Protein AF-A0A3A4K0P5-F1 (afdb_monomer_lite)

Secondary structure (DSSP, 8-state):
-------SSPPPP------PPPPP-GGGS-HHHHHHHHHHHHHHT--THHHHHHHHHHHHHHHTTTEEEEEETTEEEES--EEEEE--TTS-HHHHHHHHHHHHHHHHHHHHHHHHHTT-SS----B-SS--HHHHHHHHHHTTTEEEEEESS-HHHHHHTTTTTTT----HHHHHHHHT--EEEPPTTS--EEESS-EEEEEEEE-HHHHHHHHT-HHHHHTTSGGGEEEE-PPP-TTT--SS-PPPPHHHHHHHHHHHHHHHTS-S-S-EEEEB-HHHHHHHHHHHHHHGGGGSTTSTTGGGHHHHHHHHHHHHHHHHHHHHHHTTTSS-GGGSPBPHHHHHHHHHHHHHHHHHHHHHHHHHHS-HHHHHHHHHHHHHHHHT-SEEEHHHHHHHTTTT-SSGGGHHHHHHHHHHTTSEEEPP----SSSPPPPPEEEEPGGGTTTTT--S----PPPPPPPPPPPPS---------------------------------------------------------------PPP------S-GGG--PPPP-TT----EEEEE-SSEEEEE--SSHHHHHHHIIIIIHHHTTT-S--EEEEE-TT-GGGTTTTS-TTGGGS-HHHHHHHHHHHHHHHT-SEEEEE--

Radius of gyration: 31.81 Å; chains: 1; bounding box: 101×70×93 Å

Structure (mmCIF, N/CA/C/O backbone):
data_AF-A0A3A4K0P5-F1
#
_entry.id   AF-A0A3A4K0P5-F1
#
loop_
_atom_site.group_PDB
_atom_site.id
_atom_site.type_symbol
_atom_site.label_atom_id
_atom_site.label_alt_id
_atom_site.label_comp_id
_atom_site.label_asym_id
_atom_site.label_entity_id
_atom_site.label_seq_id
_atom_site.pdbx_PDB_ins_code
_atom_site.Cartn_x
_atom_site.Cartn_y
_atom_site.Cartn_z
_atom_site.occupancy
_atom_site.B_iso_or_equiv
_atom_site.auth_seq_id
_atom_site.auth_comp_id
_atom_site.auth_asym_id
_atom_site.auth_atom_id
_atom_site.pdbx_PDB_model_num
ATOM 1 N N . MET A 1 1 ? 40.732 -19.363 -32.956 1.00 28.16 1 MET A N 1
ATOM 2 C CA . MET A 1 1 ? 39.691 -19.312 -34.000 1.00 28.16 1 MET A CA 1
ATOM 3 C C . MET A 1 1 ? 38.993 -17.970 -33.877 1.00 28.16 1 MET A C 1
ATOM 5 O O . MET A 1 1 ? 38.335 -17.737 -32.873 1.00 28.16 1 MET A O 1
ATOM 9 N N . SER A 1 2 ? 39.257 -17.065 -34.820 1.00 34.34 2 SER A N 1
ATOM 10 C CA . SER A 1 2 ? 38.621 -15.746 -34.915 1.00 34.34 2 SER A CA 1
ATOM 11 C C . SER A 1 2 ? 37.235 -15.874 -35.520 1.00 34.34 2 SER A C 1
ATOM 13 O O . SER A 1 2 ? 37.135 -16.475 -36.583 1.00 34.34 2 SER A O 1
ATOM 15 N N . ILE A 1 3 ? 36.229 -15.236 -34.918 1.00 29.52 3 ILE A N 1
ATOM 16 C CA . ILE A 1 3 ? 35.043 -14.745 -35.635 1.00 29.52 3 ILE A CA 1
ATOM 17 C C . ILE A 1 3 ? 34.584 -13.434 -34.965 1.00 29.52 3 ILE A C 1
ATOM 19 O O . ILE A 1 3 ? 33.554 -13.383 -34.309 1.00 29.52 3 ILE A O 1
ATOM 23 N N . CYS A 1 4 ? 35.364 -12.357 -35.106 1.00 31.41 4 CYS A N 1
ATOM 24 C CA . CYS A 1 4 ? 34.778 -11.014 -35.113 1.00 31.41 4 CYS A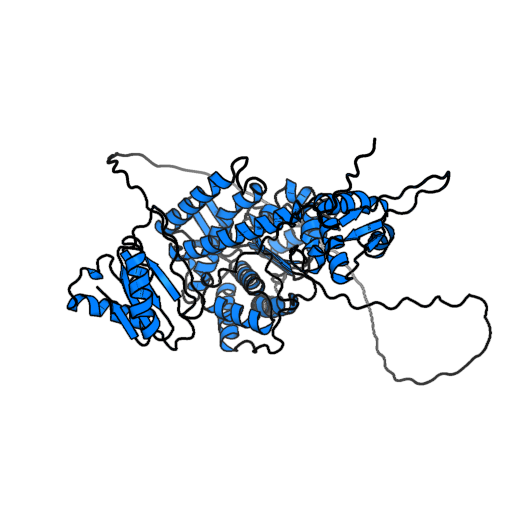 CA 1
ATOM 25 C C . CYS A 1 4 ? 34.474 -10.715 -36.581 1.00 31.41 4 CYS A C 1
ATOM 27 O O . CYS A 1 4 ? 35.340 -10.253 -37.322 1.00 31.41 4 CYS A O 1
ATOM 29 N N . THR A 1 5 ? 33.284 -11.093 -37.043 1.00 34.84 5 THR A N 1
ATOM 30 C CA . THR A 1 5 ? 32.825 -10.757 -38.392 1.00 34.84 5 THR A CA 1
ATOM 31 C C . THR A 1 5 ? 32.647 -9.253 -38.488 1.00 34.84 5 THR A C 1
ATOM 33 O O . THR A 1 5 ? 31.814 -8.665 -37.804 1.00 34.84 5 THR A O 1
ATOM 36 N N . ASN A 1 6 ? 33.448 -8.637 -39.349 1.00 41.78 6 ASN A N 1
ATOM 37 C CA . ASN A 1 6 ? 33.319 -7.244 -39.729 1.00 41.78 6 ASN A CA 1
ATOM 38 C C . ASN A 1 6 ? 32.063 -7.087 -40.604 1.00 41.78 6 ASN A C 1
ATOM 40 O O . ASN A 1 6 ? 32.135 -7.189 -41.827 1.00 41.78 6 ASN A O 1
ATOM 44 N N . THR A 1 7 ? 30.893 -6.904 -39.990 1.00 42.97 7 THR A N 1
ATOM 45 C CA . THR A 1 7 ? 29.709 -6.418 -40.702 1.00 42.97 7 THR A CA 1
ATOM 46 C C . THR A 1 7 ? 29.790 -4.895 -40.772 1.00 42.97 7 THR A C 1
ATOM 48 O O . THR A 1 7 ? 29.882 -4.210 -39.752 1.00 42.97 7 THR A O 1
ATOM 51 N N . ALA A 1 8 ? 29.771 -4.353 -41.992 1.00 54.03 8 ALA A N 1
ATOM 52 C CA . ALA A 1 8 ? 29.804 -2.910 -42.240 1.00 54.03 8 ALA A CA 1
ATOM 53 C C . ALA A 1 8 ? 28.596 -2.164 -41.629 1.00 54.03 8 ALA A C 1
ATOM 55 O O . ALA A 1 8 ? 28.662 -0.956 -41.423 1.00 54.03 8 ALA A O 1
ATOM 56 N N . SER A 1 9 ? 27.517 -2.881 -41.295 1.00 61.97 9 SER A N 1
ATOM 57 C CA . SER A 1 9 ? 26.318 -2.371 -40.628 1.00 61.97 9 SER A CA 1
ATOM 58 C C . SER A 1 9 ? 26.248 -2.813 -39.162 1.00 61.97 9 SER A C 1
ATOM 60 O O . SER A 1 9 ? 26.564 -3.961 -38.833 1.00 61.97 9 SER A O 1
ATOM 62 N N . TRP A 1 10 ? 25.794 -1.910 -38.289 1.00 73.62 10 TRP A N 1
ATOM 63 C CA . TRP A 1 10 ? 25.453 -2.225 -36.900 1.00 73.62 10 TRP A CA 1
ATOM 64 C C . TRP A 1 10 ? 24.322 -3.268 -36.842 1.00 73.62 10 TRP A C 1
ATOM 66 O O . TRP A 1 10 ? 23.390 -3.180 -37.646 1.00 73.62 10 TRP A O 1
ATOM 76 N N . PRO A 1 11 ? 24.371 -4.250 -35.922 1.00 68.38 11 PRO A N 1
ATOM 77 C CA . PRO A 1 11 ? 23.209 -5.089 -35.648 1.00 68.38 11 PRO A CA 1
ATOM 78 C C . PRO A 1 11 ? 22.059 -4.228 -35.086 1.00 68.38 11 PRO A C 1
ATOM 80 O O . PRO A 1 11 ? 22.324 -3.209 -34.439 1.00 68.38 11 PRO A O 1
ATOM 83 N N . PRO A 1 12 ? 20.789 -4.604 -35.332 1.00 61.81 12 PRO A N 1
ATOM 84 C CA . PRO A 1 12 ? 19.642 -3.842 -34.848 1.00 61.81 12 PRO A CA 1
ATOM 85 C C . PRO A 1 12 ? 19.652 -3.761 -33.319 1.00 61.81 12 PRO A C 1
ATOM 87 O O . PRO A 1 12 ? 19.915 -4.756 -32.641 1.00 61.81 12 PRO A O 1
ATOM 90 N N . LEU A 1 13 ? 19.347 -2.577 -32.780 1.00 63.88 13 LEU A N 1
ATOM 91 C CA . LEU A 1 13 ? 19.306 -2.362 -31.337 1.00 63.88 13 LEU A CA 1
ATOM 92 C C . LEU A 1 13 ? 18.213 -3.213 -30.688 1.00 63.88 13 LEU A C 1
ATOM 94 O O . LEU A 1 13 ? 17.022 -3.039 -30.953 1.00 63.88 13 LEU A O 1
ATOM 98 N N . VAL A 1 14 ? 18.616 -4.085 -29.768 1.00 59.53 14 VAL A N 1
ATOM 99 C CA . VAL A 1 14 ? 17.679 -4.803 -28.903 1.00 59.53 14 VAL A CA 1
ATOM 100 C C . VAL A 1 14 ? 17.434 -3.950 -27.666 1.00 59.53 14 VAL A C 1
ATOM 102 O O . VAL A 1 14 ? 18.268 -3.901 -26.761 1.00 59.53 14 VAL A O 1
ATOM 105 N N . LEU A 1 15 ? 16.285 -3.270 -27.629 1.00 51.84 15 LEU A N 1
ATOM 106 C CA . LEU A 1 15 ? 15.901 -2.412 -26.509 1.00 51.84 15 LEU A CA 1
ATOM 107 C C . LEU A 1 15 ? 15.941 -3.189 -25.187 1.00 51.84 15 LEU A C 1
ATOM 109 O O . LEU A 1 15 ? 15.357 -4.269 -25.076 1.00 51.84 15 LEU A O 1
ATOM 113 N N . PHE A 1 16 ? 16.555 -2.610 -24.150 1.00 52.44 16 PHE A N 1
ATOM 114 C CA . PHE A 1 16 ? 16.203 -3.006 -22.785 1.00 52.44 16 PHE A CA 1
ATOM 115 C C . PHE A 1 16 ? 14.708 -2.742 -22.629 1.00 52.44 16 PHE A C 1
ATOM 117 O O . PHE A 1 16 ? 14.259 -1.640 -22.949 1.00 52.44 16 PHE A O 1
ATOM 124 N N . SER A 1 17 ? 13.935 -3.746 -22.231 1.00 43.56 17 SER A N 1
ATOM 125 C CA . SER A 1 17 ? 12.478 -3.673 -22.152 1.00 43.56 17 SER A CA 1
ATOM 126 C C . SER A 1 17 ? 12.046 -2.442 -21.354 1.00 43.56 17 SER A C 1
ATOM 128 O O . SER A 1 17 ? 12.174 -2.391 -20.132 1.00 43.56 17 SER A O 1
ATOM 130 N N . LYS A 1 18 ? 11.551 -1.419 -22.059 1.00 47.53 18 LYS A N 1
ATOM 131 C CA . LYS A 1 18 ? 10.955 -0.237 -21.445 1.00 47.53 18 LYS A CA 1
ATOM 132 C C . LYS A 1 18 ? 9.540 -0.621 -21.050 1.00 47.53 18 LYS A C 1
ATOM 134 O O . LYS A 1 18 ? 8.630 -0.552 -21.871 1.00 47.53 18 LYS A O 1
ATOM 139 N N . ILE A 1 19 ? 9.354 -1.066 -19.815 1.00 55.84 19 ILE A N 1
ATOM 140 C CA . ILE A 1 19 ? 8.001 -1.215 -19.293 1.00 55.84 19 ILE A CA 1
ATOM 141 C C . ILE A 1 19 ? 7.550 0.187 -18.891 1.00 55.84 19 ILE A C 1
ATOM 143 O O . ILE A 1 19 ? 8.009 0.738 -17.892 1.00 55.84 19 ILE A O 1
ATOM 147 N N . THR A 1 20 ? 6.713 0.806 -19.723 1.00 65.00 20 THR A N 1
ATOM 148 C CA . THR A 1 20 ? 6.005 2.027 -19.332 1.00 65.00 20 THR A CA 1
ATOM 149 C C . THR A 1 20 ? 5.013 1.632 -18.238 1.00 65.00 20 THR A C 1
ATOM 151 O O . THR A 1 20 ? 4.151 0.794 -18.511 1.00 65.00 20 THR A O 1
ATOM 154 N N . PRO A 1 21 ? 5.133 2.171 -17.012 1.00 77.81 21 PRO A N 1
ATOM 155 C CA . PRO A 1 21 ? 4.202 1.831 -15.948 1.00 77.81 21 PRO A CA 1
ATOM 156 C C . PRO A 1 21 ? 2.776 2.255 -16.328 1.00 77.81 21 PRO A C 1
ATOM 158 O O . PRO A 1 21 ? 2.603 3.241 -17.054 1.00 77.81 21 PRO A O 1
ATOM 161 N N . PRO A 1 22 ? 1.749 1.519 -15.870 1.00 84.56 22 PRO A N 1
ATOM 162 C CA . PRO A 1 22 ? 0.366 1.915 -16.094 1.00 84.56 22 PRO A CA 1
ATOM 163 C C . PRO A 1 22 ? 0.076 3.268 -15.430 1.00 84.56 22 PRO A C 1
ATOM 165 O O . PRO A 1 22 ? 0.690 3.639 -14.433 1.00 84.56 22 PRO A O 1
ATOM 168 N N . VAL A 1 23 ? -0.904 3.994 -15.964 1.00 88.81 23 VAL A N 1
ATOM 169 C CA . VAL A 1 23 ? -1.409 5.216 -15.324 1.00 88.81 23 VAL A CA 1
ATOM 170 C C . VAL A 1 23 ? -2.172 4.839 -14.054 1.00 88.81 23 VAL A C 1
ATOM 172 O O . VAL A 1 23 ? -2.984 3.909 -14.074 1.00 88.81 23 VAL A O 1
ATOM 175 N N . PHE A 1 24 ? -1.945 5.577 -12.965 1.00 91.62 24 PHE A N 1
ATOM 176 C CA . PHE A 1 24 ? -2.679 5.380 -11.718 1.00 91.62 24 PHE A CA 1
ATOM 177 C C . PHE A 1 24 ? -4.197 5.521 -11.939 1.00 91.62 24 PHE A C 1
ATOM 179 O O . PHE A 1 24 ? -4.643 6.544 -12.470 1.00 91.62 24 PHE A O 1
ATOM 186 N N . PRO A 1 25 ? -5.026 4.550 -11.512 1.00 92.25 25 PRO A N 1
ATOM 187 C CA . PRO A 1 25 ? -6.466 4.587 -11.730 1.00 92.25 25 PRO A CA 1
ATOM 188 C C . PRO A 1 25 ? -7.146 5.509 -10.709 1.00 92.25 25 PRO A C 1
ATOM 190 O O . PRO A 1 25 ? -7.909 5.065 -9.861 1.00 92.25 25 PRO A O 1
ATOM 193 N N . ILE A 1 26 ? -6.888 6.814 -10.779 1.00 91.19 26 ILE A N 1
ATOM 194 C CA . ILE A 1 26 ? -7.287 7.776 -9.738 1.00 91.19 26 ILE A CA 1
ATOM 195 C C . ILE A 1 26 ? -8.806 7.833 -9.485 1.00 91.19 26 ILE A C 1
ATOM 197 O O . ILE A 1 26 ? -9.266 8.130 -8.379 1.00 91.19 26 ILE A O 1
ATOM 201 N N . GLY A 1 27 ? -9.590 7.460 -10.502 1.00 90.81 27 GLY A N 1
ATOM 202 C CA . GLY A 1 27 ? -11.040 7.290 -10.447 1.00 90.81 27 GLY A CA 1
ATOM 203 C C . GLY A 1 27 ? -11.532 6.220 -9.461 1.00 90.81 27 GLY A C 1
ATOM 204 O O . GLY A 1 27 ? -12.718 6.192 -9.139 1.00 90.81 27 GLY A O 1
ATOM 205 N N . THR A 1 28 ? -10.656 5.347 -8.956 1.00 92.31 28 THR A N 1
ATOM 206 C CA . THR A 1 28 ? -11.019 4.332 -7.954 1.00 92.31 28 THR A CA 1
ATOM 207 C C . THR A 1 28 ? -11.016 4.879 -6.530 1.00 92.31 28 THR A C 1
ATOM 209 O O . THR A 1 28 ? -11.643 4.285 -5.654 1.00 92.31 28 THR A O 1
ATOM 212 N N . LEU A 1 29 ? -10.348 6.013 -6.288 1.00 95.31 29 LEU A N 1
ATOM 213 C CA . LEU A 1 29 ? -10.261 6.611 -4.960 1.00 95.31 29 LEU A CA 1
ATOM 214 C C . LEU A 1 29 ? -11.587 7.276 -4.549 1.00 95.31 29 LEU A C 1
ATOM 216 O O . LEU A 1 29 ? -12.288 7.810 -5.418 1.00 95.31 29 LEU A O 1
ATOM 220 N N . PRO A 1 30 ? -11.905 7.313 -3.242 1.00 94.75 30 PRO A N 1
ATOM 221 C CA . PRO A 1 30 ? -13.003 8.106 -2.695 1.00 94.75 30 PRO A CA 1
ATOM 222 C C . PRO A 1 30 ? -12.836 9.589 -3.065 1.00 94.75 30 PRO A C 1
ATOM 224 O O . PRO A 1 30 ? -11.697 10.068 -3.084 1.00 94.75 30 PRO A O 1
ATOM 227 N N . PRO A 1 31 ? -13.919 10.348 -3.319 1.00 92.88 31 PRO A N 1
ATOM 228 C CA . PRO A 1 31 ? -13.822 11.722 -3.820 1.00 92.88 31 PRO A CA 1
ATOM 229 C C . PRO A 1 31 ? -12.952 12.653 -2.963 1.00 92.88 31 PRO A C 1
ATOM 231 O O . PRO A 1 31 ? -12.140 13.405 -3.500 1.00 92.88 31 PRO A O 1
ATOM 234 N N . TRP A 1 32 ? -13.070 12.567 -1.634 1.00 95.00 32 TRP A N 1
ATOM 235 C CA . TRP A 1 32 ? -12.290 13.396 -0.709 1.00 95.00 32 TRP A CA 1
ATOM 236 C C . TRP A 1 32 ? -10.792 13.069 -0.749 1.00 95.00 32 TRP A C 1
ATOM 238 O O . TRP A 1 32 ? -9.966 13.975 -0.679 1.00 95.00 32 TRP A O 1
ATOM 248 N N . LEU A 1 33 ? -10.435 11.790 -0.906 1.00 97.25 33 LEU A N 1
ATOM 249 C CA . LEU A 1 33 ? -9.042 11.370 -1.020 1.00 97.25 33 LEU A CA 1
ATOM 250 C C . LEU A 1 33 ? -8.483 11.742 -2.393 1.00 97.25 33 LEU A C 1
ATOM 252 O O . LEU A 1 33 ? -7.376 12.262 -2.472 1.00 97.25 33 LEU A O 1
ATOM 256 N N . ARG A 1 34 ? -9.257 11.522 -3.463 1.00 96.62 34 ARG A N 1
ATOM 257 C CA . ARG A 1 34 ? -8.882 11.894 -4.832 1.00 96.62 34 ARG A CA 1
ATOM 258 C C . ARG A 1 34 ? -8.517 13.371 -4.924 1.00 96.62 34 ARG A C 1
ATOM 260 O O . ARG A 1 34 ? -7.429 13.679 -5.393 1.00 96.62 34 ARG A O 1
ATOM 267 N N . GLY A 1 35 ? -9.391 14.254 -4.437 1.00 93.31 35 GLY A N 1
ATOM 268 C CA . GLY A 1 35 ? -9.170 15.697 -4.526 1.00 93.31 35 GLY A CA 1
ATOM 269 C C . GLY A 1 35 ? -7.883 16.141 -3.829 1.00 93.31 35 GLY A C 1
ATOM 270 O O . GLY A 1 35 ? -7.151 16.973 -4.358 1.00 93.31 35 GLY A O 1
ATOM 271 N N . TYR A 1 36 ? -7.561 15.548 -2.675 1.00 97.12 36 TYR A N 1
ATOM 272 C CA . TYR A 1 36 ? -6.314 15.857 -1.978 1.00 97.12 36 TYR A CA 1
ATOM 273 C C . TYR A 1 36 ? -5.086 15.247 -2.658 1.00 97.12 36 TYR A C 1
ATOM 275 O O . TYR A 1 36 ? -4.066 15.912 -2.786 1.00 97.12 36 TYR A O 1
ATOM 283 N N . VAL A 1 37 ? -5.191 14.016 -3.162 1.00 97.50 37 VAL A N 1
ATOM 284 C CA . VAL A 1 37 ? -4.123 13.345 -3.917 1.00 97.50 37 VAL A CA 1
ATOM 285 C C . VAL A 1 37 ? -3.748 14.127 -5.178 1.00 97.50 37 VAL A C 1
ATOM 287 O O . VAL A 1 37 ? -2.562 14.303 -5.444 1.00 97.50 37 VAL A O 1
ATOM 290 N N . GLU A 1 38 ? -4.730 14.612 -5.943 1.00 95.44 38 GLU A N 1
ATOM 291 C CA . GLU A 1 38 ? -4.493 15.440 -7.137 1.00 95.44 38 GLU A CA 1
ATOM 292 C C . GLU A 1 38 ? -3.819 16.762 -6.771 1.00 95.44 38 GLU A C 1
ATOM 294 O O . GLU A 1 38 ? -2.822 17.139 -7.390 1.00 95.44 38 GLU A O 1
ATOM 299 N N . ALA A 1 39 ? -4.333 17.438 -5.739 1.00 93.50 39 ALA A N 1
ATOM 300 C CA . ALA A 1 39 ? -3.780 18.697 -5.262 1.00 93.50 39 ALA A CA 1
ATOM 301 C C . ALA A 1 39 ? -2.337 18.539 -4.760 1.00 93.50 39 ALA A C 1
ATOM 303 O O . ALA A 1 39 ? -1.471 19.333 -5.118 1.00 93.50 39 ALA A O 1
ATOM 304 N N . GLU A 1 40 ? -2.062 17.498 -3.976 1.00 95.56 40 GLU A N 1
ATOM 305 C CA . GLU A 1 40 ? -0.736 17.225 -3.423 1.00 95.56 40 GLU A CA 1
ATOM 306 C C . GLU A 1 40 ? 0.259 16.819 -4.519 1.00 95.56 40 GLU A C 1
ATOM 308 O O . GLU A 1 40 ? 1.406 17.272 -4.518 1.00 95.56 40 GLU A O 1
ATOM 313 N N . ALA A 1 41 ? -0.168 16.007 -5.493 1.00 94.50 41 ALA A N 1
ATOM 314 C CA . ALA A 1 41 ? 0.657 15.622 -6.637 1.00 94.50 41 ALA A CA 1
ATOM 315 C C . ALA A 1 41 ? 1.035 16.833 -7.505 1.00 94.50 41 ALA A C 1
ATOM 317 O O . ALA A 1 41 ? 2.201 16.976 -7.883 1.00 94.50 41 ALA A O 1
ATOM 318 N N . GLU A 1 42 ? 0.081 17.730 -7.779 1.00 92.50 42 GLU A N 1
ATOM 319 C CA . GLU A 1 42 ? 0.330 18.968 -8.524 1.00 92.50 42 GLU A CA 1
ATOM 320 C C . GLU A 1 42 ? 1.213 19.931 -7.716 1.00 92.50 42 GLU A C 1
ATOM 322 O O . GLU A 1 42 ? 2.203 20.438 -8.240 1.00 92.50 42 GLU A O 1
ATOM 327 N N . PHE A 1 43 ? 0.947 20.137 -6.426 1.00 92.25 43 PHE A N 1
ATOM 328 C CA . PHE A 1 43 ? 1.758 21.022 -5.585 1.00 92.25 43 PHE A CA 1
ATOM 329 C C . PHE A 1 43 ? 3.212 20.542 -5.478 1.00 92.25 43 PHE A C 1
ATOM 331 O O . PHE A 1 43 ? 4.168 21.292 -5.699 1.00 92.25 43 PHE A O 1
ATOM 338 N N . THR A 1 44 ? 3.405 19.254 -5.194 1.00 92.25 44 THR A N 1
ATOM 339 C CA . THR A 1 44 ? 4.744 18.674 -5.042 1.00 92.25 44 THR A CA 1
ATOM 340 C C . THR A 1 44 ? 5.398 18.324 -6.374 1.00 92.25 44 THR A C 1
ATOM 342 O O . THR A 1 44 ? 6.600 18.048 -6.398 1.00 92.25 44 THR A O 1
ATOM 345 N N . GLN A 1 45 ? 4.675 18.388 -7.496 1.00 91.75 45 GLN A N 1
ATOM 346 C CA . GLN A 1 45 ? 5.122 17.920 -8.814 1.00 91.75 45 GLN A CA 1
ATOM 347 C C . GLN A 1 45 ? 5.651 16.478 -8.754 1.00 91.75 45 GLN A C 1
ATOM 349 O O . GLN A 1 45 ? 6.719 16.150 -9.295 1.00 91.75 45 GLN A O 1
ATOM 354 N N . THR A 1 46 ? 4.904 15.618 -8.064 1.00 92.00 46 THR A N 1
ATOM 355 C CA . THR A 1 46 ? 5.160 14.178 -7.942 1.00 92.00 46 THR A CA 1
ATOM 356 C C . THR A 1 46 ? 4.137 13.378 -8.749 1.00 92.00 46 THR A C 1
ATOM 358 O O . THR A 1 46 ? 3.073 13.898 -9.083 1.00 92.00 46 THR A O 1
ATOM 361 N N . PRO A 1 47 ? 4.450 12.132 -9.143 1.00 93.19 47 PRO A N 1
ATOM 362 C CA . PRO A 1 47 ? 3.455 11.259 -9.749 1.00 93.19 47 PRO A CA 1
ATOM 363 C C . PRO A 1 47 ? 2.311 11.023 -8.766 1.00 93.19 47 PRO A C 1
ATOM 365 O O . PRO A 1 47 ? 2.571 10.763 -7.592 1.00 93.19 47 PRO A O 1
ATOM 368 N N . VAL A 1 48 ? 1.073 11.076 -9.260 1.00 95.62 48 VAL A N 1
ATOM 369 C CA . VAL A 1 48 ? -0.174 10.893 -8.488 1.00 95.62 48 VAL A CA 1
ATOM 370 C C . VAL A 1 48 ? -0.157 9.615 -7.644 1.00 95.62 48 VAL A C 1
ATOM 372 O O . VAL A 1 48 ? -0.714 9.575 -6.549 1.00 95.62 48 VAL A O 1
ATOM 375 N N . ASP A 1 49 ? 0.529 8.587 -8.133 1.00 96.38 49 ASP A N 1
ATOM 376 C CA . ASP A 1 49 ? 0.740 7.307 -7.476 1.00 96.38 49 ASP A CA 1
ATOM 377 C C . ASP A 1 49 ? 1.278 7.470 -6.048 1.00 96.38 49 ASP A C 1
ATOM 379 O O . ASP A 1 49 ? 0.793 6.817 -5.129 1.00 96.38 49 ASP A O 1
ATOM 383 N N . LEU A 1 50 ? 2.252 8.360 -5.828 1.00 96.12 50 LEU A N 1
ATOM 384 C CA . LEU A 1 50 ? 2.887 8.518 -4.520 1.00 96.12 50 LEU A CA 1
ATOM 385 C C . LEU A 1 50 ? 1.896 8.999 -3.441 1.00 96.12 50 LEU A C 1
ATOM 387 O O . LEU A 1 50 ? 1.700 8.257 -2.475 1.00 96.12 50 LEU A O 1
ATOM 391 N N . PRO A 1 51 ? 1.250 10.180 -3.558 1.00 97.56 51 PRO A N 1
ATOM 392 C CA . PRO A 1 51 ? 0.259 10.604 -2.576 1.00 97.56 51 PRO A CA 1
ATOM 393 C C . PRO A 1 51 ? -0.902 9.610 -2.476 1.00 97.56 51 PRO A C 1
ATOM 395 O O . PRO A 1 51 ? -1.355 9.337 -1.367 1.00 97.56 51 PRO A O 1
ATOM 398 N N . ALA A 1 52 ? -1.339 8.985 -3.575 1.00 98.12 52 ALA A N 1
ATOM 399 C CA . ALA A 1 52 ? -2.399 7.979 -3.519 1.00 98.12 52 ALA A CA 1
ATOM 400 C C . ALA A 1 52 ? -2.033 6.770 -2.641 1.00 98.12 52 ALA A C 1
ATOM 402 O O . ALA A 1 52 ? -2.827 6.349 -1.796 1.00 98.12 52 ALA A O 1
ATOM 403 N N . MET A 1 53 ? -0.819 6.237 -2.798 1.00 97.94 53 MET A N 1
ATOM 404 C CA . MET A 1 53 ? -0.325 5.114 -2.001 1.00 97.94 53 MET A CA 1
ATOM 405 C C . MET A 1 53 ? -0.115 5.494 -0.530 1.00 97.94 53 MET A C 1
ATOM 407 O O . MET A 1 53 ? -0.466 4.716 0.358 1.00 97.94 53 MET A O 1
ATOM 411 N N . VAL A 1 54 ? 0.392 6.698 -0.242 1.00 97.81 54 VAL A N 1
ATOM 412 C CA . VAL A 1 54 ? 0.531 7.174 1.147 1.00 97.81 54 VAL A CA 1
ATOM 413 C C . VAL A 1 54 ? -0.843 7.413 1.788 1.00 97.81 54 VAL A C 1
ATOM 415 O O . VAL A 1 54 ? -1.047 7.054 2.944 1.00 97.81 54 VAL A O 1
ATOM 418 N N . GLY A 1 55 ? -1.821 7.925 1.038 1.00 98.06 55 GLY A N 1
ATOM 419 C CA . GLY A 1 55 ? -3.202 8.077 1.503 1.00 98.06 55 GLY A CA 1
ATOM 420 C C . GLY A 1 55 ? -3.887 6.738 1.791 1.00 98.06 55 GLY A C 1
ATOM 421 O O . GLY A 1 55 ? -4.519 6.577 2.834 1.00 98.06 55 GLY A O 1
ATOM 422 N N . LEU A 1 56 ? -3.698 5.736 0.923 1.00 98.06 56 LEU A N 1
ATOM 423 C CA . LEU A 1 56 ? -4.134 4.356 1.177 1.00 98.06 56 LEU A CA 1
ATOM 424 C C . LEU A 1 56 ? -3.476 3.771 2.431 1.00 98.06 56 LEU A C 1
ATOM 426 O O . LEU A 1 56 ? -4.159 3.123 3.224 1.00 98.06 56 LEU A O 1
ATOM 430 N N . SER A 1 57 ? -2.185 4.042 2.651 1.00 97.81 57 SER A N 1
ATOM 431 C CA . SER A 1 57 ? -1.510 3.676 3.899 1.00 97.81 57 SER A CA 1
ATOM 432 C C . SER A 1 57 ? -2.160 4.345 5.104 1.00 97.81 57 SER A C 1
ATOM 434 O O . SER A 1 57 ? -2.432 3.671 6.090 1.00 97.81 57 SER A O 1
ATOM 436 N N . ALA A 1 58 ? -2.431 5.649 5.050 1.00 98.31 58 ALA A N 1
ATOM 437 C CA . ALA A 1 58 ? -3.055 6.364 6.159 1.00 98.31 58 ALA A CA 1
ATOM 438 C C . ALA A 1 58 ? -4.435 5.775 6.507 1.00 98.31 58 ALA A C 1
ATOM 440 O O . ALA A 1 58 ? -4.731 5.554 7.682 1.00 98.31 58 ALA A O 1
ATOM 441 N N . MET A 1 59 ? -5.239 5.409 5.500 1.00 98.12 59 MET A N 1
ATOM 442 C CA . MET A 1 59 ? -6.504 4.692 5.712 1.00 98.12 59 MET A CA 1
ATOM 443 C C . MET A 1 59 ? -6.297 3.298 6.322 1.00 98.12 59 MET A C 1
ATOM 445 O O . MET A 1 59 ? -7.027 2.921 7.240 1.00 98.12 59 MET A O 1
ATOM 449 N N . ALA A 1 60 ? -5.298 2.543 5.856 1.00 98.31 60 ALA A N 1
ATOM 450 C CA . ALA A 1 60 ? -4.948 1.231 6.406 1.00 98.31 60 ALA A CA 1
ATOM 451 C C . ALA A 1 60 ? -4.479 1.313 7.866 1.00 98.31 60 ALA A C 1
ATOM 453 O O . ALA A 1 60 ? -4.782 0.431 8.665 1.00 98.31 60 ALA A O 1
ATOM 454 N N . ILE A 1 61 ? -3.784 2.388 8.241 1.00 97.81 61 ILE A N 1
ATOM 455 C CA . ILE A 1 61 ? -3.400 2.671 9.629 1.00 97.81 61 ILE A CA 1
ATOM 456 C C . ILE A 1 61 ? -4.635 3.020 10.464 1.00 97.81 61 ILE A C 1
ATOM 458 O O . ILE A 1 61 ? -4.810 2.485 11.556 1.00 97.81 61 ILE A O 1
ATOM 462 N N . ALA A 1 62 ? -5.525 3.864 9.937 1.00 97.19 62 ALA A N 1
ATOM 463 C CA . ALA A 1 62 ? -6.735 4.280 10.638 1.00 97.19 62 ALA A CA 1
ATOM 464 C C . ALA A 1 62 ? -7.714 3.121 10.896 1.00 97.19 62 ALA A C 1
ATOM 466 O O . ALA A 1 62 ? -8.339 3.073 11.956 1.00 97.19 62 ALA A O 1
ATOM 467 N N . CYS A 1 63 ? -7.831 2.182 9.952 1.00 96.62 63 CYS A N 1
ATOM 468 C CA . CYS A 1 63 ? -8.740 1.034 10.046 1.00 96.62 63 CYS A CA 1
ATOM 469 C C . CYS A 1 63 ? -8.080 -0.230 10.634 1.00 96.62 63 CYS A C 1
ATOM 471 O O . CYS A 1 63 ? -8.778 -1.157 11.060 1.00 96.62 63 CYS A O 1
ATOM 473 N N . GLY A 1 64 ? -6.746 -0.294 10.646 1.00 94.81 64 GLY A N 1
ATOM 474 C CA . GLY A 1 64 ? -5.971 -1.451 11.084 1.00 94.81 64 GLY A CA 1
ATOM 475 C C . GLY A 1 64 ? -6.261 -1.843 12.534 1.00 94.81 64 GLY A C 1
ATOM 476 O O . GLY A 1 64 ? -6.304 -1.002 13.430 1.00 94.81 64 GLY A O 1
ATOM 477 N N . GLY A 1 65 ? -6.494 -3.136 12.767 1.00 92.44 65 GLY A N 1
ATOM 478 C CA . GLY A 1 65 ? -6.847 -3.681 14.083 1.00 92.44 65 GLY A CA 1
ATOM 479 C C . GLY A 1 65 ? -8.282 -3.393 14.542 1.00 92.44 65 GLY A C 1
ATOM 480 O O . GLY A 1 65 ? -8.687 -3.907 15.578 1.00 92.44 65 GLY A O 1
ATOM 481 N N . LYS A 1 66 ? -9.066 -2.615 13.781 1.00 94.62 66 LYS A N 1
ATOM 482 C CA . LYS A 1 66 ? -10.461 -2.273 14.115 1.00 94.62 66 LYS A CA 1
ATOM 483 C C . LYS A 1 66 ? -11.472 -3.078 13.313 1.00 94.62 66 LYS A C 1
ATOM 485 O O . LYS A 1 66 ? -12.549 -3.396 13.824 1.00 94.62 66 LYS A O 1
ATOM 490 N N . MET A 1 67 ? -11.134 -3.413 12.064 1.00 94.50 67 MET A N 1
ATOM 491 C CA . MET A 1 67 ? -12.001 -4.188 11.179 1.00 94.50 67 MET A CA 1
ATOM 492 C C . MET A 1 67 ? -11.256 -5.229 10.347 1.00 94.50 67 MET A C 1
ATOM 494 O O . MET A 1 67 ? -10.068 -5.089 10.047 1.00 94.50 67 MET A O 1
ATOM 498 N N . LYS A 1 68 ? -12.005 -6.251 9.923 1.00 96.88 68 LYS A N 1
ATOM 499 C CA . LYS A 1 68 ? -11.599 -7.243 8.923 1.00 96.88 68 LYS A CA 1
ATOM 500 C C . LYS A 1 68 ? -12.701 -7.445 7.883 1.00 96.88 68 LYS A C 1
ATOM 502 O O . LYS A 1 68 ? -13.876 -7.210 8.159 1.00 96.88 68 LYS A O 1
ATOM 507 N N . VAL A 1 69 ? -12.327 -7.913 6.699 1.00 97.94 69 VAL A N 1
ATOM 508 C CA . VAL A 1 69 ? -13.251 -8.299 5.626 1.00 97.94 69 VAL A CA 1
ATOM 509 C C . VAL A 1 69 ? -13.423 -9.807 5.638 1.00 97.94 69 VAL A C 1
ATOM 511 O O . VAL A 1 69 ? -12.452 -10.544 5.512 1.00 97.94 69 VAL A O 1
ATOM 514 N N . THR A 1 70 ? -14.660 -10.270 5.750 1.00 97.56 70 THR A N 1
ATOM 515 C CA . THR A 1 70 ? -15.035 -11.668 5.532 1.00 97.56 70 THR A CA 1
ATOM 516 C C . THR A 1 70 ? -15.407 -11.833 4.067 1.00 97.56 70 THR A C 1
ATOM 518 O O . THR A 1 70 ? -16.475 -11.393 3.640 1.00 97.56 70 THR A O 1
ATOM 521 N N . VAL A 1 71 ? -14.522 -12.453 3.288 1.00 93.06 71 VAL A N 1
ATOM 522 C CA . VAL A 1 71 ? -14.758 -12.708 1.858 1.00 93.06 71 VAL A CA 1
ATOM 523 C C . VAL A 1 71 ? -15.750 -13.857 1.681 1.00 93.06 71 VAL A C 1
ATOM 525 O O . VAL A 1 71 ? -16.674 -13.778 0.878 1.00 93.06 71 VAL A O 1
ATOM 528 N N . ARG A 1 72 ? -15.561 -14.924 2.461 1.00 89.69 72 ARG A N 1
ATOM 529 C CA . ARG A 1 72 ? -16.442 -16.093 2.582 1.00 89.69 72 ARG A CA 1
ATOM 530 C C . ARG A 1 72 ? -16.214 -16.747 3.952 1.00 89.69 72 ARG A C 1
ATOM 532 O O . ARG A 1 72 ? -15.203 -16.433 4.585 1.00 89.69 72 ARG A O 1
ATOM 539 N N . PRO A 1 73 ? -17.088 -17.653 4.424 1.00 86.00 73 PRO A N 1
ATOM 540 C CA . PRO A 1 73 ? -16.859 -18.368 5.679 1.00 86.00 73 PRO A CA 1
ATOM 541 C C . PRO A 1 73 ? -15.449 -18.980 5.737 1.00 86.00 73 PRO A C 1
ATOM 543 O O . PRO A 1 73 ? -15.015 -19.640 4.794 1.00 86.00 73 PRO A O 1
ATOM 546 N N . GLY A 1 74 ? -14.711 -18.697 6.814 1.00 86.12 74 GLY A N 1
ATOM 547 C CA . GLY A 1 74 ? -13.326 -19.149 7.007 1.00 86.12 74 GLY A CA 1
ATOM 548 C C . GLY A 1 74 ? -12.245 -18.359 6.252 1.00 86.12 74 GLY A C 1
ATOM 549 O O . GLY A 1 74 ? -11.065 -18.586 6.498 1.00 86.12 74 GLY A O 1
ATOM 550 N N . HIS A 1 75 ? -12.603 -17.412 5.375 1.00 92.12 75 HIS A N 1
ATOM 551 C CA . HIS A 1 75 ? -11.651 -16.523 4.697 1.00 92.12 75 HIS A CA 1
ATOM 552 C C . HIS A 1 75 ? -11.862 -15.078 5.142 1.00 92.12 75 HIS A C 1
ATOM 554 O O . HIS A 1 75 ? -12.799 -14.398 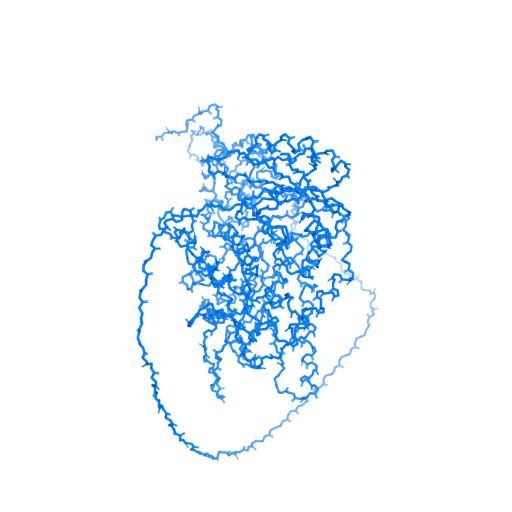4.714 1.00 92.12 75 HIS A O 1
ATOM 560 N N . VAL A 1 76 ? -10.946 -14.616 5.991 1.00 95.50 76 VAL A N 1
ATOM 561 C CA . VAL A 1 76 ? -10.952 -13.275 6.568 1.00 95.50 76 VAL A CA 1
ATOM 562 C C . VAL A 1 76 ? -9.652 -12.552 6.229 1.00 95.50 76 VAL A C 1
ATOM 564 O O . VAL A 1 76 ? -8.578 -13.138 6.321 1.00 95.50 76 VAL A O 1
ATOM 567 N N . GLU A 1 77 ? -9.749 -11.273 5.876 1.00 97.12 77 GLU A N 1
ATOM 568 C CA . GLU A 1 77 ? -8.610 -10.411 5.562 1.00 97.12 77 GLU A CA 1
ATOM 569 C C . GLU A 1 77 ? -8.575 -9.178 6.488 1.00 97.12 77 GLU A C 1
ATOM 571 O O . GLU A 1 77 ? -9.571 -8.452 6.571 1.00 97.12 77 GLU A O 1
ATOM 576 N N . PRO A 1 78 ? -7.459 -8.905 7.189 1.00 96.81 78 PRO A N 1
ATOM 577 C CA . PRO A 1 78 ? -7.263 -7.649 7.919 1.00 96.81 78 PRO A CA 1
ATOM 578 C C . PRO A 1 78 ? -7.083 -6.456 6.968 1.00 96.81 78 PRO A C 1
ATOM 580 O O . PRO A 1 78 ? -6.686 -6.628 5.825 1.00 96.81 78 PRO A O 1
ATOM 583 N N . LEU A 1 79 ? -7.345 -5.229 7.427 1.00 97.06 79 LEU A N 1
ATOM 584 C CA . LEU A 1 79 ? -7.288 -4.024 6.578 1.00 97.06 79 LEU A CA 1
ATOM 585 C C . LEU A 1 79 ? -5.906 -3.355 6.472 1.00 97.06 79 LEU A C 1
ATOM 587 O O . LEU A 1 79 ? -5.806 -2.199 6.063 1.00 97.06 79 LEU A O 1
ATOM 591 N N . ASN A 1 80 ? -4.833 -4.056 6.826 1.00 97.50 80 ASN A N 1
ATOM 592 C CA . ASN A 1 80 ? -3.474 -3.548 6.677 1.00 97.50 80 ASN A CA 1
ATOM 593 C C . ASN A 1 80 ? -2.889 -3.779 5.283 1.00 97.50 80 ASN A C 1
ATOM 595 O O . ASN A 1 80 ? -3.170 -4.778 4.617 1.00 97.50 80 ASN A O 1
ATOM 599 N N . LEU A 1 81 ? -1.985 -2.884 4.887 1.00 98.00 81 LEU A N 1
ATOM 600 C CA . LEU A 1 81 ? -1.257 -2.959 3.624 1.00 98.00 81 LEU A CA 1
ATOM 601 C C . LEU A 1 81 ? 0.250 -2.863 3.863 1.00 98.00 81 LEU A C 1
ATOM 603 O O . LEU A 1 81 ? 0.700 -2.102 4.717 1.00 98.00 81 LEU A O 1
ATOM 607 N N . TYR A 1 82 ? 1.031 -3.615 3.088 1.00 97.81 82 TYR A N 1
ATOM 608 C CA . TYR A 1 82 ? 2.475 -3.416 2.953 1.00 97.81 82 TYR A CA 1
ATOM 609 C C . TYR A 1 82 ? 2.725 -2.766 1.597 1.00 97.81 82 TYR A C 1
ATOM 611 O O . TYR A 1 82 ? 2.560 -3.404 0.567 1.00 97.81 82 TYR A O 1
ATOM 619 N N . ILE A 1 83 ? 3.075 -1.489 1.590 1.00 97.44 83 ILE A N 1
ATOM 620 C CA . ILE A 1 83 ? 3.212 -0.641 0.412 1.00 97.44 83 ILE A CA 1
ATOM 621 C C . ILE A 1 83 ? 4.682 -0.300 0.217 1.00 97.44 83 ILE A C 1
ATOM 623 O O . ILE A 1 83 ? 5.362 0.138 1.147 1.00 97.44 83 ILE A O 1
ATOM 627 N N . LEU A 1 84 ? 5.156 -0.480 -1.012 1.00 95.38 84 LEU A N 1
ATOM 628 C CA . LEU A 1 84 ? 6.511 -0.154 -1.417 1.00 95.38 84 LEU A CA 1
ATOM 629 C C . LEU A 1 84 ? 6.475 0.666 -2.708 1.00 95.38 84 LEU A C 1
ATOM 631 O O . LEU A 1 84 ? 6.155 0.153 -3.782 1.00 95.38 84 LEU A O 1
ATOM 635 N N . VAL A 1 85 ? 6.827 1.946 -2.595 1.00 94.69 85 VAL A N 1
ATOM 636 C CA . VAL A 1 85 ? 6.911 2.873 -3.728 1.00 94.69 85 VAL A CA 1
ATOM 637 C C . VAL A 1 85 ? 8.378 3.088 -4.106 1.00 94.69 85 VAL A C 1
ATOM 639 O O . VAL A 1 85 ? 9.177 3.524 -3.280 1.00 94.69 85 VAL A O 1
ATOM 642 N N . ALA A 1 86 ? 8.766 2.791 -5.345 1.00 89.44 86 ALA A N 1
ATOM 643 C CA . ALA A 1 86 ? 10.135 2.981 -5.823 1.00 89.44 86 ALA A CA 1
ATOM 644 C C . ALA A 1 86 ? 10.260 4.270 -6.629 1.00 89.44 86 ALA A C 1
ATOM 646 O O . ALA A 1 86 ? 9.722 4.378 -7.728 1.00 89.44 86 ALA A O 1
ATOM 647 N N . MET A 1 87 ? 11.000 5.242 -6.103 1.00 86.31 87 MET A N 1
ATOM 648 C CA . MET A 1 87 ? 11.234 6.525 -6.762 1.00 86.31 87 MET A CA 1
ATOM 649 C C . MET A 1 87 ? 12.663 7.008 -6.524 1.00 86.31 87 MET A C 1
ATOM 651 O O . MET A 1 87 ? 13.227 6.857 -5.436 1.00 86.31 87 MET A O 1
ATOM 655 N N . GLU A 1 88 ? 13.237 7.645 -7.543 1.00 80.94 88 GLU A N 1
ATOM 656 C CA . GLU A 1 88 ? 14.609 8.165 -7.558 1.00 80.94 88 GLU A CA 1
ATOM 657 C C . GLU A 1 88 ? 14.907 9.121 -6.386 1.00 80.94 88 GLU A C 1
ATOM 659 O O . GLU A 1 88 ? 14.009 9.625 -5.697 1.00 80.94 88 GLU A O 1
ATOM 664 N N . SER A 1 89 ? 16.187 9.392 -6.127 1.00 77.50 89 SER A N 1
ATOM 665 C CA . SER A 1 89 ? 16.563 10.465 -5.199 1.00 77.50 89 SER A CA 1
ATOM 666 C C . SER A 1 89 ? 16.076 11.826 -5.712 1.00 77.50 89 SER A C 1
ATOM 668 O O . SER A 1 89 ? 15.983 12.042 -6.916 1.00 77.50 89 SER A O 1
ATOM 670 N N . GLY A 1 90 ? 15.725 12.749 -4.813 1.00 78.94 90 GLY A N 1
ATOM 671 C CA . GLY A 1 90 ? 15.222 14.074 -5.210 1.00 78.94 90 GLY A CA 1
ATOM 672 C C . GLY A 1 90 ? 13.829 14.063 -5.859 1.00 78.94 90 GLY A C 1
ATOM 673 O O . GLY A 1 90 ? 13.394 15.069 -6.423 1.00 78.94 90 GLY A O 1
ATOM 674 N N . SER A 1 91 ? 13.093 12.952 -5.763 1.00 81.06 91 SER A N 1
ATOM 675 C CA . SER A 1 91 ? 11.726 12.800 -6.283 1.00 81.06 91 SER A CA 1
ATOM 676 C C . SER A 1 91 ? 10.633 13.410 -5.394 1.00 81.06 91 SER A C 1
ATOM 678 O O . SER A 1 91 ? 9.460 13.208 -5.670 1.00 81.06 91 SER A O 1
ATOM 680 N N . ARG A 1 92 ? 11.013 14.193 -4.370 1.00 87.94 92 ARG A N 1
ATOM 681 C CA . ARG A 1 92 ? 10.108 14.876 -3.422 1.00 87.94 92 ARG A CA 1
ATOM 682 C C . ARG A 1 92 ? 9.195 13.915 -2.635 1.00 87.94 92 ARG A C 1
ATOM 684 O O . ARG A 1 92 ? 8.062 14.256 -2.323 1.00 87.94 92 ARG A O 1
ATOM 691 N N . LYS A 1 93 ? 9.739 12.757 -2.230 1.00 90.62 93 LYS A N 1
ATOM 692 C CA . LYS A 1 93 ? 9.066 11.780 -1.352 1.00 90.62 93 LYS A CA 1
ATOM 693 C C . LYS A 1 93 ? 8.653 12.373 0.001 1.00 90.62 93 LYS A C 1
ATOM 695 O O . LYS A 1 93 ? 7.470 12.383 0.324 1.00 90.62 93 LYS A O 1
ATOM 700 N N . SER A 1 94 ? 9.607 12.914 0.760 1.00 90.31 94 SER A N 1
ATOM 701 C CA . SER A 1 94 ? 9.374 13.479 2.101 1.00 90.31 94 SER A CA 1
ATOM 702 C C . SER A 1 94 ? 8.334 14.607 2.110 1.00 90.31 94 SER A C 1
ATOM 704 O O . SER A 1 94 ? 7.457 14.587 2.977 1.00 90.31 94 SER A O 1
ATOM 706 N N . PRO A 1 95 ? 8.370 15.557 1.146 1.00 92.50 95 PRO A N 1
ATOM 707 C CA . PRO A 1 95 ? 7.328 16.570 0.994 1.00 92.50 95 PRO A CA 1
ATOM 708 C C . PRO A 1 95 ? 5.907 16.032 0.823 1.00 92.50 95 PRO A C 1
ATOM 710 O O . PRO A 1 95 ? 5.008 16.722 1.266 1.00 92.50 95 PRO A O 1
ATOM 713 N N . VAL A 1 96 ? 5.709 14.830 0.264 1.00 95.06 96 VAL A N 1
ATOM 714 C CA . VAL A 1 96 ? 4.384 14.183 0.169 1.00 95.06 96 VAL A CA 1
ATOM 715 C C . VAL A 1 96 ? 4.050 13.395 1.436 1.00 95.06 96 VAL A C 1
ATOM 717 O O . VAL A 1 96 ? 2.940 13.474 1.957 1.00 95.06 96 VAL A O 1
ATOM 720 N N . PHE A 1 97 ? 5.011 12.641 1.982 1.00 94.31 97 PHE A N 1
ATOM 721 C CA . PHE A 1 97 ? 4.789 11.845 3.197 1.00 94.31 97 PHE A CA 1
ATOM 722 C C . PHE A 1 97 ? 4.358 12.709 4.381 1.00 94.31 97 PHE A C 1
ATOM 724 O O . PHE A 1 97 ? 3.482 12.316 5.150 1.00 94.31 97 PHE A O 1
ATOM 731 N N . LYS A 1 98 ? 4.978 13.882 4.547 1.00 93.75 98 LYS A N 1
ATOM 732 C CA . LYS A 1 98 ? 4.734 14.758 5.694 1.00 93.75 98 LYS A CA 1
ATOM 733 C C . LYS A 1 98 ? 3.272 15.223 5.814 1.00 93.75 98 LYS A C 1
ATOM 735 O O . LYS A 1 98 ? 2.713 14.976 6.884 1.00 93.75 98 LYS A O 1
ATOM 740 N N . PRO A 1 99 ? 2.657 15.864 4.803 1.00 95.62 99 PRO A N 1
ATOM 741 C CA . PRO A 1 99 ? 1.260 16.282 4.863 1.00 95.62 99 PRO A CA 1
ATOM 742 C C . PRO A 1 99 ? 0.294 15.091 4.865 1.00 95.62 99 PRO A C 1
ATOM 744 O O . PRO A 1 99 ? -0.605 15.049 5.701 1.00 95.62 99 PRO A O 1
ATOM 747 N N . MET A 1 100 ? 0.530 14.061 4.045 1.00 97.25 100 MET A N 1
ATOM 748 C CA . MET A 1 100 ? -0.360 12.892 3.989 1.00 97.25 100 MET A CA 1
ATOM 749 C C . MET A 1 100 ? -0.435 12.138 5.330 1.00 97.25 100 MET A C 1
ATOM 751 O O . MET A 1 100 ? -1.510 11.697 5.731 1.00 97.25 100 MET A O 1
ATOM 755 N N . MET A 1 101 ? 0.679 12.018 6.061 1.00 96.88 101 MET A N 1
ATOM 756 C CA . MET A 1 101 ? 0.728 11.346 7.370 1.00 96.88 101 MET A CA 1
ATOM 757 C C . MET A 1 101 ? 0.434 12.267 8.561 1.00 96.88 101 MET A C 1
ATOM 759 O O . MET A 1 101 ? 0.344 11.780 9.690 1.00 96.88 101 MET A O 1
ATOM 763 N N . LYS A 1 102 ? 0.282 13.582 8.345 1.00 96.38 102 LYS A N 1
ATOM 764 C CA . LYS A 1 102 ? 0.050 14.557 9.420 1.00 96.38 102 LYS A CA 1
ATOM 765 C C . LYS A 1 102 ? -1.153 14.189 10.305 1.00 96.38 102 LYS A C 1
ATOM 767 O O . LYS A 1 102 ? -0.952 14.158 11.516 1.00 96.38 102 LYS A O 1
ATOM 772 N N . PRO A 1 103 ? -2.337 13.812 9.778 1.00 97.75 103 PRO A N 1
ATOM 773 C CA . PRO A 1 103 ? -3.483 13.498 10.638 1.00 97.75 103 PRO A CA 1
ATOM 774 C C . PRO A 1 103 ? -3.253 12.285 11.543 1.00 97.75 103 PRO A C 1
ATOM 776 O O . PRO A 1 103 ? -3.749 12.250 12.662 1.00 97.75 103 PRO A O 1
ATOM 779 N N . VAL A 1 104 ? -2.475 11.299 11.081 1.00 97.50 104 VAL A N 1
ATOM 780 C CA . VAL A 1 104 ? -2.121 10.116 11.881 1.00 97.50 104 VAL A CA 1
ATOM 781 C C . VAL A 1 104 ? -1.186 10.502 13.030 1.00 97.50 104 VAL A C 1
ATOM 783 O O . VAL A 1 104 ? -1.397 10.062 14.155 1.00 97.50 104 VAL A O 1
ATOM 786 N N . ARG A 1 105 ? -0.181 11.347 12.759 1.00 96.75 105 ARG A N 1
ATOM 787 C CA . ARG A 1 105 ? 0.755 11.854 13.779 1.00 96.75 105 ARG A CA 1
ATOM 788 C C . ARG A 1 105 ? 0.064 12.756 14.796 1.00 96.75 105 ARG A C 1
ATOM 790 O O . ARG A 1 105 ? 0.340 12.657 15.983 1.00 96.75 105 ARG A O 1
ATOM 797 N N . ASP A 1 106 ? -0.828 13.626 14.327 1.00 97.19 106 ASP A N 1
ATOM 798 C CA . ASP A 1 106 ? -1.617 14.494 15.199 1.00 97.19 106 ASP A CA 1
ATOM 799 C C . ASP A 1 106 ? -2.510 13.662 16.123 1.00 97.19 106 ASP A C 1
ATOM 801 O O . ASP A 1 106 ? -2.514 13.889 17.325 1.00 97.19 106 ASP A O 1
ATOM 805 N N . PHE A 1 107 ? -3.179 12.641 15.585 1.00 96.69 107 PHE A N 1
ATOM 806 C CA . PHE A 1 107 ? -3.995 11.729 16.381 1.00 96.69 107 PHE A CA 1
ATOM 807 C C . PHE A 1 107 ? -3.180 10.935 17.412 1.00 96.69 107 PHE A C 1
ATOM 809 O O . PHE A 1 107 ? -3.614 10.784 18.549 1.00 96.69 107 PHE A O 1
ATOM 816 N N . GLU A 1 108 ? -2.001 10.429 17.043 1.00 95.50 108 GLU A N 1
ATOM 817 C CA . GLU A 1 108 ? -1.102 9.761 17.992 1.00 95.50 108 GLU A CA 1
ATOM 818 C C . GLU A 1 108 ? -0.666 10.701 19.120 1.00 95.50 108 GLU A C 1
ATOM 820 O O . GLU A 1 108 ? -0.744 10.316 20.284 1.00 95.50 108 GLU A O 1
ATOM 825 N N . ARG A 1 109 ? -0.276 11.941 18.796 1.00 96.31 109 ARG A N 1
ATOM 826 C CA . ARG A 1 109 ? 0.058 12.957 19.802 1.00 96.31 109 ARG A CA 1
ATOM 827 C C . ARG A 1 109 ? -1.119 13.214 20.740 1.00 96.31 109 ARG A C 1
ATOM 829 O O . ARG A 1 109 ? -0.930 13.202 21.947 1.00 96.31 109 ARG A O 1
ATOM 836 N N . ASP A 1 110 ? -2.325 13.386 20.204 1.00 95.69 110 ASP A N 1
ATOM 837 C CA . ASP A 1 110 ? -3.517 13.636 21.020 1.00 95.69 110 ASP A CA 1
ATOM 838 C C . ASP A 1 110 ? -3.815 12.453 21.970 1.00 95.69 110 ASP A C 1
ATOM 840 O O . ASP A 1 110 ? -4.242 12.659 23.108 1.00 95.69 110 ASP A O 1
ATOM 844 N N . LEU A 1 111 ? -3.557 11.211 21.533 1.00 93.25 111 LEU A N 1
ATOM 845 C CA . LEU A 1 111 ? -3.656 10.022 22.385 1.00 93.25 111 LEU A CA 1
ATOM 846 C C . LEU A 1 111 ? -2.582 9.998 23.481 1.00 93.25 111 LEU A C 1
ATOM 848 O O . LEU A 1 111 ? -2.895 9.643 24.616 1.00 93.25 111 LEU A O 1
ATOM 852 N N . ILE A 1 112 ? -1.339 10.360 23.155 1.00 94.44 112 ILE A N 1
ATOM 853 C CA . ILE A 1 112 ? -0.238 10.443 24.125 1.00 94.44 112 ILE A CA 1
ATOM 854 C C . ILE A 1 112 ? -0.551 11.509 25.176 1.00 94.44 112 ILE A C 1
ATOM 856 O O . ILE A 1 112 ? -0.532 11.202 26.364 1.00 94.44 112 ILE A O 1
ATOM 860 N N . ASP A 1 113 ? -0.944 12.712 24.756 1.00 95.56 113 ASP A N 1
ATOM 861 C CA . ASP A 1 113 ? -1.305 13.812 25.655 1.00 95.56 113 ASP A CA 1
ATOM 862 C C . ASP A 1 113 ? -2.460 13.422 26.597 1.00 95.56 113 ASP A C 1
ATOM 864 O O . ASP A 1 113 ? -2.506 13.845 27.755 1.00 95.56 113 ASP A O 1
ATOM 868 N N . ALA A 1 114 ? -3.428 12.637 26.111 1.00 93.44 114 ALA A N 1
ATOM 869 C CA . ALA A 1 114 ? -4.528 12.127 26.926 1.00 93.44 114 ALA A CA 1
ATOM 870 C C . ALA A 1 114 ? -4.061 11.060 27.931 1.00 93.44 114 ALA A C 1
ATOM 872 O O . ALA A 1 114 ? -4.467 11.109 29.093 1.00 93.44 114 ALA A O 1
ATOM 873 N N . ALA A 1 115 ? -3.197 10.137 27.503 1.00 92.62 115 ALA A N 1
ATOM 874 C CA . ALA A 1 115 ? -2.630 9.084 28.343 1.00 92.62 115 ALA A CA 1
ATOM 875 C C . ALA A 1 115 ? -1.713 9.650 29.442 1.00 92.62 115 ALA A C 1
ATOM 877 O O . ALA A 1 115 ? -1.806 9.228 30.592 1.00 92.62 115 ALA A O 1
ATOM 878 N N . GLU A 1 116 ? -0.895 10.659 29.125 1.00 93.88 116 GLU A N 1
ATOM 879 C CA . GLU A 1 116 ? -0.059 11.373 30.100 1.00 93.88 116 GLU A CA 1
ATOM 880 C C . GLU A 1 116 ? -0.910 12.082 31.159 1.00 93.88 116 GLU A C 1
ATOM 882 O O . GLU A 1 116 ? -0.633 11.985 32.353 1.00 93.88 116 GLU A O 1
ATOM 887 N N . LYS A 1 117 ? -1.998 12.749 30.750 1.00 94.56 117 LYS A N 1
ATOM 888 C CA . LYS A 1 117 ? -2.947 13.379 31.689 1.00 94.56 117 LYS A CA 1
ATOM 889 C C . LYS A 1 117 ? -3.669 12.366 32.578 1.00 94.56 117 LYS A C 1
ATOM 891 O O . LYS A 1 117 ? -4.092 12.727 33.674 1.00 94.56 117 LYS A O 1
ATOM 896 N N . ALA A 1 118 ? -3.838 11.137 32.099 1.00 93.62 118 ALA A N 1
ATOM 897 C CA . ALA A 1 118 ? -4.457 10.038 32.831 1.00 93.62 118 ALA A CA 1
ATOM 898 C C . ALA A 1 118 ? -3.451 9.195 33.646 1.00 93.62 118 ALA A C 1
ATOM 900 O O . ALA A 1 118 ? -3.875 8.235 34.287 1.00 93.62 118 ALA A O 1
ATOM 901 N N . ASP A 1 119 ? -2.158 9.552 33.642 1.00 92.38 119 ASP A N 1
ATOM 902 C CA . ASP A 1 119 ? -1.060 8.809 34.285 1.00 92.38 119 ASP A CA 1
ATOM 903 C C . ASP A 1 119 ? -1.015 7.325 33.857 1.00 92.38 119 ASP A C 1
ATOM 905 O O . ASP A 1 119 ? -0.791 6.409 34.654 1.00 92.38 119 ASP A O 1
ATOM 909 N N . GLU A 1 120 ? -1.285 7.062 32.571 1.00 86.38 120 GLU A N 1
ATOM 910 C CA . GLU A 1 120 ? -1.238 5.705 32.034 1.00 86.38 120 GLU A CA 1
ATOM 911 C C . GLU A 1 120 ? 0.213 5.196 31.952 1.00 86.38 120 GLU A C 1
ATOM 913 O O . GLU A 1 120 ? 1.086 5.853 31.381 1.00 86.38 120 GLU A O 1
ATOM 918 N N . PRO A 1 121 ? 0.504 3.976 32.444 1.00 81.44 121 PRO A N 1
ATOM 919 C CA . PRO A 1 121 ? 1.874 3.469 32.528 1.00 81.44 121 PRO A CA 1
ATOM 920 C C . PRO A 1 121 ? 2.499 3.134 31.167 1.00 81.44 121 PRO A C 1
ATOM 922 O O . PRO A 1 121 ? 3.713 2.953 31.085 1.00 81.44 121 PRO A O 1
ATOM 925 N N . ASN A 1 122 ? 1.690 2.993 30.112 1.00 81.06 122 ASN A N 1
ATOM 926 C CA . ASN A 1 122 ? 2.166 2.761 28.752 1.00 81.06 122 ASN A CA 1
ATOM 927 C C . ASN A 1 122 ? 1.541 3.801 27.831 1.00 81.06 122 ASN A C 1
ATOM 929 O O . ASN A 1 122 ? 0.325 3.811 27.656 1.00 81.06 122 ASN A O 1
ATOM 933 N N . LEU A 1 123 ? 2.380 4.621 27.206 1.00 87.50 123 LEU A N 1
ATOM 934 C CA . LEU A 1 123 ? 1.907 5.581 26.222 1.00 87.50 123 LEU A CA 1
ATOM 935 C C . LEU A 1 123 ? 1.441 4.853 24.951 1.00 87.50 123 LEU A C 1
ATOM 937 O O . LEU A 1 123 ? 2.103 3.905 24.507 1.00 87.50 123 LEU A O 1
ATOM 941 N N . PRO A 1 124 ? 0.323 5.282 24.346 1.00 87.75 124 PRO A N 1
ATOM 942 C CA . PRO A 1 124 ? -0.138 4.729 23.085 1.00 87.75 124 PRO A CA 1
ATOM 943 C C . PRO A 1 124 ? 0.889 5.014 21.985 1.00 87.75 124 PRO A C 1
ATOM 945 O O . PRO A 1 124 ? 1.381 6.129 21.841 1.00 87.75 124 PRO A O 1
ATOM 948 N N . THR A 1 125 ? 1.214 3.996 21.191 1.00 90.62 125 THR A N 1
ATOM 949 C CA . THR A 1 125 ? 2.133 4.109 20.050 1.00 90.62 125 THR A CA 1
ATOM 950 C C . THR A 1 125 ? 1.505 3.443 18.837 1.00 90.62 125 THR A C 1
ATOM 952 O O . THR A 1 125 ? 1.188 2.253 18.846 1.00 90.62 125 THR A O 1
ATOM 955 N N . LE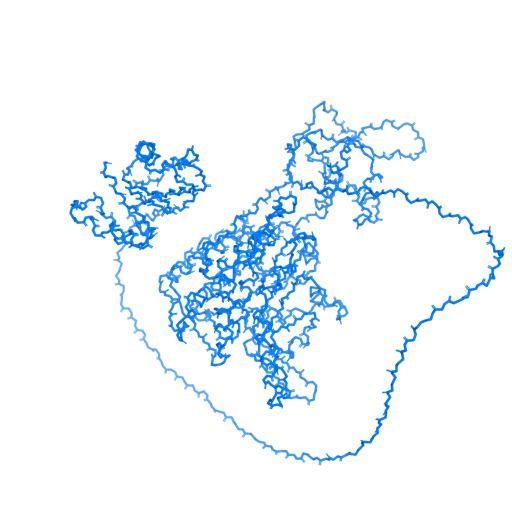U A 1 126 ? 1.303 4.218 17.784 1.00 91.19 126 LEU A N 1
ATOM 956 C CA . LEU A 1 126 ? 0.766 3.771 16.509 1.00 91.19 126 LEU A CA 1
ATOM 957 C C . LEU A 1 126 ? 1.849 3.732 15.430 1.00 91.19 126 LEU A C 1
ATOM 959 O O . LEU A 1 126 ? 1.812 2.834 14.591 1.00 91.19 126 LEU A O 1
ATOM 963 N N . LEU A 1 127 ? 2.788 4.679 15.445 1.00 94.12 127 LEU A N 1
ATOM 964 C CA . LEU A 1 127 ? 3.864 4.811 14.470 1.00 94.12 127 LEU A CA 1
ATOM 965 C C . LEU A 1 127 ? 5.206 4.389 15.075 1.00 94.12 127 LEU A C 1
ATOM 967 O O . LEU A 1 127 ? 5.583 4.807 16.166 1.00 94.12 127 LEU A O 1
ATOM 971 N N . VAL A 1 128 ? 5.953 3.574 14.334 1.00 91.88 128 VAL A N 1
ATOM 972 C CA . VAL A 1 128 ? 7.337 3.202 14.648 1.00 91.88 128 VAL A CA 1
ATOM 973 C C . VAL A 1 128 ? 8.205 3.304 13.401 1.00 91.88 128 VAL A C 1
ATOM 975 O O . VAL A 1 128 ? 7.749 3.031 12.289 1.00 91.88 128 VAL A O 1
ATOM 978 N N . ASP A 1 129 ? 9.471 3.653 13.602 1.00 83.31 129 ASP A N 1
ATOM 979 C CA . ASP A 1 129 ? 10.481 3.695 12.546 1.00 83.31 129 ASP A CA 1
ATOM 980 C C . ASP A 1 129 ? 11.326 2.404 12.556 1.00 83.31 129 ASP A C 1
ATOM 982 O O . ASP A 1 129 ? 10.802 1.295 12.404 1.00 83.31 129 ASP A O 1
ATOM 986 N N . ASP A 1 130 ? 12.645 2.523 12.736 1.00 78.62 130 ASP A N 1
ATOM 987 C CA . ASP A 1 130 ? 13.590 1.407 12.711 1.00 78.62 130 ASP A CA 1
ATOM 988 C C . ASP A 1 130 ? 13.618 0.669 14.062 1.00 78.62 130 ASP A C 1
ATOM 990 O O . ASP A 1 130 ? 14.380 1.002 14.970 1.00 78.62 130 ASP A O 1
ATOM 994 N N . VAL A 1 131 ? 12.741 -0.328 14.210 1.00 86.69 131 VAL A N 1
ATOM 995 C CA . VAL A 1 131 ? 12.599 -1.140 15.428 1.00 86.69 131 VAL A CA 1
ATOM 996 C C . VAL A 1 131 ? 12.964 -2.604 15.172 1.00 86.69 131 VAL A C 1
ATOM 998 O O . VAL A 1 131 ? 12.628 -3.181 14.135 1.00 86.69 131 VAL A O 1
ATOM 1001 N N . THR A 1 132 ? 13.643 -3.239 16.134 1.00 88.69 132 THR A N 1
ATOM 1002 C CA . THR A 1 132 ? 13.966 -4.670 16.042 1.00 88.69 132 THR A CA 1
ATOM 1003 C C . THR A 1 132 ? 12.697 -5.533 16.099 1.00 88.69 132 THR A C 1
ATOM 1005 O O . THR A 1 132 ? 11.706 -5.130 16.714 1.00 88.69 132 THR A O 1
ATOM 1008 N N . PRO A 1 133 ? 12.692 -6.746 15.516 1.00 89.56 133 PRO A N 1
ATOM 1009 C CA . PRO A 1 133 ? 11.523 -7.636 15.536 1.00 89.56 133 PRO A CA 1
ATOM 1010 C C . PRO A 1 133 ? 11.000 -7.955 16.950 1.00 89.56 133 PRO A C 1
ATOM 1012 O O . PRO A 1 133 ? 9.791 -8.079 17.171 1.00 89.56 133 PRO A O 1
ATOM 1015 N N . GLU A 1 134 ? 11.897 -8.060 17.930 1.00 88.50 134 GLU A N 1
ATOM 1016 C CA . GLU A 1 134 ? 11.563 -8.333 19.327 1.00 88.50 134 GLU A CA 1
ATOM 1017 C C . GLU A 1 134 ? 10.894 -7.123 19.991 1.00 88.50 134 GLU A C 1
ATOM 1019 O O . GLU A 1 134 ? 9.879 -7.279 20.673 1.00 88.50 134 GLU A O 1
ATOM 1024 N N . ALA A 1 135 ? 11.424 -5.917 19.765 1.00 90.19 135 ALA A N 1
ATOM 1025 C CA . ALA A 1 135 ? 10.828 -4.683 20.268 1.00 90.19 135 ALA A CA 1
ATOM 1026 C C . ALA A 1 135 ? 9.482 -4.397 19.584 1.00 90.19 135 ALA A C 1
ATOM 1028 O O . ALA A 1 135 ? 8.513 -4.059 20.263 1.00 90.19 135 ALA A O 1
ATOM 1029 N N . LEU A 1 136 ? 9.371 -4.656 18.276 1.00 92.56 136 LEU A N 1
ATOM 1030 C CA . LEU A 1 136 ? 8.108 -4.586 17.543 1.00 92.56 136 LEU A CA 1
ATOM 1031 C C . LEU A 1 136 ? 7.053 -5.502 18.168 1.00 92.56 136 LEU A C 1
ATOM 1033 O O . LEU A 1 136 ? 5.936 -5.066 18.428 1.00 92.56 136 LEU A O 1
ATOM 1037 N N . SER A 1 137 ? 7.414 -6.750 18.475 1.00 92.50 137 SER A N 1
ATOM 1038 C CA . SER A 1 137 ? 6.499 -7.706 19.110 1.00 92.50 137 SER A CA 1
ATOM 1039 C C . SER A 1 137 ? 5.985 -7.198 20.464 1.00 92.50 137 SER A C 1
ATOM 1041 O O . SER A 1 137 ? 4.804 -7.343 20.778 1.00 92.50 137 SER A O 1
ATOM 1043 N N . GLN A 1 138 ? 6.853 -6.569 21.264 1.00 90.88 138 GLN A N 1
ATOM 1044 C CA . GLN A 1 138 ? 6.477 -5.997 22.561 1.00 90.88 138 GLN A CA 1
ATOM 1045 C C . GLN A 1 138 ? 5.568 -4.773 22.425 1.00 90.88 138 GLN A C 1
ATOM 1047 O O . GLN A 1 138 ? 4.603 -4.669 23.185 1.00 90.88 138 GLN A O 1
ATOM 1052 N N . LEU A 1 139 ? 5.860 -3.883 21.473 1.00 92.12 139 LEU A N 1
ATOM 1053 C CA . LEU A 1 139 ? 5.053 -2.695 21.195 1.00 92.12 139 LEU A CA 1
ATOM 1054 C C . LEU A 1 139 ? 3.684 -3.069 20.625 1.00 92.12 139 LEU A C 1
ATOM 1056 O O . LEU A 1 139 ? 2.682 -2.487 21.027 1.00 92.12 139 LEU A O 1
ATOM 1060 N N . MET A 1 140 ? 3.620 -4.077 19.751 1.00 92.69 140 MET A N 1
ATOM 1061 C CA . MET A 1 140 ? 2.353 -4.618 19.261 1.00 92.69 140 MET A CA 1
ATOM 1062 C C . MET A 1 140 ? 1.519 -5.177 20.412 1.00 92.69 140 MET A C 1
ATOM 1064 O O . MET A 1 140 ? 0.339 -4.864 20.494 1.00 92.69 140 MET A O 1
ATOM 1068 N N . ALA A 1 141 ? 2.109 -5.946 21.333 1.00 90.50 141 ALA A N 1
ATOM 1069 C CA . ALA A 1 141 ? 1.377 -6.454 22.495 1.00 90.50 141 ALA A CA 1
ATOM 1070 C C . ALA A 1 141 ? 0.816 -5.324 23.379 1.00 90.50 141 ALA A C 1
ATOM 1072 O O . ALA A 1 141 ? -0.347 -5.376 23.773 1.00 90.50 141 ALA A O 1
ATOM 1073 N N . ALA A 1 142 ? 1.603 -4.266 23.608 1.00 88.69 142 ALA A N 1
ATOM 1074 C CA . ALA A 1 142 ? 1.165 -3.096 24.370 1.00 88.69 142 ALA A CA 1
ATOM 1075 C C . ALA A 1 142 ? 0.052 -2.295 23.668 1.00 88.69 142 ALA A C 1
ATOM 1077 O O . ALA A 1 142 ? -0.803 -1.724 24.334 1.00 88.69 142 ALA A O 1
ATOM 1078 N N . ASN A 1 143 ? 0.027 -2.295 22.333 1.00 88.50 143 ASN A N 1
ATOM 1079 C CA . ASN A 1 143 ? -0.930 -1.538 21.525 1.00 88.50 143 ASN A CA 1
ATOM 1080 C C . ASN A 1 143 ? -2.069 -2.404 20.967 1.00 88.50 143 ASN A C 1
ATOM 1082 O O . ASN A 1 143 ? -2.623 -2.093 19.918 1.00 88.50 143 ASN A O 1
ATOM 1086 N N . GLY A 1 144 ? -2.432 -3.510 21.626 1.00 87.44 144 GLY A N 1
ATOM 1087 C CA . GLY A 1 144 ? -3.572 -4.340 21.206 1.00 87.44 144 GLY A CA 1
ATOM 1088 C C . GLY A 1 144 ? -3.390 -5.013 19.839 1.00 87.44 144 GLY A C 1
ATOM 1089 O O . GLY A 1 144 ? -4.359 -5.271 19.134 1.00 87.44 144 GLY A O 1
ATOM 1090 N N . GLY A 1 145 ? -2.144 -5.266 19.447 1.00 90.50 145 GLY A N 1
ATOM 1091 C CA . GLY A 1 145 ? -1.754 -5.907 18.196 1.00 90.50 145 GLY A CA 1
ATOM 1092 C C . GLY A 1 145 ? -1.603 -4.966 17.005 1.00 90.50 145 GLY A C 1
ATOM 1093 O O . GLY A 1 145 ? -1.158 -5.429 15.959 1.00 90.50 145 GLY A O 1
ATOM 1094 N N . ARG A 1 146 ? -1.922 -3.670 17.119 1.00 92.44 146 ARG A N 1
ATOM 1095 C CA . ARG A 1 146 ? -1.796 -2.719 16.000 1.00 92.44 146 ARG A CA 1
ATOM 1096 C C . ARG A 1 146 ? -0.468 -1.972 16.017 1.00 92.44 146 ARG A C 1
ATOM 1098 O O . ARG A 1 146 ? 0.018 -1.584 17.075 1.00 92.44 146 ARG A O 1
ATOM 1105 N N . MET A 1 147 ? 0.093 -1.754 14.834 1.00 95.44 147 MET A N 1
ATOM 1106 C CA . MET A 1 147 ? 1.278 -0.924 14.644 1.00 95.44 147 MET A CA 1
ATOM 1107 C C . MET A 1 147 ? 1.368 -0.450 13.191 1.00 95.44 147 MET A C 1
ATOM 1109 O O . MET A 1 147 ? 0.766 -1.047 12.293 1.00 95.44 147 MET A O 1
ATOM 1113 N N . ALA A 1 148 ? 2.137 0.599 12.937 1.00 96.12 148 ALA A N 1
ATOM 1114 C CA . ALA A 1 148 ? 2.407 1.081 11.598 1.00 96.12 148 ALA A CA 1
ATOM 1115 C C . ALA A 1 148 ? 3.843 1.578 11.439 1.00 96.12 148 ALA A C 1
ATOM 1117 O O . ALA A 1 148 ? 4.413 2.182 12.339 1.00 96.12 148 ALA A O 1
ATOM 1118 N N . MET A 1 149 ? 4.402 1.343 10.258 1.00 93.88 149 MET A N 1
ATOM 1119 C CA . MET A 1 149 ? 5.718 1.815 9.841 1.00 93.88 149 MET A CA 1
ATOM 1120 C C . MET A 1 149 ? 5.543 2.649 8.584 1.00 93.88 149 MET A C 1
ATOM 1122 O O . MET A 1 149 ? 5.195 2.109 7.536 1.00 93.88 149 MET A O 1
ATOM 1126 N N . ALA A 1 150 ? 5.749 3.958 8.680 1.00 89.88 150 ALA A N 1
ATOM 1127 C CA . ALA A 1 150 ? 5.555 4.880 7.566 1.00 89.88 150 ALA A CA 1
ATOM 1128 C C . ALA A 1 150 ? 6.801 5.750 7.397 1.00 89.88 150 ALA A C 1
ATOM 1130 O O . ALA A 1 150 ? 6.963 6.746 8.099 1.00 89.88 150 ALA A O 1
ATOM 1131 N N . SER A 1 151 ? 7.669 5.371 6.460 1.00 82.94 151 SER A N 1
ATOM 1132 C CA . SER A 1 151 ? 8.967 6.013 6.251 1.00 82.94 151 SER A CA 1
ATOM 1133 C C . SER A 1 151 ? 9.235 6.254 4.767 1.00 82.94 151 SER A C 1
ATOM 1135 O O . SER A 1 151 ? 8.887 5.455 3.903 1.00 82.94 151 SER A O 1
ATOM 1137 N N . ASP A 1 152 ? 9.892 7.357 4.447 1.00 77.19 152 ASP A N 1
ATOM 1138 C CA . ASP A 1 152 ? 10.442 7.634 3.121 1.00 77.19 152 ASP A CA 1
ATOM 1139 C C . ASP A 1 152 ? 11.886 7.117 2.960 1.00 77.19 152 ASP A C 1
ATOM 1141 O O . ASP A 1 152 ? 12.581 7.477 2.003 1.00 77.19 152 ASP A O 1
ATOM 1145 N N . GLU A 1 153 ? 12.325 6.245 3.876 1.00 73.38 153 GLU A N 1
ATOM 1146 C CA . GLU A 1 153 ? 13.632 5.597 3.881 1.00 73.38 153 GLU A CA 1
ATOM 1147 C C . GLU A 1 153 ? 13.536 4.065 3.999 1.00 73.38 153 GLU A C 1
ATOM 1149 O O . GLU A 1 153 ? 12.570 3.489 4.494 1.00 73.38 153 GLU A O 1
ATOM 1154 N N . GLY A 1 154 ? 14.582 3.371 3.535 1.00 65.31 154 GLY A N 1
ATOM 1155 C CA . GLY A 1 154 ? 14.637 1.903 3.489 1.00 65.31 154 GLY A CA 1
ATOM 1156 C C . GLY A 1 154 ? 15.352 1.229 4.666 1.00 65.31 154 GLY A C 1
ATOM 1157 O O . GLY A 1 154 ? 15.611 0.027 4.587 1.00 65.31 154 GLY A O 1
ATOM 1158 N N . GLY A 1 155 ? 15.721 1.968 5.721 1.00 70.31 155 GLY A N 1
ATOM 1159 C CA . GLY A 1 155 ? 16.563 1.473 6.825 1.00 70.31 155 GLY A CA 1
ATOM 1160 C C . GLY A 1 155 ? 16.052 0.178 7.470 1.00 70.31 155 GLY A C 1
ATOM 1161 O O . GLY A 1 155 ? 16.836 -0.747 7.702 1.00 70.31 155 GLY A O 1
ATOM 1162 N N . ILE A 1 156 ? 14.729 0.072 7.602 1.00 78.88 156 ILE A N 1
ATOM 1163 C CA . ILE A 1 156 ? 13.997 -1.066 8.169 1.00 78.88 156 ILE A CA 1
ATOM 1164 C C . ILE A 1 156 ? 14.346 -2.421 7.541 1.00 78.88 156 ILE A C 1
ATOM 1166 O O . ILE A 1 156 ? 14.417 -3.432 8.240 1.00 78.88 156 ILE A O 1
ATOM 1170 N N . PHE A 1 157 ? 14.622 -2.474 6.235 1.00 81.25 157 PHE A N 1
ATOM 1171 C CA . PHE A 1 157 ? 14.981 -3.736 5.587 1.00 81.25 157 PHE A CA 1
ATOM 1172 C C . PHE A 1 157 ? 16.344 -4.252 6.052 1.00 81.25 157 PHE A C 1
ATOM 1174 O O . PHE A 1 157 ? 16.559 -5.461 6.090 1.00 81.25 157 PHE A O 1
ATOM 1181 N N . GLY A 1 158 ? 17.251 -3.360 6.462 1.00 73.69 158 GLY A N 1
ATOM 1182 C CA . GLY A 1 158 ? 18.490 -3.750 7.128 1.00 73.69 158 GLY A CA 1
ATOM 1183 C C . GLY A 1 158 ? 18.214 -4.450 8.459 1.00 73.69 158 GLY A C 1
ATOM 1184 O O . GLY A 1 158 ? 18.803 -5.492 8.743 1.00 73.69 158 GLY A O 1
ATOM 1185 N N . THR A 1 159 ? 17.275 -3.924 9.241 1.00 79.25 159 THR A N 1
ATOM 1186 C CA . THR A 1 159 ? 16.857 -4.511 10.520 1.00 79.25 159 THR A CA 1
ATOM 1187 C C . THR A 1 159 ? 16.152 -5.851 10.328 1.00 79.25 159 THR A C 1
ATOM 1189 O O . THR A 1 159 ? 16.532 -6.829 10.970 1.00 79.25 159 THR A O 1
ATOM 1192 N N . MET A 1 160 ? 15.234 -5.957 9.360 1.00 82.44 160 MET A N 1
ATOM 1193 C CA . MET A 1 160 ? 14.611 -7.229 8.959 1.00 82.44 160 MET A CA 1
ATOM 1194 C C . MET A 1 160 ? 15.642 -8.268 8.485 1.00 82.44 160 MET A C 1
ATOM 1196 O O . MET A 1 160 ? 15.487 -9.464 8.739 1.00 82.44 160 MET A O 1
ATOM 1200 N N . ALA A 1 161 ? 16.706 -7.826 7.806 1.00 74.81 161 ALA A N 1
ATOM 1201 C CA . ALA A 1 161 ? 17.801 -8.681 7.347 1.00 74.81 161 ALA A CA 1
ATOM 1202 C C . ALA A 1 161 ? 18.768 -9.092 8.476 1.00 74.81 161 ALA A C 1
ATOM 1204 O O . ALA A 1 161 ? 19.693 -9.864 8.233 1.00 74.81 161 ALA A O 1
ATOM 1205 N N . GLY A 1 162 ? 18.552 -8.617 9.707 1.00 72.25 162 GLY A N 1
ATOM 1206 C CA . GLY A 1 162 ? 19.342 -9.006 10.869 1.00 72.25 162 GLY A CA 1
ATOM 1207 C C . GLY A 1 162 ? 20.572 -8.136 11.117 1.00 72.25 162 GLY A C 1
ATOM 1208 O O . GLY A 1 162 ? 21.491 -8.601 11.792 1.00 72.25 162 GLY A O 1
ATOM 1209 N N . ARG A 1 163 ? 20.605 -6.877 10.641 1.00 71.25 163 ARG A N 1
ATOM 1210 C CA . ARG A 1 163 ? 21.700 -5.917 10.926 1.00 71.25 163 ARG A CA 1
ATOM 1211 C C . ARG A 1 163 ? 22.060 -5.857 12.420 1.00 71.25 163 ARG A C 1
ATOM 1213 O O . ARG A 1 163 ? 23.230 -5.697 12.749 1.00 71.25 163 ARG A O 1
ATOM 1220 N N . TYR A 1 164 ? 21.076 -6.046 13.300 1.00 60.06 164 TYR A N 1
ATOM 1221 C CA . TYR A 1 164 ? 21.231 -6.033 14.760 1.00 60.06 164 TYR A CA 1
ATOM 1222 C C . TYR A 1 164 ? 21.179 -7.423 15.424 1.00 60.06 164 TYR A C 1
ATOM 1224 O O . TYR A 1 164 ? 21.308 -7.523 16.639 1.00 60.06 164 TYR A O 1
ATOM 1232 N N . SER A 1 165 ? 21.047 -8.497 14.638 1.00 59.16 165 SER A N 1
ATOM 1233 C CA . SER A 1 165 ? 20.857 -9.876 15.118 1.00 59.16 165 SER A CA 1
ATOM 1234 C C . SER A 1 165 ? 21.881 -10.829 14.497 1.00 59.16 165 SER A C 1
ATOM 1236 O O . SER A 1 165 ? 21.521 -11.857 13.930 1.00 59.16 165 SER A O 1
ATOM 1238 N N . HIS A 1 166 ? 23.169 -10.466 14.535 1.00 64.75 166 HIS A N 1
ATOM 1239 C CA . HIS A 1 166 ? 24.270 -11.244 13.936 1.00 64.75 166 HIS A CA 1
ATOM 1240 C C . HIS A 1 166 ? 24.026 -11.657 12.471 1.00 64.75 166 HIS A C 1
ATOM 1242 O O . HIS A 1 166 ? 24.444 -12.730 12.042 1.00 64.75 166 HIS A O 1
ATOM 1248 N N . ASN A 1 167 ? 23.350 -10.802 11.697 1.00 66.94 167 ASN A N 1
ATOM 1249 C CA . ASN A 1 167 ? 22.996 -11.043 10.298 1.00 66.94 167 ASN A CA 1
AT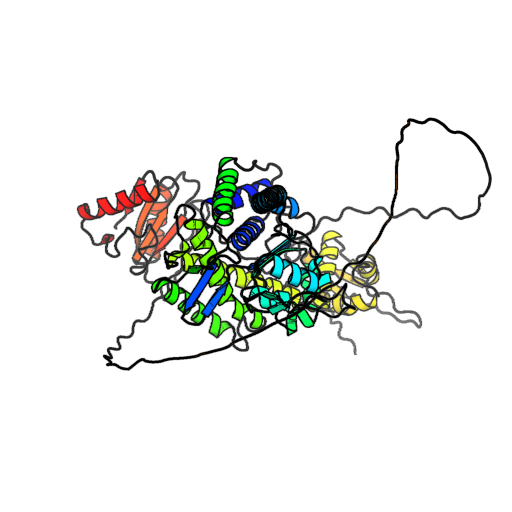OM 1250 C C . ASN A 1 167 ? 22.061 -12.251 10.076 1.00 66.94 167 ASN A C 1
ATOM 1252 O O . ASN A 1 167 ? 22.022 -12.807 8.980 1.00 66.94 167 ASN A O 1
ATOM 1256 N N . MET A 1 168 ? 21.313 -12.656 11.111 1.00 69.69 168 MET A N 1
ATOM 1257 C CA . MET A 1 168 ? 20.235 -13.640 11.024 1.00 69.69 168 MET A CA 1
ATOM 1258 C C . MET A 1 168 ? 18.904 -12.916 10.785 1.00 69.69 168 MET A C 1
ATOM 1260 O O . MET A 1 168 ? 18.426 -12.216 11.681 1.00 69.69 168 MET A O 1
ATOM 1264 N N . PRO A 1 169 ? 18.274 -13.073 9.607 1.00 78.38 169 PRO A N 1
ATOM 1265 C CA . PRO A 1 169 ? 16.989 -12.448 9.331 1.00 78.38 169 PRO A CA 1
ATOM 1266 C C . PRO A 1 169 ? 15.894 -12.992 10.254 1.00 78.38 169 PRO A C 1
ATOM 1268 O O . PRO A 1 169 ? 15.642 -14.202 10.287 1.00 78.38 169 PRO A O 1
ATOM 1271 N N . ASN A 1 170 ? 15.206 -12.092 10.953 1.00 85.00 170 ASN A N 1
ATOM 1272 C CA . ASN A 1 170 ? 14.018 -12.400 11.743 1.00 85.00 170 ASN A CA 1
ATOM 1273 C C . ASN A 1 170 ? 12.837 -11.605 11.179 1.00 85.00 170 ASN A C 1
ATOM 1275 O O . ASN A 1 170 ? 12.719 -10.399 11.385 1.00 85.00 170 ASN A O 1
ATOM 1279 N N . ILE A 1 171 ? 11.987 -12.299 10.420 1.00 89.56 171 ILE A N 1
ATOM 1280 C CA . IL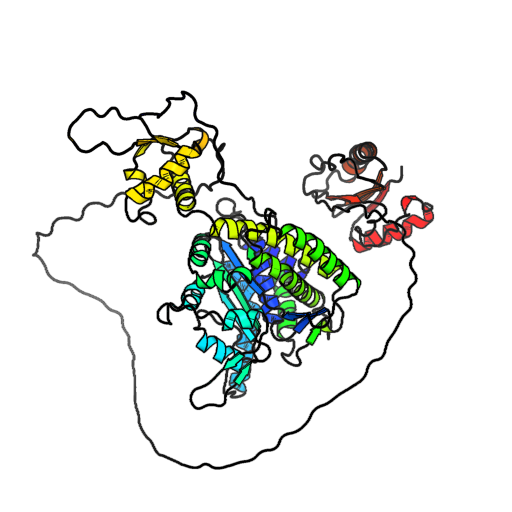E A 1 171 ? 10.873 -11.687 9.687 1.00 89.56 171 ILE A CA 1
ATOM 1281 C C . ILE A 1 171 ? 9.500 -12.201 10.130 1.00 89.56 171 ILE A C 1
ATOM 1283 O O . ILE A 1 171 ? 8.482 -11.718 9.642 1.00 89.56 171 ILE A O 1
ATOM 1287 N N . ASP A 1 172 ? 9.448 -13.141 11.075 1.00 91.38 172 ASP A N 1
ATOM 1288 C CA . ASP A 1 172 ? 8.232 -13.894 11.401 1.00 91.38 172 ASP A CA 1
ATOM 1289 C C . ASP A 1 172 ? 7.119 -12.993 11.952 1.00 91.38 172 ASP A C 1
ATOM 1291 O O . ASP A 1 172 ? 5.961 -13.138 11.558 1.00 91.38 172 ASP A O 1
ATOM 1295 N N . VAL A 1 173 ? 7.468 -12.008 12.789 1.00 93.75 173 VAL A N 1
ATOM 1296 C CA . VAL A 1 173 ? 6.512 -11.010 13.301 1.00 93.75 173 VAL A CA 1
ATOM 1297 C C . VAL A 1 173 ? 5.846 -10.230 12.163 1.00 93.75 173 VAL A C 1
ATOM 1299 O O . VAL A 1 173 ? 4.632 -10.052 12.177 1.00 93.75 173 VAL A O 1
ATOM 1302 N N . PHE A 1 174 ? 6.595 -9.855 11.122 1.00 95.12 174 PHE A N 1
ATOM 1303 C CA . PHE A 1 174 ? 6.059 -9.135 9.964 1.00 95.12 174 PHE A CA 1
ATOM 1304 C C . PHE A 1 174 ? 5.162 -10.033 9.107 1.00 95.12 174 PHE A C 1
ATOM 1306 O O . PHE A 1 174 ? 4.149 -9.574 8.583 1.00 95.12 174 PHE A O 1
ATOM 1313 N N . LEU A 1 175 ? 5.496 -11.319 8.956 1.00 95.31 175 LEU A N 1
ATOM 1314 C CA . LEU A 1 175 ? 4.665 -12.260 8.196 1.00 95.31 175 LEU A CA 1
ATOM 1315 C C . LEU A 1 175 ? 3.324 -12.520 8.895 1.00 95.31 175 LEU A C 1
ATOM 1317 O O . LEU A 1 175 ? 2.283 -12.562 8.228 1.00 95.31 175 LEU A O 1
ATOM 1321 N N . LYS A 1 176 ? 3.359 -12.662 10.224 1.00 95.31 176 LYS A N 1
ATOM 1322 C CA . LYS A 1 176 ? 2.184 -12.870 11.073 1.00 95.31 176 LYS A CA 1
ATOM 1323 C C . LYS A 1 176 ? 1.307 -11.628 11.152 1.00 95.31 176 LYS A C 1
ATOM 1325 O O . LYS A 1 176 ? 0.114 -11.717 10.891 1.00 95.31 176 LYS A O 1
ATOM 1330 N N . ALA A 1 177 ? 1.904 -10.460 11.381 1.00 96.31 177 ALA A N 1
ATOM 1331 C CA . ALA A 1 177 ? 1.192 -9.186 11.425 1.00 96.31 177 ALA A CA 1
ATOM 1332 C C . ALA A 1 177 ? 0.562 -8.781 10.084 1.00 96.31 177 ALA A C 1
ATOM 1334 O O . ALA A 1 177 ? -0.442 -8.074 10.060 1.00 96.31 177 ALA A O 1
ATOM 1335 N N . HIS A 1 178 ? 1.116 -9.243 8.959 1.00 96.75 178 HIS A N 1
ATOM 1336 C CA . HIS A 1 178 ? 0.475 -9.087 7.654 1.00 96.75 178 HIS A CA 1
ATOM 1337 C C . HIS A 1 178 ? -0.803 -9.930 7.525 1.00 96.75 178 HIS A C 1
ATOM 1339 O O . HIS A 1 178 ? -1.761 -9.523 6.868 1.00 96.75 178 HIS A O 1
ATOM 1345 N N . SER A 1 179 ? -0.786 -11.142 8.079 1.00 93.69 179 SER A N 1
ATOM 1346 C CA . SER A 1 179 ? -1.832 -12.153 7.870 1.00 93.69 179 SER A CA 1
ATOM 1347 C C . SER A 1 179 ? -2.895 -12.128 8.976 1.00 93.69 179 SER A C 1
ATOM 1349 O O . SER A 1 179 ? -3.997 -12.619 8.769 1.00 93.69 179 SER A O 1
ATOM 1351 N N . GLY A 1 180 ? -2.592 -11.506 10.120 1.00 92.62 180 GLY A N 1
ATOM 1352 C CA . GLY A 1 180 ? -3.440 -11.540 11.309 1.00 92.62 180 GLY A CA 1
ATOM 1353 C C . GLY A 1 180 ? -3.251 -12.797 12.157 1.00 92.62 180 GLY A C 1
ATOM 1354 O O . GLY A 1 180 ? -4.118 -13.099 12.970 1.00 92.62 180 GLY A O 1
ATOM 1355 N N . ASP A 1 181 ? -2.151 -13.533 11.968 1.00 92.00 181 ASP A N 1
ATOM 1356 C CA . ASP A 1 181 ? -1.883 -14.779 12.690 1.00 92.00 181 ASP A CA 1
ATOM 1357 C C . ASP A 1 181 ? -1.332 -14.486 14.084 1.00 92.00 181 ASP A C 1
ATOM 1359 O O . ASP A 1 181 ? -0.335 -13.773 14.224 1.00 92.00 181 ASP A O 1
ATOM 1363 N N . HIS A 1 182 ? -1.921 -15.088 15.115 1.00 91.38 182 HIS A N 1
ATOM 1364 C CA . HIS A 1 182 ? -1.496 -14.832 16.485 1.00 91.38 182 HIS A CA 1
ATOM 1365 C C . HIS A 1 182 ? -0.016 -15.181 16.742 1.00 91.38 182 HIS A C 1
ATOM 1367 O O . HIS A 1 182 ? 0.595 -16.087 16.150 1.00 91.38 182 HIS A O 1
ATOM 1373 N N . PHE A 1 183 ? 0.581 -14.473 17.696 1.00 91.31 183 PHE A N 1
ATOM 1374 C CA . PHE A 1 183 ? 1.886 -14.830 18.244 1.00 91.31 183 PHE A CA 1
ATOM 1375 C C . PHE A 1 183 ? 1.961 -14.584 19.742 1.00 91.31 183 PHE A C 1
ATOM 1377 O O . PHE A 1 183 ? 1.138 -13.894 20.337 1.00 91.31 183 PHE A O 1
ATOM 1384 N N . ILE A 1 184 ? 2.975 -15.194 20.345 1.00 89.44 184 ILE A N 1
ATOM 1385 C CA . ILE A 1 184 ? 3.197 -15.181 21.782 1.00 89.44 184 ILE A CA 1
ATOM 1386 C C . ILE A 1 184 ? 4.457 -14.372 22.065 1.00 89.44 184 ILE A C 1
ATOM 1388 O O . ILE A 1 184 ? 5.507 -14.623 21.473 1.00 89.44 184 ILE A O 1
ATOM 1392 N N . VAL A 1 185 ? 4.353 -13.425 22.992 1.00 85.06 185 VAL A N 1
ATOM 1393 C CA . VAL A 1 185 ? 5.470 -12.611 23.468 1.00 85.06 185 VAL A CA 1
ATOM 1394 C C . VAL A 1 185 ? 5.842 -13.062 24.872 1.00 85.06 185 VAL A C 1
ATOM 1396 O O . VAL A 1 185 ? 5.114 -12.838 25.840 1.00 85.06 185 VAL A O 1
ATOM 1399 N N . ASN A 1 186 ? 7.010 -13.690 24.990 1.00 81.38 186 ASN A N 1
ATOM 1400 C CA . ASN A 1 186 ? 7.583 -14.050 26.281 1.00 81.38 186 ASN A CA 1
ATOM 1401 C C . ASN A 1 186 ? 8.429 -12.888 26.808 1.00 81.38 186 ASN A C 1
ATOM 1403 O O . ASN A 1 186 ? 9.439 -12.521 26.208 1.00 81.38 186 ASN A O 1
ATOM 1407 N N . ARG A 1 187 ? 8.034 -12.314 27.949 1.00 66.75 187 ARG A N 1
ATOM 1408 C CA . ARG A 1 187 ? 8.788 -11.255 28.630 1.00 66.75 187 ARG A CA 1
ATOM 1409 C C . ARG A 1 187 ? 9.544 -11.844 29.819 1.00 66.75 187 ARG A C 1
ATOM 1411 O O . ARG A 1 187 ? 8.955 -12.494 30.681 1.00 66.75 187 ARG A O 1
ATOM 1418 N N . LYS A 1 188 ? 10.856 -11.605 29.895 1.00 70.38 188 LYS A N 1
ATOM 1419 C CA . LYS A 1 188 ? 11.681 -12.072 31.020 1.00 70.38 188 LYS A CA 1
ATOM 1420 C C . LYS A 1 188 ? 11.155 -11.462 32.327 1.00 70.38 188 LYS A C 1
ATOM 1422 O O . LYS A 1 188 ? 11.173 -10.248 32.489 1.00 70.38 188 LYS A O 1
ATOM 1427 N N . GLY A 1 189 ? 10.673 -12.304 33.242 1.00 67.62 189 GLY A N 1
ATOM 1428 C CA . GLY A 1 189 ? 10.159 -11.876 34.550 1.00 67.62 189 GLY A CA 1
ATOM 1429 C C . GLY A 1 189 ? 8.740 -11.283 34.563 1.00 67.62 189 GLY A C 1
ATOM 1430 O O . GLY A 1 189 ? 8.307 -10.833 35.620 1.00 67.62 189 GLY A O 1
ATOM 1431 N N . LYS A 1 190 ? 7.999 -11.293 33.444 1.00 71.62 190 LYS A N 1
ATOM 1432 C CA . LYS A 1 190 ? 6.583 -10.871 33.367 1.00 71.62 190 LYS A CA 1
ATOM 1433 C C . LYS A 1 190 ? 5.705 -12.001 32.806 1.00 71.62 190 LYS A C 1
ATOM 1435 O O . LYS A 1 190 ? 6.217 -13.024 32.359 1.00 71.62 190 LYS A O 1
ATOM 1440 N N . ARG A 1 191 ? 4.375 -11.834 32.859 1.00 74.88 191 ARG A N 1
ATOM 1441 C CA . ARG A 1 191 ? 3.433 -12.772 32.223 1.00 74.88 191 ARG A CA 1
ATOM 1442 C C . ARG A 1 191 ? 3.633 -12.776 30.706 1.00 74.88 191 ARG A C 1
ATOM 1444 O O . ARG A 1 191 ? 3.889 -11.735 30.109 1.00 74.88 191 ARG A O 1
ATOM 1451 N N . THR A 1 192 ? 3.507 -13.957 30.113 1.00 82.56 192 THR A N 1
ATOM 1452 C CA . THR A 1 192 ? 3.430 -14.142 28.664 1.00 82.56 192 THR A CA 1
ATOM 1453 C C . THR A 1 192 ? 2.179 -13.452 28.122 1.00 82.56 192 THR A C 1
ATOM 1455 O O . THR A 1 192 ? 1.090 -13.640 28.663 1.00 82.56 192 THR A O 1
ATOM 1458 N N . GLU A 1 193 ? 2.340 -12.670 27.058 1.00 83.88 193 GLU A N 1
ATOM 1459 C CA . GLU A 1 193 ? 1.251 -11.959 26.382 1.00 83.88 193 GLU A CA 1
ATOM 1460 C C . GLU A 1 193 ? 0.956 -12.636 25.040 1.00 83.88 193 GLU A C 1
ATOM 1462 O O . GLU A 1 193 ? 1.874 -13.006 24.305 1.00 83.88 193 GLU A O 1
ATOM 1467 N N . ILE A 1 194 ? -0.327 -12.823 24.728 1.00 88.38 194 ILE A N 1
ATOM 1468 C CA . ILE A 1 194 ? -0.781 -13.364 23.444 1.00 88.38 194 ILE A CA 1
ATOM 1469 C C . ILE A 1 194 ? -1.321 -12.200 22.623 1.00 88.38 194 ILE A C 1
ATOM 1471 O O . ILE A 1 194 ? -2.245 -11.512 23.052 1.00 88.38 194 ILE A O 1
ATOM 1475 N N . VAL A 1 195 ? -0.752 -11.995 21.439 1.00 91.69 195 VAL A N 1
ATOM 1476 C CA . VAL A 1 195 ? -1.264 -11.041 20.456 1.00 91.69 195 VAL A CA 1
ATOM 1477 C C . VAL A 1 195 ? -2.148 -11.820 19.492 1.00 91.69 195 VAL A C 1
ATOM 1479 O O . VAL A 1 195 ? -1.629 -12.497 18.607 1.00 91.69 195 VAL A O 1
ATOM 1482 N N . SER A 1 196 ? -3.465 -11.775 19.703 1.00 88.88 196 SER A N 1
ATOM 1483 C CA . SER A 1 196 ? -4.438 -12.588 18.954 1.00 88.88 196 SER A CA 1
ATOM 1484 C C . SER A 1 196 ? -4.598 -12.149 17.499 1.00 88.88 196 SER A C 1
ATOM 1486 O O . SER A 1 196 ? -4.613 -12.991 16.608 1.00 88.88 196 SER A O 1
ATOM 1488 N N . ASP A 1 197 ? -4.665 -10.837 17.258 1.00 91.25 197 ASP A N 1
ATOM 1489 C CA . ASP A 1 197 ? -4.992 -10.252 15.954 1.00 91.25 197 ASP A CA 1
ATOM 1490 C C . ASP A 1 197 ? -3.961 -9.186 15.550 1.00 91.25 197 ASP A C 1
ATOM 1492 O O . ASP A 1 197 ? -4.286 -7.997 15.471 1.00 91.25 197 ASP A O 1
ATOM 1496 N N . PRO A 1 198 ? -2.688 -9.565 15.332 1.00 94.88 198 PRO A N 1
ATOM 1497 C CA . PRO A 1 198 ? -1.664 -8.595 14.988 1.00 94.88 198 PRO A CA 1
ATOM 1498 C C . PRO A 1 198 ? -1.935 -7.971 13.619 1.00 94.88 198 PRO A C 1
ATOM 1500 O O . PRO A 1 198 ? -2.226 -8.662 12.646 1.00 94.88 198 PRO A O 1
ATOM 1503 N N . CYS A 1 199 ? -1.796 -6.655 13.534 1.00 96.12 199 CYS A N 1
ATOM 1504 C CA . CYS A 1 199 ? -2.101 -5.871 12.352 1.00 96.12 199 CYS A CA 1
ATOM 1505 C C . CYS A 1 199 ? -1.031 -4.793 12.176 1.00 96.12 199 CYS A C 1
ATOM 1507 O O . CYS A 1 199 ? -1.036 -3.779 12.873 1.00 96.12 199 CYS A O 1
ATOM 1509 N N . LEU A 1 200 ? -0.109 -5.019 11.241 1.00 97.38 200 LEU A N 1
ATOM 1510 C CA . LEU A 1 200 ? 0.950 -4.065 10.904 1.00 97.38 200 LEU A CA 1
ATOM 1511 C C . LEU A 1 200 ? 0.686 -3.465 9.527 1.00 97.38 200 LEU A C 1
ATOM 1513 O O . LEU A 1 200 ? 0.494 -4.220 8.583 1.00 97.38 200 LEU A O 1
ATOM 1517 N N . THR A 1 201 ? 0.717 -2.144 9.389 1.00 97.69 201 THR A N 1
ATOM 1518 C CA . THR A 1 201 ? 0.765 -1.474 8.076 1.00 97.69 201 THR A CA 1
ATOM 1519 C C . THR A 1 201 ? 2.187 -0.987 7.822 1.00 97.69 201 THR A C 1
ATOM 1521 O O . THR A 1 201 ? 2.796 -0.394 8.705 1.00 97.69 201 THR A O 1
ATOM 1524 N N . ILE A 1 202 ? 2.727 -1.231 6.629 1.00 96.62 202 ILE A N 1
ATOM 1525 C CA . ILE A 1 202 ? 4.054 -0.751 6.225 1.00 96.62 202 ILE A CA 1
ATOM 1526 C C . ILE A 1 202 ? 3.868 0.123 4.994 1.00 96.62 202 ILE A C 1
ATOM 1528 O O . ILE A 1 202 ? 3.232 -0.302 4.038 1.00 96.62 202 ILE A O 1
ATOM 1532 N N . SER A 1 203 ? 4.433 1.321 4.990 1.00 95.19 203 SER A N 1
ATOM 1533 C CA . SER A 1 203 ? 4.460 2.212 3.837 1.00 95.19 203 SER A CA 1
ATOM 1534 C C . SER A 1 203 ? 5.843 2.804 3.707 1.00 95.19 203 SER A C 1
ATOM 1536 O O . SER A 1 203 ? 6.280 3.590 4.548 1.00 95.19 203 SER A O 1
ATOM 1538 N N . ILE A 1 204 ? 6.548 2.354 2.673 1.00 92.56 204 ILE A N 1
ATOM 1539 C CA . ILE A 1 204 ? 7.935 2.721 2.437 1.00 92.56 204 ILE A CA 1
ATOM 1540 C C . ILE A 1 204 ? 8.074 3.275 1.031 1.00 92.56 204 ILE A C 1
ATOM 1542 O O . ILE A 1 204 ? 7.665 2.631 0.063 1.00 92.56 204 ILE A O 1
ATOM 1546 N N . ALA A 1 205 ? 8.706 4.438 0.905 1.00 90.00 205 ALA A N 1
ATOM 1547 C CA . ALA A 1 205 ? 9.142 4.938 -0.389 1.00 90.00 205 ALA A CA 1
ATOM 1548 C C . ALA A 1 205 ? 10.667 4.920 -0.486 1.00 90.00 205 ALA A C 1
ATOM 1550 O O . ALA A 1 205 ? 11.359 5.645 0.212 1.00 90.00 205 ALA A O 1
ATOM 1551 N N . LEU A 1 206 ? 11.208 4.096 -1.374 1.00 84.56 206 LEU A N 1
ATOM 1552 C CA . LEU A 1 206 ? 12.639 3.813 -1.468 1.00 84.56 206 LEU A CA 1
ATOM 1553 C C . LEU A 1 206 ? 13.171 4.091 -2.874 1.00 84.56 206 LEU A C 1
ATOM 1555 O O . LEU A 1 206 ? 12.423 4.412 -3.795 1.00 84.56 206 LEU A O 1
ATOM 1559 N N . GLN A 1 207 ? 14.483 3.982 -3.053 1.00 79.44 207 GLN A N 1
ATOM 1560 C CA . GLN A 1 207 ? 15.101 4.076 -4.375 1.00 79.44 207 GLN A CA 1
ATOM 1561 C C . GLN A 1 207 ? 15.036 2.725 -5.109 1.00 79.44 207 GLN A C 1
ATOM 1563 O O . GLN A 1 207 ? 15.155 1.690 -4.450 1.00 79.44 207 GLN A O 1
ATOM 1568 N N . PRO A 1 208 ? 14.931 2.696 -6.452 1.00 78.94 208 PRO A N 1
ATOM 1569 C CA . PRO A 1 208 ? 14.896 1.444 -7.219 1.00 78.94 208 PRO A CA 1
ATOM 1570 C C . PRO A 1 208 ? 16.057 0.479 -6.917 1.00 78.94 208 PRO A C 1
ATOM 1572 O O . PRO A 1 208 ? 15.845 -0.728 -6.822 1.00 78.94 208 PRO A O 1
ATOM 1575 N N . ASP A 1 209 ? 17.266 0.990 -6.667 1.00 70.31 209 ASP A N 1
ATOM 1576 C CA . ASP A 1 209 ? 18.421 0.152 -6.309 1.00 70.31 209 ASP A CA 1
ATOM 1577 C C . ASP A 1 209 ? 18.250 -0.580 -4.967 1.00 70.31 209 ASP A C 1
ATOM 1579 O O . ASP A 1 209 ? 18.761 -1.689 -4.788 1.00 70.31 209 ASP A O 1
ATOM 1583 N N . VAL A 1 210 ? 17.472 -0.016 -4.036 1.00 74.62 210 VAL A N 1
ATOM 1584 C CA . VAL A 1 210 ? 17.157 -0.687 -2.772 1.00 74.62 210 VAL A CA 1
ATOM 1585 C C . VAL A 1 210 ? 16.287 -1.915 -3.040 1.00 74.62 210 VAL A C 1
ATOM 1587 O O . VAL A 1 210 ? 16.598 -2.962 -2.484 1.00 74.62 210 VAL A O 1
ATOM 1590 N N . ILE A 1 211 ? 15.303 -1.862 -3.952 1.00 78.12 211 ILE A N 1
ATOM 1591 C CA . ILE A 1 211 ? 14.485 -3.038 -4.338 1.00 78.12 211 ILE A CA 1
ATOM 1592 C C . ILE A 1 211 ? 15.366 -4.188 -4.805 1.00 78.12 211 ILE A C 1
ATOM 1594 O O . ILE A 1 211 ? 15.203 -5.323 -4.358 1.00 78.12 211 ILE A O 1
ATOM 1598 N N . ARG A 1 212 ? 16.338 -3.884 -5.667 1.00 74.25 212 ARG A N 1
ATOM 1599 C CA . ARG A 1 212 ? 17.282 -4.879 -6.190 1.00 74.25 212 ARG A CA 1
ATOM 1600 C C . ARG A 1 212 ? 18.083 -5.528 -5.071 1.00 74.25 212 ARG A C 1
ATOM 1602 O O . ARG A 1 212 ? 18.339 -6.729 -5.102 1.00 74.25 212 ARG A O 1
ATOM 1609 N N . SER A 1 213 ? 18.452 -4.749 -4.055 1.00 73.44 213 SER A N 1
ATOM 1610 C CA . SER A 1 213 ? 19.155 -5.267 -2.882 1.00 73.44 213 SER A CA 1
ATOM 1611 C C . SER A 1 213 ? 18.276 -6.174 -2.009 1.00 73.44 213 SER A C 1
ATOM 1613 O O . SER A 1 213 ? 18.788 -7.157 -1.474 1.00 73.44 213 SER A O 1
ATOM 1615 N N . LEU A 1 214 ? 16.959 -5.926 -1.928 1.00 78.69 214 LEU A N 1
ATOM 1616 C CA . LEU A 1 214 ? 16.025 -6.768 -1.163 1.00 78.69 214 LEU A CA 1
ATOM 1617 C C . LEU A 1 214 ? 15.956 -8.193 -1.715 1.00 78.69 214 LEU A C 1
ATOM 1619 O O . LEU A 1 214 ? 15.940 -9.150 -0.943 1.00 78.69 214 LEU A O 1
ATOM 1623 N N . ALA A 1 215 ? 15.978 -8.346 -3.042 1.00 73.44 215 ALA A N 1
ATOM 1624 C CA . ALA A 1 215 ? 15.954 -9.655 -3.693 1.00 73.44 215 ALA A CA 1
ATOM 1625 C C . ALA A 1 215 ? 17.197 -10.510 -3.392 1.00 73.44 215 ALA A C 1
ATOM 1627 O O . ALA A 1 215 ? 17.135 -11.737 -3.462 1.00 73.44 215 ALA A O 1
ATOM 1628 N N . ARG A 1 216 ? 18.318 -9.877 -3.014 1.00 75.06 216 ARG A N 1
ATOM 1629 C CA . ARG A 1 216 ? 19.563 -10.569 -2.638 1.00 75.06 216 ARG A CA 1
ATOM 1630 C C . ARG A 1 216 ? 19.493 -11.188 -1.241 1.00 75.06 216 ARG A C 1
ATOM 1632 O O . ARG A 1 216 ? 20.297 -12.063 -0.924 1.00 75.06 216 ARG A O 1
ATOM 1639 N N . VAL A 1 217 ? 18.541 -10.770 -0.404 1.00 78.75 217 VAL A N 1
ATOM 1640 C CA . VAL A 1 217 ? 18.324 -11.367 0.918 1.00 78.75 217 VAL A CA 1
ATOM 1641 C C . VAL A 1 217 ? 17.488 -12.634 0.749 1.00 78.75 217 VAL A C 1
ATOM 1643 O O . VAL A 1 217 ? 16.259 -12.589 0.686 1.00 78.75 217 VAL A O 1
ATOM 1646 N N . ALA A 1 218 ? 18.156 -13.790 0.704 1.00 74.50 218 ALA A N 1
ATOM 1647 C CA . ALA A 1 218 ? 17.523 -15.084 0.429 1.00 74.50 218 ALA A CA 1
ATOM 1648 C C . ALA A 1 218 ? 16.294 -15.373 1.316 1.00 74.50 218 ALA A C 1
ATOM 1650 O O . ALA A 1 218 ? 15.296 -15.921 0.841 1.00 74.50 218 ALA A O 1
ATOM 1651 N N . ALA A 1 219 ? 16.328 -14.965 2.591 1.00 81.38 219 ALA A N 1
ATOM 1652 C CA . ALA A 1 219 ? 15.217 -15.138 3.529 1.00 81.38 219 ALA A CA 1
ATOM 1653 C C . ALA A 1 219 ? 13.943 -14.375 3.119 1.00 81.38 219 ALA A C 1
ATOM 1655 O O . ALA A 1 219 ? 12.842 -14.873 3.341 1.00 81.38 219 ALA A O 1
ATOM 1656 N N . PHE A 1 220 ? 14.065 -13.196 2.496 1.00 86.50 220 PHE A N 1
ATOM 1657 C CA . PHE A 1 220 ? 12.908 -12.367 2.140 1.00 86.50 220 PHE A CA 1
ATOM 1658 C C . PHE A 1 220 ? 12.063 -13.003 1.038 1.00 86.50 220 PHE A C 1
ATOM 1660 O O . PHE A 1 220 ? 10.834 -12.965 1.112 1.00 86.50 220 PHE A O 1
ATOM 1667 N N . ARG A 1 221 ? 12.709 -13.626 0.045 1.00 79.12 221 ARG A N 1
ATOM 1668 C CA . ARG A 1 221 ? 12.012 -14.371 -1.010 1.00 79.12 221 ARG A CA 1
ATOM 1669 C C . ARG A 1 221 ? 11.544 -15.736 -0.509 1.00 79.12 221 ARG A C 1
ATOM 1671 O O . ARG A 1 221 ? 10.359 -16.031 -0.581 1.00 79.12 221 ARG A O 1
ATOM 1678 N N . SER A 1 222 ? 12.446 -16.537 0.065 1.00 76.88 222 SER A N 1
ATOM 1679 C CA . SER A 1 222 ? 12.144 -17.926 0.463 1.00 76.88 222 SER A CA 1
ATOM 1680 C C . SER A 1 222 ? 11.052 -18.060 1.529 1.00 76.88 222 SER A C 1
ATOM 1682 O O . SER A 1 222 ? 10.343 -19.061 1.536 1.00 76.88 222 SER A O 1
ATOM 1684 N N . ARG A 1 223 ? 10.876 -17.060 2.406 1.00 85.81 223 ARG A N 1
ATOM 1685 C CA . ARG A 1 223 ? 9.804 -17.046 3.421 1.00 85.81 223 ARG A CA 1
ATOM 1686 C C . ARG A 1 223 ? 8.597 -16.178 3.025 1.00 85.81 223 ARG A C 1
ATOM 1688 O O . ARG A 1 223 ? 7.662 -16.019 3.808 1.00 85.81 223 ARG A O 1
ATOM 1695 N N . GLY A 1 224 ? 8.598 -15.613 1.814 1.00 87.69 224 GLY A N 1
ATOM 1696 C CA . GLY A 1 224 ? 7.460 -14.895 1.235 1.00 87.69 224 GLY A CA 1
ATOM 1697 C C . GLY A 1 224 ? 7.209 -13.488 1.791 1.00 87.69 224 GLY A C 1
ATOM 1698 O O . GLY A 1 224 ? 6.068 -13.027 1.767 1.00 87.69 224 GLY A O 1
ATOM 1699 N N . LEU A 1 225 ? 8.227 -12.794 2.311 1.00 92.00 225 LEU A N 1
ATOM 1700 C CA . LEU A 1 225 ? 8.081 -11.396 2.737 1.00 92.00 225 LEU A CA 1
ATOM 1701 C C . LEU A 1 225 ? 7.810 -10.483 1.533 1.00 92.00 225 LEU A C 1
ATOM 1703 O O . LEU A 1 225 ? 6.884 -9.681 1.577 1.00 92.00 225 LEU A O 1
ATOM 1707 N N . LEU A 1 226 ? 8.573 -10.645 0.445 1.00 91.06 226 LEU A N 1
ATOM 1708 C CA . LEU A 1 226 ? 8.425 -9.837 -0.776 1.00 91.06 226 LEU A CA 1
ATOM 1709 C C . LEU A 1 226 ? 7.031 -9.992 -1.406 1.00 91.06 226 LEU A C 1
ATOM 1711 O O . LEU A 1 226 ? 6.415 -9.015 -1.813 1.00 91.06 226 LEU A O 1
ATOM 1715 N N . ALA A 1 227 ? 6.474 -11.204 -1.369 1.00 92.19 227 ALA A N 1
ATOM 1716 C CA . ALA A 1 227 ? 5.132 -11.503 -1.867 1.00 92.19 227 ALA A CA 1
ATOM 1717 C C . ALA A 1 227 ? 3.992 -10.745 -1.148 1.00 92.19 227 ALA A C 1
ATOM 1719 O O . ALA A 1 227 ? 2.870 -10.730 -1.642 1.00 92.19 227 ALA A O 1
ATOM 1720 N N . ARG A 1 228 ? 4.250 -10.143 0.022 1.00 95.25 228 ARG A N 1
ATOM 1721 C CA . ARG A 1 228 ? 3.253 -9.389 0.805 1.00 95.25 228 ARG A CA 1
ATOM 1722 C C . ARG A 1 228 ? 3.220 -7.899 0.469 1.00 95.25 228 ARG A C 1
ATOM 1724 O O . ARG A 1 228 ? 2.241 -7.238 0.795 1.00 95.25 228 ARG A O 1
ATOM 1731 N N . PHE A 1 229 ? 4.266 -7.369 -0.164 1.00 96.31 229 PHE A N 1
ATOM 1732 C CA . PHE A 1 229 ? 4.303 -5.965 -0.557 1.00 96.31 229 PHE A CA 1
ATOM 1733 C C . PHE A 1 229 ? 3.513 -5.732 -1.846 1.00 96.31 229 PHE A C 1
ATOM 1735 O O . PHE A 1 229 ? 3.615 -6.495 -2.805 1.00 96.31 229 PHE A O 1
ATOM 1742 N N . VAL A 1 230 ? 2.765 -4.635 -1.900 1.00 97.12 230 VAL A N 1
ATOM 1743 C CA . VAL A 1 230 ? 2.296 -4.050 -3.154 1.00 97.12 230 VAL A CA 1
ATOM 1744 C C . VAL A 1 230 ? 3.369 -3.099 -3.667 1.00 97.12 230 VAL A C 1
ATOM 1746 O O . VAL A 1 230 ? 3.854 -2.235 -2.933 1.00 97.12 230 VAL A O 1
ATOM 1749 N N . TYR A 1 231 ? 3.766 -3.294 -4.919 1.00 94.75 231 TYR A N 1
ATOM 1750 C CA . TYR A 1 231 ? 4.833 -2.534 -5.555 1.00 94.75 231 TYR A CA 1
ATOM 1751 C C . TYR A 1 231 ? 4.238 -1.443 -6.429 1.00 94.75 231 TYR A C 1
ATOM 1753 O O . TYR A 1 231 ? 3.309 -1.708 -7.186 1.00 94.75 231 TYR A O 1
ATOM 1761 N N . VAL A 1 232 ? 4.795 -0.237 -6.346 1.00 95.50 232 VAL A N 1
ATOM 1762 C CA . VAL A 1 232 ? 4.440 0.888 -7.213 1.00 95.50 232 VAL A CA 1
ATOM 1763 C C . VAL A 1 232 ? 5.717 1.584 -7.667 1.00 95.50 232 VAL A C 1
ATOM 1765 O O . VAL A 1 232 ? 6.535 2.015 -6.862 1.00 95.50 232 VAL A O 1
ATOM 1768 N N . LEU A 1 233 ? 5.912 1.652 -8.978 1.00 91.44 233 LEU A N 1
ATOM 1769 C CA . LEU A 1 233 ? 7.101 2.205 -9.632 1.00 91.44 233 LEU A CA 1
ATOM 1770 C C . LEU A 1 233 ? 6.644 3.230 -10.669 1.00 91.44 233 LEU A C 1
ATOM 1772 O O . LEU A 1 233 ? 6.566 2.901 -11.855 1.00 91.44 233 LEU A O 1
ATOM 1776 N N . PRO A 1 234 ? 6.239 4.430 -10.226 1.00 89.88 234 PRO A N 1
ATOM 1777 C CA . PRO A 1 234 ? 5.643 5.409 -11.113 1.00 89.88 234 PRO A CA 1
ATOM 1778 C C . PRO A 1 234 ? 6.689 6.008 -12.050 1.00 89.88 234 PRO A C 1
ATOM 1780 O O . PRO A 1 234 ? 7.891 6.012 -11.765 1.00 89.88 234 PRO A O 1
ATOM 1783 N N . GLN A 1 235 ? 6.226 6.564 -13.167 1.00 85.31 235 GLN A N 1
ATOM 1784 C CA . GLN A 1 235 ? 7.102 7.310 -14.062 1.00 85.31 235 GLN A CA 1
ATOM 1785 C C . GLN A 1 235 ? 7.661 8.545 -13.340 1.00 85.31 235 GLN A C 1
ATOM 1787 O O . GLN A 1 235 ? 6.925 9.285 -12.696 1.00 85.31 235 GLN A O 1
ATOM 1792 N N . SER A 1 236 ? 8.973 8.777 -13.437 1.00 82.81 236 SER A N 1
ATOM 1793 C CA . SER A 1 236 ? 9.618 9.915 -12.774 1.00 82.81 236 SER A CA 1
ATOM 1794 C C . SER A 1 236 ? 9.203 11.241 -13.419 1.00 82.81 236 SER A C 1
ATOM 1796 O O . SER A 1 236 ? 9.339 11.421 -14.629 1.00 82.81 236 SER A O 1
ATOM 1798 N N . ASN A 1 237 ? 8.775 12.201 -12.594 1.00 83.38 237 ASN A N 1
ATOM 1799 C CA . ASN A 1 237 ? 8.553 13.587 -13.020 1.00 83.38 237 ASN A CA 1
ATOM 1800 C C . ASN A 1 237 ? 9.862 14.394 -13.099 1.00 83.38 237 ASN A C 1
ATOM 1802 O O . ASN A 1 237 ? 9.838 15.560 -13.491 1.00 83.38 237 ASN A O 1
ATOM 1806 N N . ILE A 1 238 ? 11.009 13.839 -12.682 1.00 79.94 238 ILE A N 1
ATOM 1807 C CA . ILE A 1 238 ? 12.296 14.549 -12.720 1.00 79.94 238 ILE A CA 1
ATOM 1808 C C . ILE A 1 238 ? 12.619 14.935 -14.170 1.00 79.94 238 ILE A C 1
ATOM 1810 O O . ILE A 1 238 ? 12.567 14.105 -15.069 1.00 79.94 238 ILE A O 1
ATOM 1814 N N . GLY A 1 239 ? 12.922 16.217 -14.391 1.00 81.31 239 GLY A N 1
ATOM 1815 C CA . GLY A 1 239 ? 13.140 16.784 -15.728 1.00 81.31 239 GLY A CA 1
ATOM 1816 C C . GLY A 1 239 ? 11.867 17.235 -16.458 1.00 81.31 239 GLY A C 1
ATOM 1817 O O . GLY A 1 239 ? 11.978 17.955 -17.441 1.00 81.31 239 GLY A O 1
ATOM 1818 N N . TYR A 1 240 ? 10.676 16.892 -15.952 1.00 83.94 240 TYR A N 1
ATOM 1819 C CA . TYR A 1 240 ? 9.375 17.210 -16.566 1.00 83.94 240 TYR A CA 1
ATOM 1820 C C . TYR A 1 240 ? 8.439 18.009 -15.641 1.00 83.94 240 TYR A C 1
ATOM 1822 O O . TYR A 1 240 ? 7.257 18.170 -15.934 1.00 83.94 240 TYR A O 1
ATOM 1830 N N . ARG A 1 241 ? 8.947 18.493 -14.500 1.00 84.56 241 ARG A N 1
ATOM 1831 C CA . ARG A 1 241 ? 8.157 19.242 -13.511 1.00 84.56 241 ARG A CA 1
ATOM 1832 C C . ARG A 1 241 ? 7.789 20.625 -14.034 1.00 84.56 241 ARG A C 1
ATOM 1834 O O . ARG A 1 241 ? 8.634 21.319 -14.600 1.00 84.56 241 ARG A O 1
ATOM 1841 N N . LYS A 1 242 ? 6.572 21.067 -13.736 1.00 82.75 242 LYS A N 1
ATOM 1842 C CA . LYS A 1 242 ? 6.182 22.472 -13.846 1.00 82.75 242 LYS A CA 1
ATOM 1843 C C . LYS A 1 242 ? 6.889 23.268 -12.744 1.00 82.75 242 LYS A C 1
ATOM 1845 O O . LYS A 1 242 ? 7.016 22.807 -11.609 1.00 82.75 242 LYS A O 1
ATOM 1850 N N . VAL A 1 243 ? 7.410 24.439 -13.104 1.00 72.19 243 VAL A N 1
ATOM 1851 C CA . VAL A 1 243 ? 8.128 25.338 -12.178 1.00 72.19 243 VAL A CA 1
ATOM 1852 C C . VAL A 1 243 ? 7.146 26.218 -11.393 1.00 72.19 243 VAL A C 1
ATOM 1854 O O . VAL A 1 243 ? 7.409 26.565 -10.247 1.00 72.19 243 VAL A O 1
ATOM 1857 N N . ASP A 1 244 ? 5.998 26.510 -12.000 1.00 66.50 244 ASP A N 1
ATOM 1858 C CA . ASP A 1 244 ? 4.794 27.067 -11.387 1.00 66.50 244 ASP A CA 1
ATOM 1859 C C . ASP A 1 244 ? 3.956 25.898 -10.850 1.00 66.50 244 ASP A C 1
ATOM 1861 O O . ASP A 1 244 ? 3.438 25.097 -11.630 1.00 66.50 244 ASP A O 1
ATOM 1865 N N . GLY A 1 245 ? 3.904 25.758 -9.525 1.00 62.19 245 GLY A N 1
ATOM 1866 C CA . GLY A 1 245 ? 3.018 24.820 -8.846 1.00 62.19 245 GLY A CA 1
ATOM 1867 C C . GLY A 1 245 ? 1.912 25.582 -8.128 1.00 62.19 245 GLY A C 1
ATOM 1868 O O . GLY A 1 245 ? 2.188 26.534 -7.396 1.00 62.19 245 GLY A O 1
ATOM 1869 N N . GLN A 1 246 ? 0.669 25.139 -8.301 1.00 74.62 246 GLN A N 1
ATOM 1870 C CA . GLN A 1 246 ? -0.460 25.662 -7.536 1.00 74.62 246 GLN A CA 1
ATOM 1871 C C . GLN A 1 246 ? -0.377 25.183 -6.085 1.00 74.62 246 GLN A C 1
ATOM 1873 O O . GLN A 1 246 ? -0.018 24.034 -5.827 1.00 74.62 246 GLN A O 1
ATOM 1878 N N . SER A 1 247 ? -0.714 26.055 -5.133 1.00 83.88 247 SER A N 1
ATOM 1879 C CA . SER A 1 247 ? -0.866 25.664 -3.732 1.00 83.88 247 SER A CA 1
ATOM 1880 C C . SER A 1 247 ? -1.999 24.654 -3.577 1.00 83.88 247 SER A C 1
ATOM 1882 O O . SER A 1 247 ? -3.019 24.743 -4.263 1.00 83.88 247 SER A O 1
ATOM 1884 N N . VAL A 1 248 ? -1.847 23.738 -2.626 1.00 86.50 248 VAL A N 1
ATOM 1885 C CA . VAL A 1 248 ? -2.920 22.824 -2.231 1.00 86.50 248 VAL A CA 1
ATOM 1886 C C . VAL A 1 248 ? -4.135 23.638 -1.756 1.00 86.50 248 VAL A C 1
ATOM 1888 O O . VAL A 1 248 ? -3.974 24.477 -0.872 1.00 86.50 248 VAL A O 1
ATOM 1891 N N . PRO A 1 249 ? -5.345 23.425 -2.308 1.00 89.00 249 PRO A N 1
ATOM 1892 C CA . PRO A 1 249 ? -6.540 24.112 -1.830 1.00 89.00 249 PRO A CA 1
ATOM 1893 C C . PRO A 1 249 ? -6.908 23.701 -0.397 1.00 89.00 249 PRO A C 1
ATOM 1895 O O . PRO A 1 249 ? -7.049 22.507 -0.115 1.00 89.00 249 PRO A O 1
ATOM 1898 N N . ASP A 1 250 ? -7.179 24.679 0.474 1.00 86.06 250 ASP A N 1
ATOM 1899 C CA . ASP A 1 250 ? -7.524 24.456 1.891 1.00 86.06 250 ASP A CA 1
ATOM 1900 C C . ASP A 1 250 ? -8.698 23.485 2.078 1.00 86.06 250 ASP A C 1
ATOM 1902 O O . ASP A 1 250 ? -8.700 22.662 2.993 1.00 86.06 250 ASP A O 1
ATOM 1906 N N . LEU A 1 251 ? -9.696 23.543 1.188 1.00 88.62 251 LEU A N 1
ATOM 1907 C CA . LEU A 1 251 ? -10.861 22.659 1.233 1.00 88.62 251 LEU A CA 1
ATOM 1908 C C . LEU A 1 251 ? -10.486 21.193 0.969 1.00 88.62 251 LEU A C 1
ATOM 1910 O O . LEU A 1 251 ? -11.022 20.299 1.623 1.00 88.62 251 LEU A O 1
ATOM 1914 N N . ALA A 1 252 ? -9.571 20.934 0.030 1.00 90.25 252 ALA A N 1
ATOM 1915 C CA . ALA A 1 252 ? -9.128 19.577 -0.284 1.00 90.25 252 ALA A CA 1
ATOM 1916 C C . ALA A 1 252 ? -8.371 18.973 0.904 1.00 90.25 252 ALA A C 1
ATOM 1918 O O . ALA A 1 252 ? -8.667 17.851 1.316 1.00 90.25 252 ALA A O 1
ATOM 1919 N N . GLN A 1 253 ? -7.466 19.755 1.501 1.00 91.94 253 GLN A N 1
ATOM 1920 C CA . GLN A 1 253 ? -6.756 19.361 2.714 1.00 91.94 253 GLN A CA 1
ATOM 1921 C C . GLN A 1 253 ? -7.722 19.126 3.879 1.00 91.94 253 GLN A C 1
ATOM 1923 O O . GLN A 1 253 ? -7.720 18.050 4.468 1.00 91.94 253 GLN A O 1
ATOM 1928 N N . SER A 1 254 ? -8.603 20.082 4.171 1.00 92.06 254 SER A N 1
ATOM 1929 C CA . SER A 1 254 ? -9.549 19.991 5.291 1.00 92.06 254 SER A CA 1
ATOM 1930 C C . SER A 1 254 ? -10.479 18.782 5.166 1.00 92.06 254 SER A C 1
ATOM 1932 O O . SER A 1 254 ? -10.720 18.080 6.148 1.00 92.06 254 SER A O 1
ATOM 1934 N N . ASN A 1 255 ? -10.963 18.485 3.954 1.00 94.81 255 ASN A N 1
ATOM 1935 C CA . ASN A 1 255 ? -11.785 17.302 3.698 1.00 94.81 255 ASN A CA 1
ATOM 1936 C C . ASN A 1 255 ? -11.007 16.002 3.927 1.00 94.81 255 ASN A C 1
ATOM 1938 O O . ASN A 1 255 ? -11.565 15.056 4.487 1.00 94.81 255 ASN A O 1
ATOM 1942 N N . TYR A 1 256 ? -9.738 15.941 3.517 1.00 98.06 256 TYR A N 1
ATOM 1943 C CA . TYR A 1 256 ? -8.872 14.796 3.787 1.00 98.06 256 TYR A CA 1
ATOM 1944 C C . TYR A 1 256 ? -8.646 14.594 5.286 1.00 98.06 256 TYR A C 1
ATOM 1946 O O . TYR A 1 256 ? -8.921 13.510 5.806 1.00 98.06 256 TYR A O 1
ATOM 1954 N N . GLU A 1 257 ? -8.217 15.644 5.989 1.00 97.81 257 GLU A N 1
ATOM 1955 C CA . GLU A 1 257 ? -7.925 15.582 7.422 1.00 97.81 257 GLU A CA 1
ATOM 1956 C C . GLU A 1 257 ? -9.176 15.188 8.225 1.00 97.81 257 GLU A C 1
ATOM 1958 O O . GLU A 1 257 ? -9.119 14.277 9.051 1.00 97.81 257 GLU A O 1
ATOM 1963 N N . ALA A 1 258 ? -10.333 15.792 7.930 1.00 96.75 258 ALA A N 1
ATOM 1964 C CA . ALA A 1 258 ? -11.584 15.509 8.631 1.00 96.75 258 ALA A CA 1
ATOM 1965 C C . ALA A 1 258 ? -12.076 14.067 8.422 1.00 96.75 258 ALA A C 1
ATOM 1967 O O . ALA A 1 258 ? -12.493 13.410 9.377 1.00 96.75 258 ALA A O 1
ATOM 1968 N N . ASN A 1 259 ? -12.035 13.550 7.189 1.00 98.12 259 ASN A N 1
ATOM 1969 C CA . ASN A 1 259 ? -12.488 12.186 6.904 1.00 98.12 259 ASN A CA 1
ATOM 1970 C C . ASN A 1 259 ? -11.533 11.131 7.467 1.00 98.12 259 ASN A C 1
ATOM 1972 O O . ASN A 1 259 ? -11.989 10.133 8.026 1.00 98.12 259 ASN A O 1
ATOM 1976 N N . LEU A 1 260 ? -10.221 11.365 7.394 1.00 98.31 260 LEU A N 1
ATOM 1977 C CA . LEU A 1 260 ? -9.242 10.464 7.991 1.00 98.31 260 LEU A CA 1
ATOM 1978 C C . LEU A 1 260 ? -9.346 10.457 9.523 1.00 98.31 260 LEU A C 1
ATOM 1980 O O . LEU A 1 260 ? -9.291 9.385 10.127 1.00 98.31 260 LEU A O 1
ATOM 1984 N N . LYS A 1 261 ? -9.583 11.619 10.149 1.00 97.50 261 LYS A N 1
ATOM 1985 C CA . LYS A 1 261 ? -9.828 11.704 11.593 1.00 97.50 261 LYS A CA 1
ATOM 1986 C C . LYS A 1 261 ? -11.046 10.877 12.010 1.00 97.50 261 LYS A C 1
ATOM 1988 O O . LYS A 1 261 ? -10.943 10.110 12.958 1.00 97.50 261 LYS A O 1
ATOM 1993 N N . LYS A 1 262 ? -12.158 10.935 11.265 1.00 97.38 262 LYS A N 1
ATOM 1994 C CA . LYS A 1 262 ? -13.341 10.093 11.538 1.00 97.38 262 LYS A CA 1
ATOM 1995 C C . LYS A 1 262 ? -13.005 8.598 11.554 1.00 97.38 262 LYS A C 1
ATOM 1997 O O . LYS A 1 262 ? -13.508 7.876 12.406 1.00 97.38 262 LYS A O 1
ATOM 2002 N N . LEU A 1 263 ? -12.132 8.130 10.656 1.00 97.56 263 LEU A N 1
ATOM 2003 C CA . LEU A 1 263 ? -11.662 6.737 10.650 1.00 97.56 263 LEU A CA 1
ATOM 2004 C C . LEU A 1 263 ? -10.738 6.429 11.845 1.00 97.56 263 LEU A C 1
ATOM 2006 O O . LEU A 1 263 ? -10.829 5.356 12.450 1.00 97.56 263 LEU A O 1
ATOM 2010 N N . LEU A 1 264 ? -9.855 7.365 12.208 1.00 96.62 264 LEU A N 1
ATOM 2011 C CA . LEU A 1 264 ? -8.954 7.252 13.362 1.00 96.62 264 LEU A CA 1
ATOM 2012 C C . LEU A 1 264 ? -9.717 7.224 14.695 1.00 96.62 264 LEU A C 1
ATOM 2014 O O . LEU A 1 264 ? -9.366 6.426 15.564 1.00 96.62 264 LEU A O 1
ATOM 2018 N N . ASP A 1 265 ? -10.804 7.984 14.805 1.00 95.31 265 ASP A N 1
ATOM 2019 C CA . ASP A 1 265 ? -11.654 8.076 15.996 1.00 95.31 265 ASP A CA 1
ATOM 2020 C C . ASP A 1 265 ? -12.504 6.812 16.237 1.00 95.31 265 ASP A C 1
ATOM 2022 O O . ASP A 1 265 ? -13.018 6.620 17.339 1.00 95.31 265 ASP A O 1
ATOM 2026 N N . ILE A 1 266 ? -12.645 5.911 15.248 1.00 94.88 266 ILE A N 1
ATOM 2027 C CA . ILE A 1 266 ? -13.363 4.638 15.444 1.00 94.88 266 ILE A CA 1
ATOM 2028 C C . ILE A 1 266 ? -12.707 3.868 16.609 1.00 94.88 266 ILE A C 1
ATOM 2030 O O . ILE A 1 266 ? -11.497 3.614 16.544 1.00 94.88 266 ILE A O 1
ATOM 2034 N N . PRO A 1 267 ? -13.465 3.438 17.638 1.00 92.12 267 PRO A N 1
ATOM 2035 C CA . PRO A 1 267 ? -12.911 2.694 18.768 1.00 92.12 267 PRO A CA 1
ATOM 2036 C C . PRO A 1 267 ? -12.225 1.403 18.324 1.00 92.12 267 PRO A C 1
ATOM 2038 O O . PRO A 1 267 ? -12.718 0.723 17.426 1.00 92.12 267 PRO A O 1
ATOM 2041 N N . ILE A 1 268 ? -11.122 1.026 18.973 1.00 87.94 268 ILE A N 1
ATOM 2042 C CA . ILE A 1 268 ? -10.346 -0.172 18.603 1.00 87.94 268 ILE A CA 1
ATOM 2043 C C . ILE A 1 268 ? -11.174 -1.446 18.787 1.00 87.94 268 ILE A C 1
ATOM 2045 O O . ILE A 1 268 ? -11.188 -2.310 17.917 1.00 87.94 268 ILE A O 1
ATOM 2049 N N . GLN A 1 269 ? -11.892 -1.533 19.906 1.00 87.38 269 GLN A N 1
ATOM 2050 C CA . GLN A 1 269 ? -12.748 -2.663 20.243 1.00 87.38 269 GLN A CA 1
ATOM 2051 C C . GLN A 1 269 ? -14.236 -2.268 20.187 1.00 87.38 269 GLN A C 1
ATOM 2053 O O . GLN A 1 269 ? -14.567 -1.105 20.439 1.00 87.38 269 GLN A O 1
ATOM 2058 N N . PRO A 1 270 ? -15.139 -3.216 19.876 1.00 92.12 270 PRO A N 1
ATOM 2059 C CA . PRO A 1 270 ? -14.837 -4.579 19.430 1.00 92.12 270 PRO A CA 1
ATOM 2060 C C . PRO A 1 270 ? -14.269 -4.612 17.999 1.00 92.12 270 PRO A C 1
ATOM 2062 O O . PRO A 1 270 ? -14.553 -3.725 17.188 1.00 92.12 270 PRO A O 1
ATOM 2065 N N . LEU A 1 271 ? -13.504 -5.659 17.676 1.00 92.50 271 LEU A N 1
ATOM 2066 C CA . LEU A 1 271 ? -13.123 -5.969 16.296 1.00 92.50 271 LEU A CA 1
ATOM 2067 C C . LEU A 1 271 ? -14.386 -6.211 15.450 1.00 92.50 271 LEU A C 1
ATOM 2069 O O . LEU A 1 271 ? -15.228 -7.037 15.804 1.00 92.50 271 LEU A O 1
ATOM 2073 N N . ARG A 1 272 ? -14.527 -5.499 14.328 1.00 95.50 272 ARG A N 1
ATOM 2074 C CA . ARG A 1 272 ? -15.723 -5.567 13.468 1.00 95.50 272 ARG A CA 1
ATOM 2075 C C . ARG A 1 272 ? -15.462 -6.357 12.189 1.00 95.50 272 ARG A C 1
ATOM 2077 O O . ARG A 1 272 ? -14.409 -6.232 11.568 1.00 95.50 272 ARG A O 1
ATOM 2084 N N . MET A 1 273 ? -16.462 -7.120 11.758 1.00 95.81 273 MET A N 1
ATOM 2085 C CA . MET A 1 273 ? -16.399 -7.936 10.547 1.00 95.81 273 MET A CA 1
ATOM 2086 C C . MET A 1 273 ? -17.281 -7.319 9.464 1.00 95.81 273 MET A C 1
ATOM 2088 O O . MET A 1 273 ? -18.492 -7.215 9.640 1.00 95.81 273 MET A O 1
ATOM 2092 N N . MET A 1 274 ? -16.679 -6.928 8.346 1.00 97.38 274 MET A N 1
ATOM 2093 C CA . MET A 1 274 ? -17.397 -6.492 7.149 1.00 97.38 274 MET A CA 1
ATOM 2094 C C . MET A 1 274 ? -17.651 -7.694 6.247 1.00 97.38 274 MET A C 1
ATOM 2096 O O . MET A 1 274 ? -16.797 -8.571 6.125 1.00 97.38 274 MET A O 1
ATOM 2100 N N . THR A 1 275 ? -18.809 -7.737 5.602 1.00 97.38 275 THR A N 1
ATOM 2101 C CA . THR A 1 275 ? -19.183 -8.806 4.666 1.00 97.38 275 THR A CA 1
ATOM 2102 C C . THR A 1 275 ? -19.259 -8.267 3.243 1.00 97.38 275 THR A C 1
ATOM 2104 O O . THR A 1 275 ? -19.328 -7.057 3.031 1.00 97.38 275 THR A O 1
ATOM 2107 N N . LEU A 1 276 ? -19.224 -9.153 2.251 1.00 97.38 276 LEU A N 1
ATOM 2108 C CA . LEU A 1 276 ? -19.471 -8.800 0.853 1.00 97.38 276 LEU A CA 1
ATOM 2109 C C . LEU A 1 276 ? -20.955 -8.977 0.522 1.00 97.38 276 LEU A C 1
ATOM 2111 O O . LEU A 1 276 ? -21.591 -9.919 1.000 1.00 97.38 276 LEU A O 1
ATOM 2115 N N . THR A 1 277 ? -21.507 -8.131 -0.352 1.00 97.50 277 THR A N 1
ATOM 2116 C CA . THR A 1 277 ? -22.773 -8.480 -1.011 1.00 97.50 277 THR A CA 1
ATOM 2117 C C . THR A 1 277 ? -22.572 -9.702 -1.912 1.00 97.50 277 THR A C 1
ATOM 2119 O O . THR A 1 277 ? -21.457 -10.009 -2.342 1.00 97.50 277 THR A O 1
ATOM 2122 N N . ARG A 1 278 ? -23.665 -10.394 -2.265 1.00 91.19 278 ARG A N 1
ATOM 2123 C CA . ARG A 1 278 ? -23.620 -11.513 -3.226 1.00 91.19 278 ARG A CA 1
ATOM 2124 C C . ARG A 1 278 ? -23.000 -11.098 -4.565 1.00 91.19 278 ARG A C 1
ATOM 2126 O O . ARG A 1 278 ? -22.246 -11.864 -5.156 1.00 91.19 278 ARG A O 1
ATOM 2133 N N . GLU A 1 279 ? -23.318 -9.891 -5.021 1.00 95.75 279 GLU A N 1
ATOM 2134 C CA . GLU A 1 279 ? -22.758 -9.292 -6.232 1.00 95.75 279 GLU A CA 1
ATOM 2135 C C . GLU A 1 279 ? -21.246 -9.058 -6.099 1.00 95.75 279 GLU A C 1
ATOM 2137 O O . GLU A 1 279 ? -20.483 -9.535 -6.935 1.00 95.75 279 GLU A O 1
ATOM 2142 N N . ALA A 1 280 ? -20.795 -8.405 -5.021 1.00 95.50 280 ALA A N 1
ATOM 2143 C CA . ALA A 1 280 ? -19.373 -8.162 -4.780 1.00 95.50 280 ALA A CA 1
ATOM 2144 C C . ALA A 1 280 ? -18.574 -9.467 -4.690 1.00 95.50 280 ALA A C 1
ATOM 2146 O O . ALA A 1 280 ? -17.481 -9.563 -5.245 1.00 95.50 280 ALA A O 1
ATOM 2147 N N . PHE A 1 281 ? -19.131 -10.494 -4.043 1.00 94.62 281 PHE A N 1
ATOM 2148 C CA . PHE A 1 281 ? -18.518 -11.817 -3.994 1.00 94.62 281 PHE A CA 1
ATOM 2149 C C . PHE A 1 281 ? -18.411 -12.460 -5.385 1.00 94.62 281 PHE A C 1
ATOM 2151 O O . PHE A 1 281 ? -17.361 -13.003 -5.723 1.00 94.62 281 PHE A O 1
ATOM 2158 N N . ALA A 1 282 ? -19.456 -12.371 -6.216 1.00 91.75 282 ALA A N 1
ATOM 2159 C CA . ALA A 1 282 ? -19.427 -12.898 -7.582 1.00 91.75 282 ALA A CA 1
ATOM 2160 C C . ALA A 1 282 ? -18.380 -12.186 -8.458 1.00 91.75 282 ALA A C 1
ATOM 2162 O O . ALA A 1 282 ? -17.657 -12.846 -9.203 1.00 91.75 282 ALA A O 1
ATOM 2163 N N . ILE A 1 283 ? -18.263 -10.861 -8.329 1.00 94.88 283 ILE A N 1
ATOM 2164 C CA . ILE A 1 283 ? -17.256 -10.044 -9.021 1.00 94.88 283 ILE A CA 1
ATOM 2165 C C . ILE A 1 283 ? -15.837 -10.412 -8.557 1.00 94.88 283 ILE A C 1
ATOM 2167 O O . ILE A 1 283 ? -14.942 -10.605 -9.380 1.00 94.88 283 ILE A O 1
ATOM 2171 N N . TRP A 1 284 ? -15.628 -10.568 -7.246 1.00 95.94 284 TRP A N 1
ATOM 2172 C CA . TRP A 1 284 ? -14.346 -11.003 -6.687 1.00 95.94 284 TRP A CA 1
ATOM 2173 C C . TRP A 1 284 ? -13.972 -12.415 -7.159 1.00 95.94 284 TRP A C 1
ATOM 2175 O O . TRP A 1 284 ? -12.840 -12.649 -7.574 1.00 95.94 284 TRP A O 1
ATOM 2185 N N . LEU A 1 285 ? -14.922 -13.353 -7.182 1.00 90.88 285 LEU A N 1
ATOM 2186 C CA . LEU A 1 285 ? -14.686 -14.713 -7.669 1.00 90.88 285 LEU A CA 1
ATOM 2187 C C . LEU A 1 285 ? -14.344 -14.743 -9.168 1.00 90.88 285 LEU A C 1
ATOM 2189 O O . LEU A 1 285 ? -13.432 -15.467 -9.573 1.00 90.88 285 LEU A O 1
ATOM 2193 N N . ASP A 1 286 ? -15.032 -13.939 -9.986 1.00 92.19 286 ASP A N 1
ATOM 2194 C CA . ASP A 1 286 ? -14.703 -13.776 -11.407 1.00 92.19 286 ASP A CA 1
ATOM 2195 C C . ASP A 1 286 ? -13.272 -13.251 -11.579 1.00 92.19 286 ASP A C 1
ATOM 2197 O O . ASP A 1 286 ? -12.512 -13.790 -12.386 1.00 92.19 286 ASP A O 1
ATOM 2201 N N . PHE A 1 287 ? -12.854 -12.285 -10.758 1.00 92.44 287 PHE A N 1
ATOM 2202 C CA . PHE A 1 287 ? -11.473 -11.812 -10.733 1.00 92.44 287 PHE A CA 1
ATOM 2203 C C . PHE A 1 287 ? -10.467 -12.937 -10.441 1.00 92.44 287 PHE A C 1
ATOM 2205 O O . PHE A 1 287 ? -9.518 -13.096 -11.214 1.00 92.44 287 PHE A O 1
ATOM 2212 N N . LEU A 1 288 ? -10.687 -13.776 -9.419 1.00 88.81 288 LEU A N 1
ATOM 2213 C CA . LEU A 1 288 ? -9.802 -14.925 -9.158 1.00 88.81 288 LEU A CA 1
ATOM 2214 C C . LEU A 1 288 ? -9.755 -15.885 -10.347 1.00 88.81 288 LEU A C 1
ATOM 2216 O O . LEU A 1 288 ? -8.674 -16.318 -10.739 1.00 88.81 288 LEU A O 1
ATOM 2220 N N . SER A 1 289 ? -10.902 -16.164 -10.970 1.00 89.12 289 SER A N 1
ATOM 2221 C CA . SER A 1 289 ? -10.971 -17.058 -12.132 1.00 89.12 289 SER A CA 1
ATOM 2222 C C . SER A 1 289 ? -10.166 -16.553 -13.341 1.00 89.12 289 SER A C 1
ATOM 2224 O O . SER A 1 289 ? -9.742 -17.352 -14.177 1.00 89.12 289 SER A O 1
ATOM 2226 N N . ARG A 1 290 ? -9.908 -15.237 -13.421 1.00 89.38 290 ARG A N 1
ATOM 2227 C CA . ARG A 1 290 ? -9.046 -14.613 -14.438 1.00 89.38 290 ARG A CA 1
ATOM 2228 C C . ARG A 1 290 ? -7.566 -14.623 -14.054 1.00 89.38 290 ARG A C 1
ATOM 2230 O O . ARG A 1 290 ? -6.721 -14.658 -14.948 1.00 89.38 290 ARG A O 1
ATOM 2237 N N . ILE A 1 291 ? -7.247 -14.558 -12.761 1.00 90.19 291 ILE A N 1
ATOM 2238 C CA . ILE A 1 291 ? -5.864 -14.587 -12.266 1.00 90.19 291 ILE A CA 1
ATOM 2239 C C . ILE A 1 291 ? -5.305 -16.013 -12.280 1.00 90.19 291 ILE A C 1
ATOM 2241 O O . ILE A 1 291 ? -4.191 -16.207 -12.755 1.00 90.19 291 ILE A O 1
ATOM 2245 N N . GLU A 1 292 ? -6.078 -17.014 -11.856 1.00 91.25 292 GLU A N 1
ATOM 2246 C CA . GLU A 1 292 ? -5.604 -18.395 -11.678 1.00 91.25 292 GLU A CA 1
ATOM 2247 C C . GLU A 1 292 ? -4.918 -18.993 -12.929 1.00 91.25 292 GLU A C 1
ATOM 2249 O O . GLU A 1 292 ? -3.812 -19.528 -12.819 1.00 91.25 292 GLU A O 1
ATOM 2254 N N . PRO A 1 293 ? -5.465 -18.864 -14.160 1.00 91.50 293 PRO A N 1
ATOM 2255 C CA . PRO A 1 293 ? -4.806 -19.398 -15.353 1.00 91.50 293 PRO A CA 1
ATOM 2256 C C . PRO A 1 293 ? -3.469 -18.717 -15.675 1.00 91.50 293 PRO A C 1
ATOM 2258 O O . PRO A 1 293 ? -2.618 -19.337 -16.311 1.00 91.50 293 PRO A O 1
ATOM 2261 N N . ARG A 1 294 ? -3.268 -17.468 -15.232 1.00 89.56 294 ARG A N 1
ATOM 2262 C CA . ARG A 1 294 ? -2.031 -16.698 -15.443 1.00 89.56 294 ARG A CA 1
ATOM 2263 C C . ARG A 1 294 ? -0.885 -17.155 -14.537 1.00 89.56 294 ARG A C 1
ATOM 2265 O O . ARG A 1 294 ? 0.260 -16.792 -14.789 1.00 89.56 294 ARG A O 1
ATOM 2272 N N . LEU A 1 295 ? -1.181 -17.961 -13.513 1.00 81.81 295 LEU A N 1
ATOM 2273 C CA . LEU A 1 295 ? -0.203 -18.552 -12.592 1.00 81.81 295 LEU A CA 1
ATOM 2274 C C . LEU A 1 295 ? 0.364 -19.889 -13.086 1.00 81.81 295 LEU A C 1
ATOM 2276 O O . LEU A 1 295 ? 1.258 -20.442 -12.453 1.00 81.81 295 LEU A O 1
ATOM 2280 N N . ARG A 1 296 ? -0.163 -20.451 -14.181 1.00 77.44 296 ARG A N 1
ATOM 2281 C CA . ARG A 1 296 ? 0.282 -21.748 -14.713 1.00 77.44 296 ARG A CA 1
ATOM 2282 C C . ARG A 1 296 ? 1.714 -21.671 -15.255 1.00 77.44 296 ARG A C 1
ATOM 2284 O O . ARG A 1 296 ? 2.097 -20.616 -15.755 1.00 77.44 296 ARG A O 1
ATOM 2291 N N . PRO A 1 297 ? 2.480 -22.779 -15.253 1.00 72.38 297 PRO A N 1
ATOM 2292 C CA . PRO A 1 297 ? 3.794 -22.825 -15.894 1.00 72.38 297 PRO A CA 1
ATOM 2293 C C . PRO A 1 297 ? 3.774 -22.238 -17.312 1.00 72.38 297 PRO A C 1
ATOM 2295 O O . PRO A 1 297 ? 2.967 -22.646 -18.145 1.00 72.38 297 PRO A O 1
ATOM 2298 N N . GLY A 1 298 ? 4.652 -21.263 -17.564 1.00 57.69 298 GLY A N 1
ATOM 2299 C CA . GLY A 1 298 ? 4.769 -20.568 -18.852 1.00 57.69 298 GLY A CA 1
ATOM 2300 C C . GLY A 1 298 ? 3.802 -19.397 -19.076 1.00 57.69 298 GLY A C 1
ATOM 2301 O O . GLY A 1 298 ? 3.923 -18.717 -20.091 1.00 57.69 298 GLY A O 1
ATOM 2302 N N . ALA A 1 299 ? 2.870 -19.130 -18.156 1.00 71.69 299 ALA A N 1
ATOM 2303 C CA . ALA A 1 299 ? 2.008 -17.951 -18.212 1.00 71.69 299 ALA A CA 1
ATOM 2304 C C . ALA A 1 299 ? 2.684 -16.703 -17.610 1.00 71.69 299 ALA A C 1
ATOM 2306 O O . ALA A 1 299 ? 3.719 -16.785 -16.947 1.00 71.69 299 ALA A O 1
ATOM 2307 N N . ASP A 1 300 ? 2.094 -15.528 -17.842 1.00 74.44 300 ASP A N 1
ATOM 2308 C CA . ASP A 1 300 ? 2.743 -14.238 -17.591 1.00 74.44 300 ASP A CA 1
ATOM 2309 C C . ASP A 1 300 ? 2.953 -13.898 -16.105 1.00 74.44 300 ASP A C 1
ATOM 2311 O O . ASP A 1 300 ? 3.826 -13.092 -15.793 1.00 74.44 300 ASP A O 1
ATOM 2315 N N . LEU A 1 301 ? 2.194 -14.508 -15.186 1.00 82.56 301 LEU A N 1
ATOM 2316 C CA . LEU A 1 301 ? 2.368 -14.325 -13.738 1.00 82.56 301 LEU A CA 1
ATOM 2317 C C . LEU A 1 301 ? 3.107 -15.481 -13.055 1.00 82.56 301 LEU A C 1
ATOM 2319 O O . LEU A 1 301 ? 3.382 -15.391 -11.861 1.00 82.56 301 LEU A O 1
ATOM 2323 N N . TYR A 1 302 ? 3.482 -16.536 -13.786 1.00 78.56 302 TYR A N 1
ATOM 2324 C CA . TYR A 1 302 ? 4.221 -17.674 -13.230 1.00 78.56 302 TYR A CA 1
ATOM 2325 C C . TYR A 1 302 ? 5.511 -17.279 -12.480 1.00 78.56 302 TYR A C 1
ATOM 2327 O O . TYR A 1 302 ? 5.720 -17.785 -11.375 1.00 78.56 302 TYR A O 1
ATOM 2335 N N . PRO A 1 303 ? 6.356 -16.350 -12.985 1.00 77.19 303 PRO A N 1
ATOM 2336 C CA . PRO A 1 303 ? 7.596 -15.968 -12.296 1.00 77.19 303 PRO A CA 1
ATOM 2337 C C . PRO A 1 303 ? 7.392 -15.294 -10.929 1.00 77.19 303 PRO A C 1
ATOM 2339 O O . PRO A 1 303 ? 8.309 -15.285 -10.105 1.00 77.19 303 PRO A O 1
ATOM 2342 N N . LEU A 1 304 ? 6.200 -14.737 -10.702 1.00 87.06 304 LEU A N 1
ATOM 2343 C CA . LEU A 1 304 ? 5.786 -14.014 -9.500 1.00 87.06 304 LEU A CA 1
ATOM 2344 C C . LEU A 1 304 ? 4.523 -14.633 -8.878 1.00 87.06 304 LEU A C 1
ATOM 2346 O O . LEU A 1 304 ? 3.693 -13.935 -8.292 1.00 87.06 304 LEU A O 1
ATOM 2350 N N . ALA A 1 305 ? 4.347 -15.949 -9.036 1.00 84.88 305 ALA A N 1
ATOM 2351 C CA . ALA A 1 305 ? 3.144 -16.645 -8.590 1.00 84.88 305 ALA A CA 1
ATOM 2352 C C . ALA A 1 305 ? 2.940 -16.556 -7.068 1.00 84.88 305 ALA A C 1
ATOM 2354 O O . ALA A 1 305 ? 1.807 -16.487 -6.597 1.00 84.88 305 ALA A O 1
ATOM 2355 N N . ASP A 1 306 ? 4.019 -16.518 -6.287 1.00 88.25 306 ASP A N 1
ATOM 2356 C CA . ASP A 1 306 ? 3.983 -16.316 -4.836 1.00 88.25 306 ASP A CA 1
ATOM 2357 C C . ASP A 1 306 ? 3.347 -14.972 -4.449 1.00 88.25 306 ASP A C 1
ATOM 2359 O O . ASP A 1 306 ? 2.506 -14.930 -3.547 1.00 88.25 306 ASP A O 1
ATOM 2363 N N . TRP A 1 307 ? 3.691 -13.899 -5.164 1.00 94.69 307 TRP A N 1
ATOM 2364 C CA . TRP A 1 307 ? 3.080 -12.577 -5.019 1.00 94.69 307 TRP A CA 1
ATOM 2365 C C . TRP A 1 307 ? 1.636 -12.553 -5.527 1.00 94.69 307 TRP A C 1
ATOM 2367 O O . TRP A 1 307 ? 0.725 -12.127 -4.815 1.00 94.69 307 TRP A O 1
ATOM 2377 N N . ALA A 1 308 ? 1.396 -13.057 -6.738 1.00 93.00 308 ALA A N 1
ATOM 2378 C CA . ALA A 1 308 ? 0.080 -12.995 -7.368 1.00 93.00 308 ALA A CA 1
ATOM 2379 C C . ALA A 1 308 ? -0.981 -13.807 -6.597 1.00 93.00 308 ALA A C 1
ATOM 2381 O O . ALA A 1 308 ? -2.140 -13.398 -6.536 1.00 93.00 308 ALA A O 1
ATOM 2382 N N . ASN A 1 309 ? -0.583 -14.876 -5.899 1.00 91.62 309 ASN A N 1
ATOM 2383 C CA . ASN A 1 309 ? -1.448 -15.621 -4.977 1.00 91.62 309 ASN A CA 1
ATOM 2384 C C . ASN A 1 309 ? -1.945 -14.795 -3.774 1.00 91.62 309 ASN A C 1
ATOM 2386 O O . ASN A 1 309 ? -2.946 -15.149 -3.153 1.00 91.62 309 ASN A O 1
ATOM 2390 N N . LYS A 1 310 ? -1.269 -13.695 -3.413 1.00 95.50 310 LYS A N 1
ATOM 2391 C CA . LYS A 1 310 ? -1.702 -12.780 -2.340 1.00 95.50 310 LYS A CA 1
ATOM 2392 C C . LYS A 1 310 ? -2.609 -11.657 -2.836 1.00 95.50 310 LYS A C 1
ATOM 2394 O O . LYS A 1 310 ? -3.298 -11.034 -2.029 1.00 95.50 310 LYS A O 1
ATOM 2399 N N . LEU A 1 311 ? -2.674 -11.442 -4.149 1.00 96.69 311 LEU A N 1
ATOM 2400 C CA . LEU A 1 311 ? -3.411 -10.338 -4.758 1.00 96.69 311 LEU A CA 1
ATOM 2401 C C . LEU A 1 311 ? -4.908 -10.362 -4.429 1.00 96.69 311 LEU A C 1
ATOM 2403 O O . LEU A 1 311 ? -5.488 -9.317 -4.155 1.00 96.69 311 LEU A O 1
ATOM 2407 N N . ALA A 1 312 ? -5.531 -11.543 -4.420 1.00 95.81 312 ALA A N 1
ATOM 2408 C CA . ALA A 1 312 ? -6.950 -11.697 -4.094 1.00 95.81 312 ALA A CA 1
ATOM 2409 C C . ALA A 1 312 ? -7.291 -11.189 -2.683 1.00 95.81 312 ALA A C 1
ATOM 2411 O O . ALA A 1 312 ? -8.304 -10.506 -2.499 1.00 95.81 312 ALA A O 1
ATOM 2412 N N . GLY A 1 313 ? -6.418 -11.483 -1.712 1.00 96.62 313 GLY A N 1
ATOM 2413 C CA . GLY A 1 313 ? -6.505 -10.953 -0.355 1.00 96.62 313 GLY A CA 1
ATOM 2414 C C . GLY A 1 313 ? -6.330 -9.439 -0.359 1.00 96.62 313 GLY A C 1
ATOM 2415 O O . GLY A 1 313 ? -7.217 -8.726 0.094 1.00 96.62 313 GLY A O 1
ATOM 2416 N N . THR A 1 314 ? -5.262 -8.930 -0.980 1.00 98.00 314 THR A N 1
ATOM 2417 C CA . THR A 1 314 ? -4.998 -7.486 -1.118 1.00 98.00 314 THR A CA 1
ATOM 2418 C C . THR A 1 314 ? -6.182 -6.714 -1.707 1.00 98.00 314 THR A C 1
ATOM 2420 O O . THR A 1 314 ? -6.547 -5.665 -1.179 1.00 98.00 314 THR A O 1
ATOM 2423 N N . VAL A 1 315 ? -6.828 -7.232 -2.756 1.00 98.38 315 VAL A N 1
ATOM 2424 C CA . VAL A 1 315 ? -8.026 -6.623 -3.359 1.00 98.38 315 VAL A CA 1
ATOM 2425 C C . VAL A 1 315 ? -9.174 -6.545 -2.352 1.00 98.38 315 VAL A C 1
ATOM 2427 O O . VAL A 1 315 ? -9.821 -5.505 -2.257 1.00 98.38 315 VAL A O 1
ATOM 2430 N N . ALA A 1 316 ? -9.400 -7.588 -1.547 1.00 98.25 316 ALA A N 1
ATOM 2431 C CA . ALA A 1 316 ? -10.414 -7.549 -0.494 1.00 98.25 316 ALA A CA 1
ATOM 2432 C C . ALA A 1 316 ? -10.092 -6.494 0.581 1.00 98.25 316 ALA A C 1
ATOM 2434 O O . ALA A 1 316 ? -10.991 -5.778 1.026 1.00 98.25 316 ALA A O 1
ATOM 2435 N N . ARG A 1 317 ? -8.812 -6.333 0.951 1.00 98.50 317 ARG A N 1
ATOM 2436 C CA . ARG A 1 317 ? -8.366 -5.286 1.891 1.00 98.50 317 ARG A CA 1
ATOM 2437 C C . ARG A 1 317 ? -8.631 -3.894 1.338 1.00 98.50 317 ARG A C 1
ATOM 2439 O O . ARG A 1 317 ? -9.238 -3.073 2.017 1.00 98.50 317 ARG A O 1
ATOM 2446 N N . VAL A 1 318 ? -8.238 -3.649 0.087 1.00 98.62 318 VAL A N 1
ATOM 2447 C CA . VAL A 1 318 ? -8.489 -2.376 -0.602 1.00 98.62 318 VAL A CA 1
ATOM 2448 C C . VAL A 1 318 ? -9.991 -2.107 -0.699 1.00 98.62 318 VAL A C 1
ATOM 2450 O O . VAL A 1 318 ? -10.417 -1.004 -0.379 1.00 98.62 318 VAL A O 1
ATOM 2453 N N . ALA A 1 319 ? -10.811 -3.105 -1.039 1.00 98.75 319 ALA A N 1
ATOM 2454 C CA . ALA A 1 319 ? -12.266 -2.955 -1.071 1.00 98.75 319 ALA A CA 1
ATOM 2455 C C . ALA A 1 319 ? -12.835 -2.543 0.297 1.00 98.75 319 ALA A C 1
ATOM 2457 O O . ALA A 1 319 ? -13.683 -1.655 0.365 1.00 98.75 319 ALA A O 1
ATOM 2458 N N . GLY A 1 320 ? -12.338 -3.134 1.388 1.00 98.62 320 GLY A N 1
ATOM 2459 C CA . GLY A 1 320 ? -12.719 -2.744 2.745 1.00 98.62 320 GLY A CA 1
ATOM 2460 C C . GLY A 1 320 ? -12.307 -1.314 3.104 1.00 98.62 320 GLY A C 1
ATOM 2461 O O . GLY A 1 320 ? -13.102 -0.583 3.689 1.00 98.62 320 GLY A O 1
ATOM 2462 N N . LEU A 1 321 ? -11.107 -0.882 2.706 1.00 98.62 321 LEU A N 1
ATOM 2463 C CA . LEU A 1 321 ? -10.647 0.497 2.913 1.00 98.62 321 LEU A CA 1
ATOM 2464 C C . LEU A 1 321 ? -11.491 1.508 2.129 1.00 98.62 321 LEU A C 1
ATOM 2466 O O . LEU A 1 321 ? -11.926 2.507 2.696 1.00 98.62 321 LEU A O 1
ATOM 2470 N N . LEU A 1 322 ? -11.772 1.230 0.853 1.00 98.62 322 LEU A N 1
ATOM 2471 C CA . LEU A 1 322 ? -12.626 2.077 0.016 1.00 98.62 322 LEU A CA 1
ATOM 2472 C C . LEU A 1 322 ? -14.051 2.162 0.577 1.00 98.62 322 LEU A C 1
ATOM 2474 O O . LEU A 1 322 ? -14.609 3.250 0.676 1.00 98.62 322 LEU A O 1
ATOM 2478 N N . HIS A 1 323 ? -14.618 1.029 1.006 1.00 98.50 323 HIS A N 1
ATOM 2479 C CA . HIS A 1 323 ? -15.952 0.971 1.613 1.00 98.50 323 HIS A CA 1
ATOM 2480 C C . HIS A 1 323 ? -16.074 1.875 2.837 1.00 98.50 323 HIS A C 1
ATOM 2482 O O . HIS A 1 323 ? -17.061 2.596 2.977 1.00 98.50 323 HIS A O 1
ATOM 2488 N N . MET A 1 324 ? -15.061 1.836 3.700 1.00 98.31 324 MET A N 1
ATOM 2489 C CA . MET A 1 324 ? -14.992 2.656 4.904 1.00 98.31 324 MET A CA 1
ATOM 2490 C C . MET A 1 324 ? -14.819 4.134 4.599 1.00 98.31 324 MET A C 1
ATOM 2492 O O . MET A 1 324 ? -15.453 4.976 5.230 1.00 98.31 324 MET A O 1
ATOM 2496 N N . ALA A 1 325 ? -13.987 4.445 3.612 1.00 97.38 325 ALA A N 1
ATOM 2497 C CA . ALA A 1 325 ? -13.722 5.808 3.200 1.00 97.38 325 ALA A CA 1
ATOM 2498 C C . ALA A 1 325 ? -14.927 6.484 2.528 1.00 97.38 325 ALA A C 1
ATOM 2500 O O . ALA A 1 325 ? -15.121 7.683 2.711 1.00 97.38 325 ALA A O 1
ATOM 2501 N N . ASP A 1 326 ? -15.756 5.747 1.788 1.00 96.75 326 ASP A N 1
ATOM 2502 C CA . ASP A 1 326 ? -16.978 6.302 1.188 1.00 96.75 326 ASP A CA 1
ATOM 2503 C C . ASP A 1 326 ? -18.100 6.538 2.210 1.00 96.75 326 ASP A C 1
ATOM 2505 O O . ASP A 1 326 ? -19.038 7.284 1.938 1.00 96.75 326 ASP A O 1
ATOM 2509 N N . ARG A 1 327 ? -18.015 5.901 3.383 1.00 95.75 327 ARG A N 1
ATOM 2510 C CA . ARG A 1 327 ? -19.059 5.894 4.419 1.00 95.75 327 ARG A CA 1
ATOM 2511 C C . ARG A 1 327 ? -18.608 6.533 5.727 1.00 95.75 327 ARG A C 1
ATOM 2513 O O . ARG A 1 327 ? -19.103 6.199 6.797 1.00 95.75 327 ARG A O 1
ATOM 2520 N N . THR A 1 328 ? -17.681 7.482 5.666 1.00 94.81 328 THR A N 1
ATOM 2521 C CA . THR A 1 328 ? -17.195 8.202 6.856 1.00 94.81 328 THR A CA 1
ATOM 2522 C C . THR A 1 328 ? -18.292 8.973 7.592 1.00 94.81 328 THR A C 1
ATOM 2524 O O . THR A 1 328 ? -18.117 9.306 8.760 1.00 94.81 328 THR A O 1
ATOM 2527 N N . ASN A 1 329 ? -19.411 9.276 6.929 1.00 92.56 329 ASN A N 1
ATOM 2528 C CA . ASN A 1 329 ? -20.567 9.939 7.535 1.00 92.56 329 ASN A CA 1
ATOM 2529 C C . ASN A 1 329 ? -21.577 8.965 8.161 1.00 92.56 329 ASN A C 1
ATOM 2531 O O . ASN A 1 329 ? -22.474 9.412 8.874 1.00 92.56 329 ASN A O 1
ATOM 2535 N N . ASP A 1 330 ? -21.434 7.661 7.928 1.00 93.69 330 ASP A N 1
ATOM 2536 C CA . ASP A 1 330 ? -22.290 6.656 8.546 1.00 93.69 330 ASP A CA 1
ATOM 2537 C C . ASP A 1 330 ? -21.816 6.411 9.986 1.00 93.69 330 ASP A C 1
ATOM 2539 O O . ASP A 1 330 ? -20.619 6.357 10.264 1.00 93.69 330 ASP A O 1
ATOM 2543 N N . ALA A 1 331 ? -22.745 6.206 10.922 1.00 89.06 331 ALA A N 1
ATOM 2544 C CA . ALA A 1 331 ? -22.385 5.906 12.313 1.00 89.06 331 ALA A CA 1
ATOM 2545 C C . ALA A 1 331 ? -21.745 4.511 12.475 1.00 89.06 331 ALA A C 1
ATOM 2547 O O . ALA A 1 331 ? -20.931 4.290 13.371 1.00 89.06 331 ALA A O 1
ATOM 2548 N N . ALA A 1 332 ? -22.126 3.560 11.615 1.00 92.06 332 ALA A N 1
ATOM 2549 C CA . ALA A 1 332 ? -21.660 2.174 11.650 1.00 92.06 332 ALA A CA 1
ATOM 2550 C C . ALA A 1 332 ? -21.412 1.617 10.230 1.00 92.06 332 ALA A C 1
ATOM 2552 O O . ALA A 1 332 ? -22.061 0.653 9.817 1.00 92.06 332 ALA A O 1
ATOM 2553 N N . PRO A 1 333 ? -20.461 2.188 9.467 1.00 92.00 333 PRO A N 1
ATOM 2554 C CA . PRO A 1 333 ? -20.199 1.835 8.063 1.00 92.00 333 PRO A CA 1
ATOM 2555 C C . PRO A 1 333 ? -19.876 0.349 7.841 1.00 92.00 333 PRO A C 1
ATOM 2557 O O . PRO A 1 333 ? -20.171 -0.204 6.783 1.00 92.00 333 PRO A O 1
ATOM 2560 N N . TRP A 1 334 ? -19.315 -0.323 8.850 1.00 94.38 334 TRP A N 1
ATOM 2561 C CA . TRP A 1 334 ? -18.982 -1.752 8.821 1.00 94.38 334 TRP A CA 1
ATOM 2562 C C . TRP A 1 334 ? -20.200 -2.689 8.846 1.00 94.38 334 TRP A C 1
ATOM 2564 O O . TRP A 1 334 ? -20.042 -3.873 8.562 1.00 94.38 334 TRP A O 1
ATOM 2574 N N . GLN A 1 335 ? -21.393 -2.202 9.213 1.00 94.56 335 GLN A N 1
ATOM 2575 C CA . GLN A 1 335 ? -22.620 -3.011 9.192 1.00 94.56 335 GLN A CA 1
ATOM 2576 C C . GLN A 1 335 ? -23.167 -3.183 7.773 1.00 94.56 335 GLN A C 1
ATOM 2578 O O . GLN A 1 335 ? -23.777 -4.206 7.466 1.00 94.56 335 GLN A O 1
ATOM 2583 N N . ALA A 1 336 ? -22.944 -2.194 6.905 1.00 94.62 336 ALA A N 1
ATOM 2584 C CA . ALA A 1 336 ? -23.312 -2.297 5.505 1.00 94.62 336 ALA A CA 1
ATOM 2585 C C . ALA A 1 336 ? -22.334 -3.241 4.781 1.00 94.62 336 ALA A C 1
ATOM 2587 O O . ALA A 1 336 ? -21.119 -3.057 4.900 1.00 94.62 336 ALA A O 1
ATOM 2588 N N . PRO A 1 337 ? -22.824 -4.224 4.005 1.00 97.06 337 PRO A N 1
ATOM 2589 C CA . PRO A 1 337 ? -21.954 -5.081 3.212 1.00 97.06 337 PRO A CA 1
ATOM 2590 C C . PRO A 1 337 ? -21.264 -4.281 2.098 1.00 97.06 337 PRO A C 1
ATOM 2592 O O . PRO A 1 337 ? -21.827 -3.328 1.554 1.00 97.06 337 PRO A O 1
ATOM 2595 N N . ILE A 1 338 ? -20.053 -4.697 1.726 1.00 98.38 338 ILE A N 1
ATOM 2596 C CA . ILE A 1 338 ? -19.273 -4.099 0.639 1.00 98.38 338 ILE A CA 1
ATOM 2597 C C . ILE A 1 338 ? -19.995 -4.371 -0.691 1.00 98.38 338 ILE A C 1
ATOM 2599 O O . ILE A 1 338 ? -20.167 -5.543 -1.045 1.00 98.38 338 ILE A O 1
ATOM 2603 N N . PRO A 1 339 ? -20.420 -3.328 -1.433 1.00 96.38 339 PRO A N 1
ATOM 2604 C CA . PRO A 1 339 ? -21.198 -3.486 -2.659 1.00 96.38 339 PRO A CA 1
ATOM 2605 C C . PRO A 1 339 ? -20.313 -3.767 -3.885 1.00 96.38 339 PRO A C 1
ATOM 2607 O O . PRO A 1 339 ? -19.107 -3.494 -3.871 1.00 96.38 339 PRO A O 1
ATOM 2610 N N . GLY A 1 340 ? -20.923 -4.269 -4.967 1.00 94.69 340 GLY A N 1
ATOM 2611 C CA . GLY A 1 340 ? -20.242 -4.600 -6.226 1.00 94.69 340 GLY A CA 1
ATOM 2612 C C . GLY A 1 340 ? -19.349 -3.476 -6.771 1.00 94.69 340 GLY A C 1
ATOM 2613 O O . GLY A 1 340 ? -18.155 -3.715 -6.952 1.00 94.69 340 GLY A O 1
ATOM 2614 N N . PRO A 1 341 ? -19.845 -2.229 -6.899 1.00 97.00 341 PRO A N 1
ATOM 2615 C CA . PRO A 1 341 ? -19.048 -1.100 -7.394 1.00 97.00 341 PRO A CA 1
ATOM 2616 C C . PRO A 1 341 ? -17.784 -0.789 -6.572 1.00 97.00 341 PRO A C 1
ATOM 2618 O O . PRO A 1 341 ? -16.774 -0.315 -7.097 1.00 97.00 341 PRO A O 1
ATOM 2621 N N . THR A 1 342 ? -17.788 -1.062 -5.262 1.00 97.62 342 THR A N 1
ATOM 2622 C CA . THR A 1 342 ? -16.579 -0.922 -4.433 1.00 97.62 342 THR A CA 1
ATOM 2623 C C . THR A 1 342 ? -15.566 -2.018 -4.734 1.00 97.62 342 THR A C 1
ATOM 2625 O O . THR A 1 342 ? -14.370 -1.737 -4.823 1.00 97.62 342 THR A O 1
ATOM 2628 N N . MET A 1 343 ? -16.037 -3.248 -4.942 1.00 98.19 343 MET A N 1
ATOM 2629 C CA . MET A 1 343 ? -15.177 -4.360 -5.338 1.00 98.19 343 MET A CA 1
ATOM 2630 C C . MET A 1 343 ? -14.562 -4.136 -6.727 1.00 98.19 343 MET A C 1
ATOM 2632 O O . MET A 1 343 ? -13.375 -4.384 -6.914 1.00 98.19 343 MET A O 1
ATOM 2636 N N . GLU A 1 344 ? -15.321 -3.597 -7.683 1.00 97.50 344 GLU A N 1
ATOM 2637 C CA . GLU A 1 344 ? -14.811 -3.255 -9.018 1.00 97.50 344 GLU A CA 1
ATOM 2638 C C . GLU A 1 344 ? -13.668 -2.237 -8.957 1.00 97.50 344 GLU A C 1
ATOM 2640 O O . GLU A 1 344 ? -12.612 -2.461 -9.552 1.00 97.50 344 GLU A O 1
ATOM 2645 N N . ARG A 1 345 ? -13.826 -1.158 -8.175 1.00 97.88 345 ARG A N 1
ATOM 2646 C CA . ARG A 1 345 ? -12.753 -0.172 -7.950 1.00 97.88 345 ARG A CA 1
ATOM 2647 C C . ARG A 1 345 ? -11.499 -0.816 -7.352 1.00 97.88 345 ARG A C 1
ATOM 2649 O O . ARG A 1 345 ? -10.390 -0.513 -7.794 1.00 97.88 345 ARG A O 1
ATOM 2656 N N . ALA A 1 346 ? -11.662 -1.737 -6.401 1.00 98.38 346 ALA A N 1
ATOM 2657 C CA . ALA A 1 346 ? -10.543 -2.474 -5.817 1.00 98.38 346 ALA A CA 1
ATOM 2658 C C . ALA A 1 346 ? -9.868 -3.431 -6.818 1.00 98.38 346 ALA A C 1
ATOM 2660 O O . ALA A 1 346 ? -8.646 -3.565 -6.809 1.00 98.38 346 ALA A O 1
ATOM 2661 N N . ILE A 1 347 ? -10.627 -4.063 -7.718 1.00 97.44 347 ILE A N 1
ATOM 2662 C CA . ILE A 1 347 ? -10.090 -4.935 -8.775 1.00 97.44 347 ILE A CA 1
ATOM 2663 C C . ILE A 1 347 ? -9.335 -4.133 -9.839 1.00 97.44 347 ILE A C 1
ATOM 2665 O O . ILE A 1 347 ? -8.269 -4.567 -10.275 1.00 97.44 347 ILE A O 1
ATOM 2669 N N . ILE A 1 348 ? -9.835 -2.955 -10.232 1.00 95.56 348 ILE A N 1
ATOM 2670 C CA . ILE A 1 348 ? -9.111 -2.036 -11.128 1.00 95.56 348 ILE A CA 1
ATOM 2671 C C . ILE A 1 348 ? -7.744 -1.701 -10.521 1.00 95.56 348 ILE A C 1
ATOM 2673 O O . ILE A 1 348 ? -6.720 -1.783 -11.200 1.00 95.56 348 ILE A O 1
ATOM 2677 N N . PHE A 1 349 ? -7.720 -1.398 -9.222 1.00 94.75 349 PHE A N 1
ATOM 2678 C CA . PHE A 1 349 ? -6.478 -1.189 -8.488 1.00 94.75 349 PHE A CA 1
ATOM 2679 C C . PHE A 1 349 ? -5.600 -2.454 -8.459 1.00 94.75 349 PHE A C 1
ATOM 2681 O O . PHE A 1 349 ? -4.398 -2.375 -8.691 1.00 94.75 349 PHE A O 1
ATOM 2688 N N . GLY A 1 350 ? -6.191 -3.637 -8.276 1.00 95.38 350 GLY A N 1
ATOM 2689 C CA . GLY A 1 350 ? -5.490 -4.921 -8.354 1.00 95.38 350 GLY A CA 1
ATOM 2690 C C . GLY A 1 350 ? -4.785 -5.157 -9.696 1.00 95.38 350 GLY A C 1
ATOM 2691 O O . GLY A 1 350 ? -3.626 -5.563 -9.709 1.00 95.38 350 GLY A O 1
ATOM 2692 N N . PHE A 1 351 ? -5.432 -4.857 -10.827 1.00 93.44 351 PHE A N 1
ATOM 2693 C CA . PHE A 1 351 ? -4.795 -4.963 -12.147 1.00 93.44 351 PHE A CA 1
ATOM 2694 C C . PHE A 1 351 ? -3.668 -3.946 -12.346 1.00 93.44 351 PHE A C 1
ATOM 2696 O O . PHE A 1 351 ? -2.641 -4.293 -12.925 1.00 93.44 351 PHE A O 1
ATOM 2703 N N . TYR A 1 352 ? -3.821 -2.728 -11.823 1.00 95.19 352 TYR A N 1
ATOM 2704 C CA . TYR A 1 352 ? -2.739 -1.743 -11.785 1.00 95.19 352 TYR A CA 1
ATOM 2705 C C . TYR A 1 352 ? -1.518 -2.278 -11.007 1.00 95.19 352 TYR A C 1
ATOM 2707 O O . TYR A 1 352 ? -0.390 -2.210 -11.499 1.00 95.19 352 TYR A O 1
ATOM 2715 N N . LEU A 1 353 ? -1.737 -2.908 -9.846 1.00 96.12 353 LEU A N 1
ATOM 2716 C CA . LEU A 1 353 ? -0.663 -3.514 -9.052 1.00 96.12 353 LEU A CA 1
ATOM 2717 C C . LEU A 1 353 ? 0.031 -4.680 -9.764 1.00 96.12 353 LEU A C 1
ATOM 2719 O O . LEU A 1 353 ? 1.233 -4.853 -9.589 1.00 96.12 353 LEU A O 1
ATOM 2723 N N . VAL A 1 354 ? -0.691 -5.477 -10.561 1.00 93.31 354 VAL A N 1
ATOM 2724 C CA . VAL A 1 354 ? -0.099 -6.588 -11.331 1.00 93.31 354 VAL A CA 1
ATOM 2725 C C . VAL A 1 354 ? 0.984 -6.085 -12.277 1.00 93.31 354 VAL A C 1
ATOM 2727 O O . VAL A 1 354 ? 2.066 -6.667 -12.338 1.00 93.31 354 VAL A O 1
ATOM 2730 N N . GLU A 1 355 ? 0.717 -5.000 -12.997 1.00 90.00 355 GLU A N 1
ATOM 2731 C CA . GLU A 1 355 ? 1.680 -4.466 -13.957 1.00 90.00 355 GLU A CA 1
ATOM 2732 C C . GLU A 1 355 ? 2.895 -3.851 -13.247 1.00 90.00 355 GLU A C 1
ATOM 2734 O O . GLU A 1 355 ? 4.027 -4.079 -13.668 1.00 90.00 355 GLU A O 1
ATOM 2739 N N . HIS A 1 356 ? 2.711 -3.184 -12.103 1.00 93.06 356 HIS A N 1
ATOM 2740 C CA . HIS A 1 356 ? 3.851 -2.739 -11.296 1.00 93.06 356 HIS A CA 1
ATOM 2741 C C . HIS A 1 356 ? 4.631 -3.882 -10.646 1.00 93.06 356 HIS A C 1
ATOM 2743 O O . HIS A 1 356 ? 5.852 -3.786 -10.522 1.00 93.06 356 HIS A O 1
ATOM 2749 N N . ALA A 1 357 ? 3.967 -4.968 -10.254 1.00 91.94 357 ALA A N 1
ATOM 2750 C CA . ALA A 1 357 ? 4.642 -6.146 -9.733 1.00 91.94 357 ALA A CA 1
ATOM 2751 C C . ALA A 1 357 ? 5.519 -6.795 -10.803 1.00 91.94 357 ALA A C 1
ATOM 2753 O O . ALA A 1 357 ? 6.661 -7.120 -10.504 1.00 91.94 357 ALA A O 1
ATOM 2754 N N . LYS A 1 358 ? 5.060 -6.900 -12.057 1.00 86.38 358 LYS A N 1
ATOM 2755 C CA . LYS A 1 358 ? 5.916 -7.354 -13.168 1.00 86.38 358 LYS A CA 1
ATOM 2756 C C . LYS A 1 358 ? 7.185 -6.507 -13.269 1.00 86.38 358 LYS A C 1
ATOM 2758 O O . LYS A 1 358 ? 8.277 -7.055 -13.216 1.00 86.38 358 LYS A O 1
ATOM 2763 N N . ILE A 1 359 ? 7.053 -5.176 -13.264 1.00 85.81 359 ILE A N 1
ATOM 2764 C CA . ILE A 1 359 ? 8.204 -4.254 -13.287 1.00 85.81 359 ILE A CA 1
ATOM 2765 C C . ILE A 1 359 ? 9.135 -4.494 -12.091 1.00 85.81 359 ILE A C 1
ATOM 2767 O O . ILE A 1 359 ? 10.354 -4.569 -12.245 1.00 85.81 359 ILE A O 1
ATOM 2771 N N . ALA A 1 360 ? 8.576 -4.607 -10.885 1.00 87.62 360 ALA A N 1
ATOM 2772 C CA . ALA A 1 360 ? 9.349 -4.793 -9.664 1.00 87.62 360 ALA A CA 1
ATOM 2773 C C . ALA A 1 360 ? 10.098 -6.130 -9.656 1.00 87.62 360 ALA A C 1
ATOM 2775 O O . ALA A 1 360 ? 11.276 -6.174 -9.308 1.00 87.62 360 ALA A O 1
ATOM 2776 N N . PHE A 1 361 ? 9.427 -7.219 -10.032 1.00 82.56 361 PHE A N 1
ATOM 2777 C CA . PHE A 1 361 ? 10.008 -8.557 -10.070 1.00 82.56 361 PHE A CA 1
ATOM 2778 C C . PHE A 1 361 ? 11.001 -8.722 -11.217 1.00 82.56 361 PHE A C 1
ATOM 2780 O O . PHE A 1 361 ? 12.017 -9.381 -11.014 1.00 82.56 361 PHE A O 1
ATOM 2787 N N . ASP A 1 362 ? 10.795 -8.048 -12.347 1.00 78.44 362 ASP A N 1
ATOM 2788 C CA . ASP A 1 362 ? 11.792 -7.964 -13.413 1.00 78.44 362 ASP A CA 1
ATOM 2789 C C . ASP A 1 362 ? 13.042 -7.222 -12.928 1.00 78.44 362 ASP A C 1
ATOM 2791 O O . ASP A 1 362 ? 14.152 -7.709 -13.124 1.00 78.44 362 ASP A O 1
ATOM 2795 N N . LEU A 1 363 ? 12.894 -6.106 -12.200 1.00 75.81 363 LEU A N 1
ATOM 2796 C CA . LEU A 1 363 ? 14.019 -5.396 -11.571 1.00 75.81 363 LEU A CA 1
ATOM 2797 C C . LEU A 1 363 ? 14.743 -6.251 -10.521 1.00 75.81 363 LEU A C 1
ATOM 2799 O O . LEU A 1 363 ? 15.967 -6.196 -10.428 1.00 75.81 363 LEU A O 1
ATOM 2803 N N . MET A 1 364 ? 14.003 -7.028 -9.727 1.00 75.88 364 MET A N 1
ATOM 2804 C CA . MET A 1 364 ? 14.552 -7.950 -8.722 1.00 75.88 364 MET A CA 1
ATOM 2805 C C . MET A 1 364 ? 15.212 -9.187 -9.349 1.00 75.88 364 MET A C 1
ATOM 2807 O O . MET A 1 364 ? 16.122 -9.759 -8.751 1.00 75.88 364 MET A O 1
ATOM 2811 N N . GLY A 1 365 ? 14.733 -9.606 -10.522 1.00 63.41 365 GLY A N 1
ATOM 2812 C CA . GLY A 1 365 ? 15.198 -10.760 -11.290 1.00 63.41 365 GLY A CA 1
ATOM 2813 C C . GLY A 1 365 ? 16.221 -10.427 -12.376 1.00 63.41 365 GLY A C 1
ATOM 2814 O O . GLY A 1 365 ? 16.749 -11.348 -12.993 1.00 63.41 365 GLY A O 1
ATOM 2815 N N . THR A 1 366 ? 16.512 -9.141 -12.605 1.00 56.34 366 THR A N 1
ATOM 2816 C CA . THR A 1 366 ? 17.523 -8.685 -13.562 1.00 56.34 366 THR A CA 1
ATOM 2817 C C . THR A 1 366 ? 18.873 -9.289 -13.182 1.00 56.34 366 THR A C 1
ATOM 2819 O O . THR A 1 366 ? 19.353 -9.089 -12.063 1.00 56.34 366 THR A O 1
ATOM 2822 N N . ASP A 1 367 ? 19.481 -10.028 -14.115 1.00 59.97 367 ASP A N 1
ATOM 2823 C CA . ASP A 1 367 ? 20.870 -10.478 -14.007 1.00 59.97 367 ASP A CA 1
ATOM 2824 C C . ASP A 1 367 ? 21.738 -9.269 -13.605 1.00 59.97 367 ASP A C 1
ATOM 2826 O O . ASP A 1 367 ? 21.645 -8.234 -14.270 1.00 59.97 367 ASP A O 1
ATOM 2830 N N . PRO A 1 368 ? 22.561 -9.339 -12.541 1.00 63.69 368 PRO A N 1
ATOM 2831 C CA . PRO A 1 368 ? 23.491 -8.269 -12.179 1.00 63.69 368 PRO A CA 1
ATOM 2832 C C . PRO A 1 368 ? 24.277 -7.691 -13.368 1.00 63.69 368 PRO A C 1
ATOM 2834 O O . PRO A 1 368 ? 24.584 -6.502 -13.377 1.00 63.69 368 PRO A O 1
ATOM 2837 N N . VAL A 1 369 ? 24.548 -8.507 -14.391 1.00 68.56 369 VAL A N 1
ATOM 2838 C CA . VAL A 1 369 ? 25.179 -8.090 -15.648 1.00 68.56 369 VAL A CA 1
ATOM 2839 C C . VAL A 1 369 ? 24.285 -7.155 -16.472 1.00 68.56 369 VAL A C 1
ATOM 2841 O O . VAL A 1 369 ? 24.755 -6.121 -16.947 1.00 68.56 369 VAL A O 1
ATOM 2844 N N . LEU A 1 370 ? 22.999 -7.484 -16.618 1.00 65.94 370 LEU A N 1
ATOM 2845 C CA . LEU A 1 370 ? 22.004 -6.660 -17.317 1.00 65.94 370 LEU A CA 1
ATOM 2846 C C . LEU A 1 370 ? 21.715 -5.359 -16.542 1.00 65.94 370 LEU A C 1
ATOM 2848 O O . LEU A 1 370 ? 21.587 -4.290 -17.139 1.00 65.94 370 LEU A O 1
ATOM 2852 N N . ASP A 1 371 ? 21.723 -5.487 -15.212 1.00 63.22 371 ASP A N 1
ATOM 2853 C CA . ASP A 1 371 ? 22.010 -4.470 -14.199 1.00 63.22 371 ASP A CA 1
ATOM 2854 C C . ASP A 1 371 ? 22.971 -3.372 -14.664 1.00 63.22 371 ASP A C 1
ATOM 2856 O O . ASP A 1 371 ? 22.652 -2.262 -15.098 1.00 63.22 371 ASP A O 1
ATOM 2860 N N . ASP A 1 372 ? 24.231 -3.747 -14.549 1.00 74.50 372 ASP A N 1
ATOM 2861 C CA . ASP A 1 372 ? 25.348 -2.866 -14.786 1.00 74.50 372 ASP A CA 1
ATOM 2862 C C . ASP A 1 372 ? 25.420 -2.405 -16.255 1.00 74.50 372 ASP A C 1
ATOM 2864 O O . ASP A 1 372 ? 25.889 -1.295 -16.518 1.00 74.50 372 ASP A O 1
ATOM 2868 N N . ALA A 1 373 ? 24.880 -3.178 -17.207 1.00 77.31 373 ALA A N 1
ATOM 2869 C CA . ALA A 1 373 ? 24.796 -2.800 -18.621 1.00 77.31 373 ALA A CA 1
ATOM 2870 C C . ALA A 1 373 ? 23.921 -1.563 -18.841 1.00 77.31 373 ALA A C 1
ATOM 2872 O O . ALA A 1 373 ? 24.323 -0.650 -19.568 1.00 77.31 373 ALA A O 1
ATOM 2873 N N . LEU A 1 374 ? 22.773 -1.472 -18.161 1.00 69.31 374 LEU A N 1
ATOM 2874 C CA . LEU A 1 374 ? 21.920 -0.283 -18.200 1.00 69.31 374 LEU A CA 1
ATOM 2875 C C . LEU A 1 374 ? 22.650 0.957 -17.682 1.00 69.31 374 LEU A C 1
ATOM 2877 O O . LEU A 1 374 ? 22.588 2.018 -18.303 1.00 69.31 374 LEU A O 1
ATOM 2881 N N . HIS A 1 375 ? 23.379 0.833 -16.573 1.00 67.94 375 HIS A N 1
ATOM 2882 C CA . HIS A 1 375 ? 24.123 1.956 -16.002 1.00 67.94 375 HIS A CA 1
ATOM 2883 C C . HIS A 1 375 ? 25.264 2.422 -16.909 1.00 67.94 375 HIS A C 1
ATOM 2885 O O . HIS A 1 375 ? 25.452 3.628 -17.088 1.00 67.94 375 HIS A O 1
ATOM 2891 N N . VAL A 1 376 ? 25.990 1.493 -17.536 1.00 80.38 376 VAL A N 1
ATOM 2892 C CA . VAL A 1 376 ? 27.007 1.827 -18.545 1.00 80.38 376 VAL A CA 1
ATOM 2893 C C . VAL A 1 376 ? 26.371 2.520 -19.752 1.00 80.38 376 VAL A C 1
ATOM 2895 O O . VAL A 1 376 ? 26.905 3.529 -20.211 1.00 80.38 376 VAL A O 1
ATOM 2898 N N . LEU A 1 377 ? 25.198 2.075 -20.211 1.00 76.81 377 LEU A N 1
ATOM 2899 C CA . LEU A 1 377 ? 24.469 2.730 -21.300 1.00 76.81 377 LEU A CA 1
ATOM 2900 C C . LEU A 1 377 ? 24.009 4.156 -20.940 1.00 76.81 377 LEU A C 1
ATOM 2902 O O . LEU A 1 377 ? 24.121 5.061 -21.770 1.00 76.81 377 LEU A O 1
ATOM 2906 N N . ILE A 1 378 ? 23.529 4.382 -19.710 1.00 70.75 378 ILE A N 1
ATOM 2907 C CA . ILE A 1 378 ? 23.177 5.724 -19.206 1.00 70.75 378 ILE A CA 1
ATOM 2908 C C . ILE A 1 378 ? 24.399 6.641 -19.250 1.00 70.75 378 ILE A C 1
ATOM 2910 O O . ILE A 1 378 ? 24.309 7.767 -19.737 1.00 70.75 378 ILE A O 1
ATOM 2914 N N . TRP A 1 379 ? 25.549 6.155 -18.781 1.00 83.75 379 TRP A N 1
ATOM 2915 C CA . TRP A 1 379 ? 26.790 6.923 -18.813 1.00 83.75 379 TRP A CA 1
ATOM 2916 C C . TRP A 1 379 ? 27.250 7.240 -20.239 1.00 83.75 379 TRP A C 1
ATOM 2918 O O . TRP A 1 379 ? 27.610 8.388 -20.501 1.00 83.75 379 TRP A O 1
ATOM 2928 N N . ILE A 1 380 ? 27.189 6.276 -21.167 1.00 82.19 380 ILE A N 1
ATOM 2929 C CA . ILE A 1 380 ? 27.528 6.493 -22.585 1.00 82.19 380 ILE A CA 1
ATOM 2930 C C . ILE A 1 380 ? 26.705 7.655 -23.155 1.00 82.19 380 ILE A C 1
ATOM 2932 O O . ILE A 1 380 ? 27.260 8.562 -23.772 1.00 82.19 380 ILE A O 1
ATOM 2936 N N . ARG A 1 381 ? 25.395 7.670 -22.887 1.00 76.19 381 ARG A N 1
ATOM 2937 C CA . ARG A 1 381 ? 24.486 8.732 -23.344 1.00 76.19 381 ARG A CA 1
ATOM 2938 C C . ARG A 1 381 ? 24.773 10.075 -22.691 1.00 76.19 381 ARG A C 1
ATOM 2940 O O . ARG A 1 381 ? 24.892 11.076 -23.385 1.00 76.19 381 ARG A O 1
ATOM 2947 N N . ALA A 1 382 ? 24.898 10.100 -21.366 1.00 66.38 382 ALA A N 1
ATOM 2948 C CA . ALA A 1 382 ? 25.114 11.335 -20.615 1.00 66.38 382 ALA A CA 1
ATOM 2949 C C . ALA A 1 382 ? 26.452 12.007 -20.962 1.00 66.38 382 ALA A C 1
ATOM 2951 O O . ALA A 1 382 ? 26.558 13.230 -20.935 1.00 66.38 382 ALA A O 1
ATOM 2952 N N . SER A 1 383 ? 27.471 11.211 -21.291 1.00 78.38 383 SER A N 1
ATOM 2953 C CA . SER A 1 383 ? 28.793 11.705 -21.684 1.00 78.38 383 SER A CA 1
ATOM 2954 C C . SER A 1 383 ? 28.928 11.989 -23.183 1.00 78.38 383 SER A C 1
ATOM 2956 O O . SER A 1 383 ? 29.900 12.625 -23.585 1.00 78.38 383 SER A O 1
ATOM 2958 N N . GLY A 1 384 ? 27.985 11.525 -24.013 1.00 80.06 384 GLY A N 1
ATOM 2959 C CA . GLY A 1 384 ? 28.024 11.685 -25.470 1.00 80.06 384 GLY A CA 1
ATOM 2960 C C . GLY A 1 384 ? 29.216 10.992 -26.142 1.00 80.06 384 GLY A C 1
ATOM 2961 O O . GLY A 1 384 ? 29.569 11.328 -27.276 1.00 80.06 384 GLY A O 1
ATOM 2962 N N . VAL A 1 385 ? 29.873 10.053 -25.450 1.00 87.31 385 VAL A N 1
ATOM 2963 C CA . VAL A 1 385 ? 31.079 9.393 -25.961 1.00 87.31 385 VAL A CA 1
ATOM 2964 C C . VAL A 1 385 ? 30.746 8.556 -27.191 1.00 87.31 385 VAL A C 1
ATOM 2966 O O . VAL A 1 385 ? 29.800 7.771 -27.203 1.00 87.31 385 VAL A O 1
ATOM 2969 N N . GLN A 1 386 ? 31.546 8.728 -28.240 1.00 89.56 386 GLN A N 1
ATOM 2970 C CA . GLN A 1 386 ? 31.447 7.930 -29.468 1.00 89.56 386 GLN A CA 1
ATOM 2971 C C . GLN A 1 386 ? 32.372 6.710 -29.422 1.00 89.56 386 GLN A C 1
ATOM 2973 O O . GLN A 1 386 ? 32.131 5.704 -30.083 1.00 89.56 386 GLN A O 1
ATOM 2978 N N . VAL A 1 387 ? 33.440 6.805 -28.625 1.00 90.75 387 VAL A N 1
ATOM 2979 C CA . VAL A 1 387 ? 34.469 5.781 -28.454 1.00 90.75 387 VAL A CA 1
ATOM 2980 C C . VAL A 1 387 ? 34.923 5.809 -27.001 1.00 90.75 387 VAL A C 1
ATOM 2982 O O . VAL A 1 387 ? 35.172 6.887 -26.459 1.00 90.75 387 VAL A O 1
ATOM 2985 N N . PHE A 1 388 ? 35.060 4.645 -26.370 1.00 92.56 388 PHE A N 1
ATOM 2986 C CA . PHE A 1 388 ? 35.579 4.546 -25.005 1.00 92.56 388 PHE A CA 1
ATOM 2987 C C . PHE A 1 388 ? 36.402 3.272 -24.800 1.00 92.56 388 PHE A C 1
ATOM 2989 O O . PHE A 1 388 ? 36.240 2.279 -25.507 1.00 92.56 388 PHE A O 1
ATOM 2996 N N . SER A 1 389 ? 37.292 3.275 -23.808 1.00 90.44 389 SER A N 1
ATOM 2997 C CA . SER A 1 389 ? 38.021 2.076 -23.389 1.00 90.44 389 SER A CA 1
ATOM 2998 C C . SER A 1 389 ? 37.363 1.405 -22.185 1.00 90.44 389 SER A C 1
ATOM 3000 O O . SER A 1 389 ? 36.702 2.049 -21.367 1.00 90.44 389 SER A O 1
ATOM 3002 N N . LYS A 1 390 ? 37.635 0.111 -21.983 1.00 87.81 390 LYS A N 1
ATOM 3003 C CA . LYS A 1 390 ? 37.237 -0.603 -20.752 1.00 87.81 390 LYS A CA 1
ATOM 3004 C C . LYS A 1 390 ? 37.679 0.129 -19.471 1.00 87.81 390 LYS A C 1
ATOM 3006 O O . LYS A 1 390 ? 37.008 0.070 -18.441 1.00 87.81 390 LYS A O 1
ATOM 3011 N N . ARG A 1 391 ? 38.815 0.835 -19.519 1.00 84.69 391 ARG A N 1
ATOM 3012 C CA . ARG A 1 391 ? 39.338 1.606 -18.383 1.00 84.69 391 ARG A CA 1
ATOM 3013 C C . ARG A 1 391 ? 38.481 2.833 -18.071 1.00 84.69 391 ARG A C 1
ATOM 3015 O O . ARG A 1 391 ? 38.381 3.195 -16.899 1.00 84.69 391 ARG A O 1
ATOM 3022 N N . ASP A 1 392 ? 37.871 3.442 -19.082 1.00 87.94 392 ASP A N 1
ATOM 3023 C CA . ASP A 1 392 ? 36.999 4.607 -18.916 1.00 87.94 392 ASP A CA 1
ATOM 3024 C C . ASP A 1 392 ? 35.695 4.208 -18.228 1.00 87.94 392 ASP A C 1
ATOM 3026 O O . ASP A 1 392 ? 35.304 4.850 -17.257 1.00 87.94 392 ASP A O 1
ATOM 3030 N N . VAL A 1 393 ? 35.116 3.067 -18.620 1.00 87.69 393 VAL A N 1
ATOM 3031 C CA . VAL A 1 393 ? 33.954 2.473 -17.936 1.00 87.69 393 VAL A CA 1
ATOM 3032 C C . VAL A 1 393 ? 34.272 2.175 -16.475 1.00 87.69 393 VAL A C 1
ATOM 3034 O O . VAL A 1 393 ? 33.525 2.578 -15.587 1.00 87.69 393 VAL A O 1
ATOM 3037 N N . TYR A 1 394 ? 35.412 1.534 -16.196 1.00 86.06 394 TYR A N 1
ATOM 3038 C CA . TYR A 1 394 ? 35.821 1.260 -14.817 1.00 86.06 394 TYR A CA 1
ATOM 3039 C C . TYR A 1 394 ? 35.994 2.543 -13.987 1.00 86.06 394 TYR A C 1
ATOM 3041 O O . TYR A 1 394 ? 35.589 2.578 -12.830 1.00 86.06 394 TYR A O 1
ATOM 3049 N N . ARG A 1 395 ? 36.568 3.610 -14.563 1.00 85.00 395 ARG A N 1
ATOM 3050 C CA . ARG A 1 395 ? 36.718 4.913 -13.889 1.00 85.00 395 ARG A CA 1
ATOM 3051 C C . ARG A 1 395 ? 35.381 5.610 -13.645 1.00 85.00 395 ARG A C 1
ATOM 3053 O O . ARG A 1 395 ? 35.211 6.198 -12.584 1.00 85.00 395 ARG A O 1
ATOM 3060 N N . ALA A 1 396 ? 34.455 5.538 -14.596 1.00 81.06 396 ALA A N 1
ATOM 3061 C CA . ALA A 1 396 ? 33.127 6.130 -14.470 1.00 81.06 396 ALA A CA 1
ATOM 3062 C C . ALA A 1 396 ? 32.233 5.375 -13.470 1.00 81.06 396 ALA A C 1
ATOM 3064 O O . ALA A 1 396 ? 31.380 5.981 -12.830 1.00 81.06 396 ALA A O 1
ATOM 3065 N N . MET A 1 397 ? 32.455 4.067 -13.307 1.00 81.88 397 MET A N 1
ATOM 3066 C CA . MET A 1 397 ? 31.600 3.165 -12.529 1.00 81.88 397 MET A CA 1
ATOM 3067 C C . MET A 1 397 ? 32.290 2.584 -11.288 1.00 81.88 397 MET A C 1
ATOM 3069 O O . MET A 1 397 ? 31.955 1.482 -10.860 1.00 81.88 397 MET A O 1
ATOM 3073 N N . GLN A 1 398 ? 33.232 3.304 -10.668 1.00 78.62 398 GLN A N 1
ATOM 3074 C CA . GLN A 1 398 ? 33.972 2.812 -9.486 1.00 78.62 398 GLN A CA 1
ATOM 3075 C C . GLN A 1 398 ? 33.076 2.482 -8.282 1.00 78.62 398 GLN A C 1
ATOM 3077 O O . GLN A 1 398 ? 33.440 1.657 -7.449 1.00 78.62 398 GLN A O 1
ATOM 3082 N N . ALA A 1 399 ? 31.892 3.095 -8.197 1.00 68.75 399 ALA A N 1
ATOM 3083 C CA . ALA A 1 399 ? 30.895 2.762 -7.182 1.00 68.75 399 ALA A CA 1
ATOM 3084 C C . ALA A 1 399 ? 30.244 1.379 -7.403 1.00 68.75 399 ALA A C 1
ATOM 3086 O O . ALA A 1 399 ? 29.729 0.791 -6.454 1.00 68.75 399 ALA A O 1
ATOM 3087 N N . ARG A 1 400 ? 30.268 0.857 -8.639 1.00 64.81 400 ARG A N 1
ATOM 3088 C CA . ARG A 1 400 ? 29.639 -0.414 -9.038 1.00 64.81 400 ARG A CA 1
ATOM 3089 C C . ARG A 1 400 ? 30.655 -1.529 -9.286 1.00 64.81 400 ARG A C 1
ATOM 3091 O O . ARG A 1 400 ? 30.467 -2.645 -8.808 1.00 64.81 400 ARG A O 1
ATOM 3098 N N . PHE A 1 401 ? 31.769 -1.231 -9.951 1.00 78.38 401 PHE A N 1
ATOM 3099 C CA . PHE A 1 401 ? 32.823 -2.204 -10.233 1.00 78.38 401 PHE A CA 1
ATOM 3100 C C . PHE A 1 401 ? 33.977 -2.078 -9.239 1.00 78.38 401 PHE A C 1
ATOM 3102 O O . PHE A 1 401 ? 34.700 -1.084 -9.228 1.00 78.38 401 PHE A O 1
ATOM 3109 N N . ARG A 1 402 ? 34.207 -3.130 -8.445 1.00 74.19 402 ARG A N 1
ATOM 3110 C CA . ARG A 1 402 ? 35.377 -3.232 -7.553 1.00 74.19 402 ARG A CA 1
ATOM 3111 C C . ARG A 1 402 ? 36.649 -3.598 -8.311 1.00 74.19 402 ARG A C 1
ATOM 3113 O O . ARG A 1 402 ? 37.747 -3.281 -7.867 1.00 74.19 402 ARG A O 1
ATOM 3120 N N . THR A 1 403 ? 36.510 -4.289 -9.441 1.00 79.12 403 THR A N 1
ATOM 3121 C CA . THR A 1 403 ? 37.625 -4.663 -10.319 1.00 79.12 403 THR A CA 1
ATOM 3122 C C . THR A 1 403 ? 37.264 -4.411 -11.777 1.00 79.12 403 THR A C 1
ATOM 3124 O O . THR A 1 403 ? 36.105 -4.529 -12.168 1.00 79.12 403 THR A O 1
ATOM 3127 N N . ALA A 1 404 ? 38.262 -4.112 -12.612 1.00 78.12 404 ALA A N 1
ATOM 3128 C CA . ALA A 1 404 ? 38.035 -3.876 -14.038 1.00 78.12 404 ALA A CA 1
ATOM 3129 C C . ALA A 1 404 ? 37.458 -5.106 -14.766 1.00 78.12 404 ALA A C 1
ATOM 3131 O O . ALA A 1 404 ? 36.771 -4.949 -15.767 1.00 78.12 404 ALA A O 1
ATOM 3132 N N . THR A 1 405 ? 37.712 -6.322 -14.275 1.00 81.50 405 THR A N 1
ATOM 3133 C CA . THR A 1 405 ? 37.216 -7.577 -14.867 1.00 81.50 405 THR A CA 1
ATOM 3134 C C . THR A 1 405 ? 35.697 -7.727 -14.744 1.00 81.50 405 THR A C 1
ATOM 3136 O O . THR A 1 405 ? 35.072 -8.344 -15.595 1.00 81.50 405 THR A O 1
ATOM 3139 N N . GLN A 1 406 ? 35.071 -7.102 -13.741 1.00 80.81 406 GLN A N 1
ATOM 3140 C CA . GLN A 1 406 ? 33.609 -7.130 -13.589 1.00 80.81 406 GLN A CA 1
ATOM 3141 C C . GLN A 1 406 ? 32.871 -6.394 -14.716 1.00 80.81 406 GLN A C 1
ATOM 3143 O O . GLN A 1 406 ? 31.698 -6.663 -14.939 1.00 80.81 406 GLN A O 1
ATOM 3148 N N . ALA A 1 407 ? 33.556 -5.519 -15.460 1.00 85.06 407 ALA A N 1
ATOM 3149 C CA . ALA A 1 407 ? 32.980 -4.852 -16.623 1.00 85.06 407 ALA A CA 1
ATOM 3150 C C . ALA A 1 407 ? 32.910 -5.756 -17.870 1.00 85.06 407 ALA A C 1
ATOM 3152 O O . ALA A 1 407 ? 32.210 -5.414 -18.813 1.00 85.06 407 ALA A O 1
ATOM 3153 N N . ASP A 1 408 ? 33.617 -6.891 -17.910 1.00 86.88 408 ASP A N 1
ATOM 3154 C CA . ASP A 1 408 ? 33.643 -7.769 -19.092 1.00 86.88 408 ASP A CA 1
ATOM 3155 C C . ASP A 1 408 ? 32.278 -8.371 -19.459 1.00 86.88 408 ASP A C 1
ATOM 3157 O O . ASP A 1 408 ? 31.864 -8.191 -20.605 1.00 86.88 408 ASP A O 1
ATOM 3161 N N . PRO A 1 409 ? 31.538 -9.031 -18.544 1.00 83.12 409 PRO A N 1
ATOM 3162 C CA . PRO A 1 409 ? 30.220 -9.567 -18.888 1.00 83.12 409 PRO A CA 1
ATOM 3163 C C . PRO A 1 409 ? 29.232 -8.453 -19.265 1.00 83.12 409 PRO A C 1
ATOM 3165 O O . PRO A 1 409 ? 28.396 -8.636 -20.141 1.00 83.12 409 PRO A O 1
ATOM 3168 N N . VAL A 1 410 ? 29.382 -7.270 -18.666 1.00 85.44 410 VAL A N 1
ATOM 3169 C CA . VAL A 1 410 ? 28.545 -6.088 -18.917 1.00 85.44 410 VAL A CA 1
ATOM 3170 C C . VAL A 1 410 ? 28.756 -5.528 -20.324 1.00 85.44 410 VAL A C 1
ATOM 3172 O O . VAL A 1 410 ? 27.802 -5.209 -21.033 1.00 85.44 410 VAL A O 1
ATOM 3175 N N . LEU A 1 411 ? 30.018 -5.411 -20.738 1.00 90.00 411 LEU A N 1
ATOM 3176 C CA . LEU A 1 411 ? 30.380 -4.972 -22.083 1.00 90.00 411 LEU A CA 1
ATOM 3177 C C . LEU A 1 411 ? 29.972 -6.015 -23.128 1.00 90.00 411 LEU A C 1
ATOM 3179 O O . LEU A 1 411 ? 29.468 -5.634 -24.180 1.00 90.00 411 LEU A O 1
ATOM 3183 N N . GLY A 1 412 ? 30.106 -7.307 -22.810 1.00 87.25 412 GLY A N 1
ATOM 3184 C CA . GLY A 1 412 ? 29.601 -8.393 -23.652 1.00 87.25 412 GLY A CA 1
ATOM 3185 C C . GLY A 1 412 ? 28.084 -8.327 -23.859 1.00 87.25 412 GLY A C 1
ATOM 3186 O O . GLY A 1 412 ? 27.613 -8.483 -24.982 1.00 87.25 412 GLY A O 1
ATOM 3187 N N . GLU A 1 413 ? 27.319 -8.010 -22.811 1.00 80.50 413 GLU A N 1
ATOM 3188 C CA . GLU A 1 413 ? 25.863 -7.844 -22.901 1.00 80.50 413 GLU A CA 1
ATOM 3189 C C . GLU A 1 413 ? 25.478 -6.663 -23.810 1.00 80.50 413 GLU A C 1
ATOM 3191 O O . GLU A 1 413 ? 24.641 -6.810 -24.703 1.00 80.50 413 GLU A O 1
ATOM 3196 N N . LEU A 1 414 ? 26.124 -5.501 -23.648 1.00 84.00 414 LEU A N 1
ATOM 3197 C CA . LEU A 1 414 ? 25.889 -4.327 -24.502 1.00 84.00 414 LEU A CA 1
ATOM 3198 C C . LEU A 1 414 ? 26.279 -4.567 -25.964 1.00 84.00 414 LEU A C 1
ATOM 3200 O O . LEU A 1 414 ? 25.594 -4.084 -26.869 1.00 84.00 414 LEU A O 1
ATOM 3204 N N . GLU A 1 415 ? 27.364 -5.305 -26.193 1.00 88.25 415 GLU A N 1
ATOM 3205 C CA . GLU A 1 415 ? 27.814 -5.687 -27.530 1.00 88.25 415 GLU A CA 1
ATOM 3206 C C . GLU A 1 415 ? 26.827 -6.655 -28.192 1.00 88.25 415 GLU A C 1
ATOM 3208 O O . GLU A 1 415 ? 26.409 -6.425 -29.327 1.00 88.25 415 GLU A O 1
ATOM 3213 N N . SER A 1 416 ? 26.356 -7.670 -27.459 1.00 81.12 416 SER A N 1
ATOM 3214 C CA . SER A 1 416 ? 25.373 -8.644 -27.960 1.00 81.12 416 SER A CA 1
ATOM 3215 C C . SER A 1 416 ? 24.037 -8.010 -28.375 1.00 81.12 416 SER A C 1
ATOM 3217 O O . SER A 1 416 ? 23.359 -8.510 -29.271 1.00 81.12 416 SER A O 1
ATOM 3219 N N . ARG A 1 417 ? 23.678 -6.876 -27.758 1.00 74.69 417 ARG A N 1
ATOM 3220 C CA . ARG A 1 417 ? 22.455 -6.099 -28.029 1.00 74.69 417 ARG A CA 1
ATOM 3221 C C . ARG A 1 417 ? 22.639 -4.984 -29.064 1.00 74.69 417 ARG A C 1
ATOM 3223 O O . ARG A 1 417 ? 21.688 -4.254 -29.342 1.00 74.69 417 ARG A O 1
ATOM 3230 N N . GLY A 1 418 ? 23.849 -4.832 -29.607 1.00 82.12 418 GLY A N 1
ATOM 3231 C CA . GLY A 1 418 ? 24.166 -3.868 -30.660 1.00 82.12 418 GLY A CA 1
ATOM 3232 C C . GLY A 1 418 ? 24.379 -2.423 -30.205 1.00 82.12 418 GLY A C 1
ATOM 3233 O O . GLY A 1 418 ? 24.439 -1.530 -31.052 1.00 82.12 418 GLY A O 1
ATOM 3234 N N . TYR A 1 419 ? 24.504 -2.168 -28.897 1.00 82.25 419 TYR A N 1
ATOM 3235 C CA . TYR A 1 419 ? 24.750 -0.823 -28.357 1.00 82.25 419 TYR A CA 1
ATOM 3236 C C . TYR A 1 419 ? 26.196 -0.363 -28.555 1.00 82.25 419 TYR A C 1
ATOM 3238 O O . TYR A 1 419 ? 26.452 0.827 -28.754 1.00 82.25 419 TYR A O 1
ATOM 3246 N N . ILE A 1 420 ? 27.139 -1.301 -28.479 1.00 91.12 420 ILE A N 1
ATOM 3247 C CA . ILE A 1 420 ? 28.573 -1.056 -28.640 1.00 91.12 420 ILE A CA 1
ATOM 3248 C C . ILE A 1 420 ? 29.192 -2.144 -29.515 1.00 91.12 420 ILE A C 1
ATOM 3250 O O . ILE A 1 420 ? 28.598 -3.199 -29.715 1.00 91.12 420 ILE A O 1
ATOM 3254 N N . ARG A 1 421 ? 30.393 -1.896 -30.030 1.00 90.19 421 ARG A N 1
ATOM 3255 C CA . ARG A 1 421 ? 31.178 -2.891 -30.768 1.00 90.19 421 ARG A CA 1
ATOM 3256 C C . ARG A 1 421 ? 32.644 -2.775 -30.390 1.00 90.19 421 ARG A C 1
ATOM 3258 O O . ARG A 1 421 ? 33.211 -1.686 -30.464 1.00 90.19 421 ARG A O 1
ATOM 3265 N N . CYS A 1 422 ? 33.267 -3.880 -30.004 1.00 87.88 422 CYS A N 1
ATOM 3266 C CA . CYS A 1 422 ? 34.691 -3.934 -29.716 1.00 87.88 422 CYS A CA 1
ATOM 3267 C C . CYS A 1 422 ? 35.492 -3.729 -31.008 1.00 87.88 422 CYS A C 1
ATOM 3269 O O . CYS A 1 422 ? 35.261 -4.400 -32.019 1.00 87.88 422 CYS A O 1
ATOM 3271 N N . ARG A 1 423 ? 36.451 -2.800 -30.990 1.00 85.12 423 ARG A N 1
ATOM 3272 C CA . ARG A 1 423 ? 37.367 -2.606 -32.113 1.00 85.12 423 ARG A CA 1
ATOM 3273 C C . ARG A 1 423 ? 38.350 -3.776 -32.172 1.00 85.12 423 ARG A C 1
ATOM 3275 O O . ARG A 1 423 ? 39.028 -4.035 -31.174 1.00 85.12 423 ARG A O 1
ATOM 3282 N N . PRO A 1 424 ? 38.493 -4.452 -33.324 1.00 69.75 424 PRO A N 1
ATOM 3283 C CA . PRO A 1 424 ? 39.576 -5.404 -33.501 1.00 69.75 424 PRO A CA 1
ATOM 3284 C C . PRO A 1 424 ? 40.913 -4.660 -33.409 1.00 69.75 424 PRO A C 1
ATOM 3286 O O . PRO A 1 424 ? 41.094 -3.602 -34.012 1.00 69.75 424 PRO A O 1
ATOM 3289 N N . VAL A 1 425 ? 41.839 -5.202 -32.619 1.00 65.94 425 VAL A N 1
ATOM 3290 C CA . VAL A 1 425 ? 43.204 -4.684 -32.500 1.00 65.94 425 VAL A CA 1
ATOM 3291 C C . VAL A 1 425 ? 44.157 -5.759 -32.997 1.00 65.94 425 VAL A C 1
ATOM 3293 O O . VAL A 1 425 ? 44.291 -6.805 -32.359 1.00 65.94 425 VAL A O 1
ATOM 3296 N N . ASP A 1 426 ? 44.838 -5.493 -34.110 1.00 57.00 426 ASP A N 1
ATOM 3297 C CA . ASP A 1 426 ? 45.923 -6.342 -34.594 1.00 57.00 426 ASP A CA 1
ATOM 3298 C C . ASP A 1 426 ? 47.144 -6.137 -33.690 1.00 57.00 426 ASP A C 1
ATOM 3300 O O . ASP A 1 426 ? 47.841 -5.124 -33.758 1.00 57.00 426 ASP A O 1
ATOM 3304 N N . TYR A 1 427 ? 47.370 -7.077 -32.771 1.00 58.31 427 TYR A N 1
ATOM 3305 C CA . TYR A 1 427 ? 48.491 -7.032 -31.836 1.00 58.31 427 TYR A CA 1
ATOM 3306 C C . TYR A 1 427 ? 49.503 -8.133 -32.150 1.00 58.31 427 TYR A C 1
ATOM 3308 O O . TYR A 1 427 ? 49.263 -9.307 -31.869 1.00 58.31 427 TYR A O 1
ATOM 3316 N N . ILE A 1 428 ? 50.658 -7.737 -32.689 1.00 56.09 428 ILE A N 1
ATOM 3317 C CA . ILE A 1 428 ? 51.809 -8.613 -32.927 1.00 56.09 428 ILE A CA 1
ATOM 3318 C C . ILE A 1 428 ? 52.951 -8.118 -32.027 1.00 56.09 428 ILE A C 1
ATOM 3320 O O . ILE A 1 428 ? 53.620 -7.137 -32.337 1.00 56.09 428 ILE A O 1
ATOM 3324 N N . GLY A 1 429 ? 53.135 -8.755 -30.866 1.00 65.56 429 GLY A N 1
ATOM 3325 C CA . GLY A 1 429 ? 54.193 -8.416 -29.909 1.00 65.56 429 GLY A CA 1
ATOM 3326 C C . GLY A 1 429 ? 54.186 -9.293 -28.649 1.00 65.56 429 GLY A C 1
ATOM 3327 O O . GLY A 1 429 ? 53.189 -9.940 -28.339 1.00 65.56 429 GLY A O 1
ATOM 3328 N N . HIS A 1 430 ? 55.300 -9.305 -27.905 1.00 57.22 430 HIS A N 1
ATOM 3329 C CA . HIS A 1 430 ? 55.491 -10.103 -26.676 1.00 57.22 430 HIS A CA 1
ATOM 3330 C C . HIS A 1 430 ? 55.102 -9.365 -25.371 1.00 57.22 430 HIS A C 1
ATOM 3332 O O . HIS A 1 430 ? 55.440 -9.815 -24.278 1.00 57.22 430 HIS A O 1
ATOM 3338 N N . GLY A 1 431 ? 54.420 -8.217 -25.463 1.00 65.75 431 GLY A N 1
ATOM 3339 C CA . GLY A 1 431 ? 54.054 -7.364 -24.325 1.00 65.75 431 GLY A CA 1
ATOM 3340 C C . GLY A 1 431 ? 52.597 -7.506 -23.858 1.00 65.75 431 GLY A C 1
ATOM 3341 O O . GLY A 1 431 ? 51.833 -8.357 -24.315 1.00 65.75 431 GLY A O 1
ATOM 3342 N N . ARG A 1 432 ? 52.189 -6.642 -22.916 1.00 58.69 432 ARG A N 1
ATOM 3343 C CA . ARG A 1 432 ? 50.814 -6.608 -22.391 1.00 58.69 432 ARG A CA 1
ATOM 3344 C C . ARG A 1 432 ? 49.840 -6.181 -23.492 1.00 58.69 432 ARG A C 1
ATOM 3346 O O . ARG A 1 432 ? 50.000 -5.105 -24.065 1.00 58.69 432 ARG A O 1
ATOM 3353 N N . LYS A 1 433 ? 48.804 -6.995 -23.727 1.00 67.00 433 LYS A N 1
ATOM 3354 C CA . LYS A 1 433 ? 47.739 -6.684 -24.690 1.00 67.00 433 LYS A CA 1
ATOM 3355 C C . LYS A 1 433 ? 47.131 -5.295 -24.411 1.00 67.00 433 LYS A C 1
ATOM 3357 O O . LYS A 1 433 ? 46.886 -4.975 -23.240 1.00 67.00 433 LYS A O 1
ATOM 3362 N N . PRO A 1 434 ? 46.879 -4.480 -25.451 1.00 69.81 434 PRO A N 1
ATOM 3363 C CA . PRO A 1 434 ? 46.236 -3.180 -25.301 1.00 69.81 434 PRO A CA 1
ATOM 3364 C C . PRO A 1 434 ? 44.838 -3.317 -24.682 1.00 69.81 434 PRO A C 1
ATOM 3366 O O . PRO A 1 434 ? 44.182 -4.353 -24.791 1.00 69.81 434 PRO A O 1
ATOM 3369 N N . THR A 1 435 ? 44.398 -2.272 -23.975 1.00 74.62 435 THR A N 1
ATOM 3370 C CA . THR A 1 435 ? 43.070 -2.265 -23.340 1.00 74.62 435 THR A CA 1
ATOM 3371 C C . THR A 1 435 ? 41.992 -2.257 -24.428 1.00 74.62 435 THR A C 1
ATOM 3373 O O . THR A 1 435 ? 42.111 -1.437 -25.337 1.00 74.62 435 THR A O 1
ATOM 3376 N N . PRO A 1 436 ? 40.950 -3.108 -24.344 1.00 83.69 436 PRO A N 1
ATOM 3377 C CA . PRO A 1 436 ? 39.859 -3.108 -25.315 1.00 83.69 436 PRO A CA 1
ATOM 3378 C C . PRO A 1 436 ? 39.205 -1.728 -25.451 1.00 83.69 436 PRO A C 1
ATOM 3380 O O . PRO A 1 436 ? 38.948 -1.055 -24.442 1.00 83.69 436 PRO A O 1
ATOM 3383 N N . VAL A 1 437 ? 38.948 -1.331 -26.698 1.00 88.12 437 VAL A N 1
ATOM 3384 C CA . VAL A 1 437 ? 38.302 -0.070 -27.087 1.00 88.12 437 VAL A CA 1
ATOM 3385 C C . VAL A 1 437 ? 37.014 -0.404 -27.825 1.00 88.12 437 VAL A C 1
ATOM 3387 O O . VAL A 1 437 ? 37.008 -1.301 -28.663 1.00 88.12 437 VAL A O 1
ATOM 3390 N N . TYR A 1 438 ? 35.945 0.321 -27.523 1.00 91.75 438 TYR A N 1
ATOM 3391 C CA . TYR A 1 438 ? 34.611 0.089 -28.057 1.00 91.75 438 TYR A CA 1
ATOM 3392 C C . TYR A 1 438 ? 34.122 1.323 -28.814 1.00 91.75 438 TYR A C 1
ATOM 3394 O O . TYR A 1 438 ? 34.273 2.448 -28.331 1.00 91.75 438 TYR A O 1
ATOM 3402 N N . ASP A 1 439 ? 33.531 1.098 -29.984 1.00 90.94 439 ASP A N 1
ATOM 3403 C CA . ASP A 1 439 ? 32.703 2.074 -30.691 1.00 90.94 439 ASP A CA 1
ATOM 3404 C C . ASP A 1 439 ? 31.277 2.033 -30.140 1.00 90.94 439 ASP A C 1
ATOM 3406 O O . ASP A 1 439 ? 30.765 0.957 -29.820 1.00 90.94 439 ASP A O 1
ATOM 3410 N N . VAL A 1 440 ? 30.620 3.188 -30.071 1.00 89.19 440 VAL A N 1
ATOM 3411 C CA . VAL A 1 440 ? 29.203 3.306 -29.706 1.00 89.19 440 VAL A CA 1
ATOM 3412 C C . VAL A 1 440 ? 28.359 3.375 -30.973 1.00 89.19 440 VAL A C 1
ATOM 3414 O O . VAL A 1 440 ? 28.695 4.107 -31.904 1.00 89.19 440 VAL A O 1
ATOM 3417 N N . ASN A 1 441 ? 27.254 2.629 -31.011 1.00 86.38 441 ASN A N 1
ATOM 3418 C CA . ASN A 1 441 ? 26.304 2.715 -32.115 1.00 86.38 441 ASN A CA 1
ATOM 3419 C C . ASN A 1 441 ? 25.692 4.135 -32.165 1.00 86.38 441 ASN A C 1
ATOM 3421 O O . ASN A 1 441 ? 25.130 4.569 -31.158 1.00 86.38 441 ASN A O 1
ATOM 3425 N N . PRO A 1 442 ? 25.764 4.872 -33.292 1.00 83.56 442 PRO A N 1
ATOM 3426 C CA . PRO A 1 442 ? 25.215 6.229 -33.393 1.00 83.56 442 PRO A CA 1
ATOM 3427 C C . PRO A 1 442 ? 23.732 6.341 -32.992 1.00 83.56 442 PRO A C 1
ATOM 3429 O O . PRO A 1 442 ? 23.340 7.317 -32.351 1.00 83.56 442 PRO A O 1
ATOM 3432 N N . GLU A 1 443 ? 22.925 5.297 -33.236 1.00 77.19 443 GLU A N 1
ATOM 3433 C CA . GLU A 1 443 ? 21.503 5.252 -32.849 1.00 77.19 443 GLU A CA 1
ATOM 3434 C C . GLU A 1 443 ? 21.270 5.328 -31.324 1.00 77.19 443 GLU A C 1
ATOM 3436 O O . GLU A 1 443 ? 20.152 5.597 -30.862 1.00 77.19 443 GLU A O 1
ATOM 3441 N N . VAL A 1 444 ? 22.318 5.107 -30.520 1.00 74.44 444 VAL A N 1
ATOM 3442 C CA . VAL A 1 444 ? 22.294 5.258 -29.056 1.00 74.44 444 VAL A CA 1
ATOM 3443 C C . VAL A 1 444 ? 22.114 6.712 -28.641 1.00 74.44 444 VAL A C 1
ATOM 3445 O O . VAL A 1 444 ? 21.465 6.960 -27.619 1.00 74.44 444 VAL A O 1
ATOM 3448 N N . HIS A 1 445 ? 22.658 7.642 -29.429 1.00 71.12 445 HIS A N 1
ATOM 3449 C CA . HIS A 1 445 ? 22.614 9.085 -29.185 1.00 71.12 445 HIS A CA 1
ATOM 3450 C C . HIS A 1 445 ? 21.417 9.753 -29.874 1.00 71.12 445 HIS A C 1
ATOM 3452 O O . HIS A 1 445 ? 20.876 10.719 -29.344 1.00 71.12 445 HIS A O 1
ATOM 3458 N N . ASP A 1 446 ? 20.920 9.173 -30.971 1.00 58.75 446 ASP A N 1
ATOM 3459 C CA . ASP A 1 446 ? 19.768 9.679 -31.741 1.00 58.75 446 ASP A CA 1
ATOM 3460 C C . ASP A 1 446 ? 18.394 9.373 -31.104 1.00 58.75 446 ASP A C 1
ATOM 3462 O O . ASP A 1 446 ? 17.343 9.611 -31.700 1.00 58.75 446 ASP A O 1
ATOM 3466 N N . GLY A 1 447 ? 18.366 8.784 -29.904 1.00 49.16 447 GLY A N 1
ATOM 3467 C CA . GLY A 1 447 ? 17.131 8.462 -29.177 1.00 49.16 447 GLY A CA 1
ATOM 3468 C C . GLY A 1 447 ? 16.320 7.291 -29.752 1.00 49.16 447 GLY A C 1
ATOM 3469 O O . GLY A 1 447 ? 15.317 6.902 -29.156 1.00 49.16 447 GLY A O 1
ATOM 3470 N N . LYS A 1 448 ? 16.753 6.671 -30.858 1.00 42.97 448 LYS A N 1
ATOM 3471 C CA . LYS A 1 448 ? 16.080 5.504 -31.462 1.00 42.97 448 LYS A CA 1
ATOM 3472 C C . LYS A 1 448 ? 16.285 4.209 -30.665 1.00 42.97 448 LYS A C 1
ATOM 3474 O O . LYS A 1 448 ? 15.409 3.353 -30.663 1.00 42.97 448 LYS A O 1
ATOM 3479 N N . GLY A 1 449 ? 17.362 4.112 -29.881 1.00 43.94 449 GLY A N 1
ATOM 3480 C CA . GLY A 1 449 ? 17.584 3.040 -28.898 1.00 43.94 449 GLY A CA 1
ATOM 3481 C C . GLY A 1 449 ? 16.910 3.229 -27.527 1.00 43.94 449 GLY A C 1
ATOM 3482 O O . GLY A 1 449 ? 17.395 2.677 -26.533 1.00 43.94 449 GLY A O 1
ATOM 3483 N N . ALA A 1 450 ? 15.901 4.096 -27.391 1.00 40.00 450 ALA A N 1
ATOM 3484 C CA . ALA A 1 450 ? 15.462 4.627 -26.097 1.00 40.00 450 ALA A CA 1
ATOM 3485 C C . ALA A 1 450 ? 14.803 3.610 -25.142 1.00 40.00 450 ALA A C 1
ATOM 3487 O O . ALA A 1 450 ? 13.618 3.302 -25.257 1.00 40.00 450 ALA A O 1
ATOM 3488 N N . SER A 1 451 ? 15.524 3.255 -24.071 1.00 46.97 451 SER A N 1
ATOM 3489 C CA . SER A 1 451 ? 14.912 2.760 -22.826 1.00 46.97 451 SER A CA 1
ATOM 3490 C C . SER A 1 451 ? 15.566 3.199 -21.505 1.00 46.97 451 SER A C 1
ATOM 3492 O O . SER A 1 451 ? 14.993 2.926 -20.457 1.00 46.97 451 SER A O 1
ATOM 3494 N N . ALA A 1 452 ? 16.668 3.961 -21.505 1.00 35.28 452 ALA A N 1
ATOM 3495 C CA . ALA A 1 452 ? 17.257 4.522 -20.280 1.00 35.28 452 ALA A CA 1
ATOM 3496 C C . ALA A 1 452 ? 17.084 6.058 -20.180 1.00 35.28 452 ALA A C 1
ATOM 3498 O O . ALA A 1 452 ? 17.289 6.736 -21.197 1.00 35.28 452 ALA A O 1
ATOM 3499 N N . PRO A 1 453 ? 16.715 6.615 -19.004 1.00 30.50 453 PRO A N 1
ATOM 3500 C CA . PRO A 1 453 ? 16.531 8.053 -18.814 1.00 30.50 453 PRO A CA 1
ATOM 3501 C C . PRO A 1 453 ? 17.864 8.806 -18.907 1.00 30.50 453 PRO A C 1
ATOM 3503 O O . PRO A 1 453 ? 18.894 8.360 -18.404 1.00 30.50 453 PRO A O 1
ATOM 3506 N N . VAL A 1 454 ? 17.837 9.968 -19.560 1.00 29.45 454 VAL A N 1
ATOM 3507 C CA . VAL A 1 454 ? 18.968 10.900 -19.617 1.00 29.45 454 VAL A CA 1
ATOM 3508 C C . VAL A 1 454 ? 18.986 11.682 -18.305 1.00 29.45 454 VAL A C 1
ATOM 3510 O O . VAL A 1 454 ? 18.157 12.564 -18.097 1.00 29.45 454 VAL A O 1
ATOM 3513 N N . VAL A 1 455 ? 19.908 11.349 -17.403 1.00 27.97 455 VAL A N 1
ATOM 3514 C CA . VAL A 1 455 ? 20.179 12.157 -16.206 1.00 27.97 455 VAL A CA 1
ATOM 3515 C C . VAL A 1 455 ? 21.318 13.116 -16.544 1.00 27.97 455 VAL A C 1
ATOM 3517 O O . VAL A 1 455 ? 22.406 12.682 -16.919 1.00 27.97 455 VAL A O 1
ATOM 3520 N N . ALA A 1 456 ? 21.071 14.422 -16.438 1.00 24.52 456 ALA A N 1
ATOM 3521 C CA . ALA A 1 456 ? 22.090 15.443 -16.654 1.00 24.52 456 ALA A CA 1
ATOM 3522 C C . ALA A 1 456 ? 23.173 15.349 -15.563 1.00 24.52 456 ALA A C 1
ATOM 3524 O O . ALA A 1 456 ? 22.894 15.565 -14.384 1.00 24.52 456 ALA A O 1
ATOM 3525 N N . ALA A 1 457 ? 24.406 15.015 -15.950 1.00 26.17 457 ALA A N 1
ATOM 3526 C CA . ALA A 1 457 ? 25.558 15.007 -15.054 1.00 26.17 457 ALA A CA 1
ATOM 3527 C C . ALA A 1 457 ? 26.243 16.383 -15.050 1.00 26.17 457 ALA A C 1
ATOM 3529 O O . ALA A 1 457 ? 26.643 16.896 -16.094 1.00 26.17 457 ALA A O 1
ATOM 3530 N N . THR A 1 458 ? 26.411 16.971 -13.867 1.00 23.27 458 THR A N 1
ATOM 3531 C CA . THR A 1 458 ? 27.217 18.182 -13.662 1.00 23.27 458 THR A CA 1
ATOM 3532 C C . THR A 1 458 ? 28.712 17.828 -13.747 1.00 23.27 458 THR A C 1
ATOM 3534 O O . THR A 1 458 ? 29.133 16.868 -13.099 1.00 23.27 458 THR A O 1
ATOM 3537 N N . PRO A 1 459 ? 29.551 18.571 -14.493 1.00 25.36 459 PRO A N 1
ATOM 3538 C CA . PRO A 1 459 ? 30.963 18.229 -14.645 1.00 25.36 459 PRO A CA 1
ATOM 3539 C C . PRO A 1 459 ? 31.759 18.517 -13.361 1.00 25.36 459 PRO A C 1
ATOM 3541 O O . PRO A 1 459 ? 31.913 19.664 -12.942 1.00 25.36 459 PRO A O 1
ATOM 3544 N N . THR A 1 460 ? 32.324 17.475 -12.752 1.00 26.64 460 THR A N 1
ATOM 3545 C CA . THR A 1 460 ? 33.332 17.595 -11.689 1.00 26.64 460 THR A CA 1
ATOM 3546 C C . THR A 1 460 ? 34.691 17.970 -12.286 1.00 26.64 460 THR A C 1
ATOM 3548 O O . THR A 1 460 ? 35.257 17.210 -13.074 1.00 26.64 460 THR A O 1
ATOM 3551 N N . LYS A 1 461 ? 35.233 19.133 -11.899 1.00 23.45 461 LYS A N 1
ATOM 3552 C CA . LYS A 1 461 ? 36.616 19.547 -12.208 1.00 23.45 461 LYS A CA 1
ATOM 3553 C C . LYS A 1 461 ? 37.636 18.563 -11.604 1.00 23.45 461 LYS A C 1
ATOM 3555 O O . LYS A 1 461 ? 37.417 18.081 -10.492 1.00 23.45 461 LYS A O 1
ATOM 3560 N N . PRO A 1 462 ? 38.773 18.301 -12.275 1.00 25.25 462 PRO A N 1
ATOM 3561 C CA . PRO A 1 462 ? 39.823 17.447 -11.732 1.00 25.25 462 PRO A CA 1
ATOM 3562 C C . PRO A 1 462 ? 40.516 18.116 -10.536 1.00 25.25 462 PRO A C 1
ATOM 3564 O O . PRO A 1 462 ? 40.895 19.287 -10.594 1.00 25.25 462 PRO A O 1
ATOM 3567 N N . ALA A 1 463 ? 40.684 17.352 -9.455 1.00 27.61 463 ALA A N 1
ATOM 3568 C CA . ALA A 1 463 ? 41.389 17.768 -8.250 1.00 27.61 463 ALA A CA 1
ATOM 3569 C C . ALA A 1 463 ? 42.865 18.078 -8.554 1.00 27.61 463 ALA A C 1
ATOM 3571 O O . ALA A 1 463 ? 43.582 17.258 -9.133 1.00 27.61 463 ALA A O 1
ATOM 3572 N N . GLN A 1 464 ? 43.318 19.266 -8.148 1.00 28.98 464 GLN A N 1
ATOM 3573 C CA . GLN A 1 464 ? 44.734 19.618 -8.127 1.00 28.98 464 GLN A CA 1
ATOM 3574 C C . GLN A 1 464 ? 45.464 18.771 -7.077 1.00 28.98 464 GLN A C 1
ATOM 3576 O O . GLN A 1 464 ? 44.969 18.533 -5.977 1.00 28.98 464 GLN A O 1
ATOM 3581 N N . LYS A 1 465 ? 46.647 18.295 -7.461 1.00 27.30 465 LYS A N 1
ATOM 3582 C CA . LYS A 1 465 ? 47.555 17.484 -6.646 1.00 27.30 465 LYS A CA 1
ATOM 3583 C C . LYS A 1 465 ? 47.967 18.280 -5.390 1.00 27.30 465 LYS A C 1
ATOM 3585 O O . LYS A 1 465 ? 48.341 19.441 -5.549 1.00 27.30 465 LYS A O 1
ATOM 3590 N N . PRO A 1 466 ? 47.930 17.707 -4.173 1.00 26.81 466 PRO A N 1
ATOM 3591 C CA . PRO A 1 466 ? 48.397 18.419 -2.987 1.00 26.81 466 PRO A CA 1
ATOM 3592 C C . PRO A 1 466 ? 49.923 18.624 -3.057 1.00 26.81 466 PRO A C 1
ATOM 3594 O O . PRO A 1 466 ? 50.622 17.771 -3.622 1.00 26.81 466 PRO A O 1
ATOM 3597 N N . PRO A 1 467 ? 50.454 19.738 -2.521 1.00 28.77 467 PRO A N 1
ATOM 3598 C CA . PRO A 1 467 ? 51.888 19.975 -2.474 1.00 28.77 467 PRO A CA 1
ATOM 3599 C C . PRO A 1 467 ? 52.575 19.032 -1.478 1.00 28.77 467 PRO A C 1
ATOM 3601 O O . PRO A 1 467 ? 51.969 18.504 -0.547 1.00 28.77 467 PRO A O 1
ATOM 3604 N N . ASN A 1 468 ? 53.855 18.792 -1.750 1.00 29.31 468 ASN A N 1
ATOM 3605 C CA . ASN A 1 468 ? 54.711 17.825 -1.079 1.00 29.31 468 ASN A CA 1
ATOM 3606 C C . ASN A 1 468 ? 54.990 18.236 0.377 1.00 29.31 468 ASN A C 1
ATOM 3608 O O . ASN A 1 468 ? 55.196 19.413 0.662 1.00 29.31 468 ASN A O 1
ATOM 3612 N N . ALA A 1 469 ? 55.054 17.257 1.280 1.00 31.58 469 ALA A N 1
ATOM 3613 C CA . ALA A 1 469 ? 55.472 17.454 2.662 1.00 31.58 469 ALA A CA 1
ATOM 3614 C C . ALA A 1 469 ? 56.985 17.716 2.719 1.00 31.58 469 ALA A C 1
ATOM 3616 O O . ALA A 1 469 ? 57.776 16.781 2.734 1.00 31.58 469 ALA A O 1
ATOM 3617 N N . ASN A 1 470 ? 57.363 18.989 2.681 1.00 33.50 470 ASN A N 1
ATOM 3618 C CA . ASN A 1 470 ? 58.618 19.541 3.185 1.00 33.50 470 ASN A CA 1
ATOM 3619 C C . ASN A 1 470 ? 58.434 21.058 3.207 1.00 33.50 470 ASN A C 1
ATOM 3621 O O . ASN A 1 470 ? 58.676 21.700 2.197 1.00 33.50 470 ASN A O 1
ATOM 3625 N N . ASP A 1 471 ? 57.899 21.574 4.314 1.00 30.38 471 ASP A N 1
ATOM 3626 C CA . ASP A 1 471 ? 58.169 22.921 4.834 1.00 30.38 471 ASP A CA 1
ATOM 3627 C C . ASP A 1 471 ? 57.466 23.052 6.195 1.00 30.38 471 ASP A C 1
ATOM 3629 O O . ASP A 1 471 ? 56.318 23.474 6.325 1.00 30.38 471 ASP A O 1
ATOM 3633 N N . ILE A 1 472 ? 58.169 22.592 7.232 1.00 32.81 472 ILE A N 1
ATOM 3634 C CA . ILE A 1 472 ? 57.916 22.964 8.624 1.00 32.81 472 ILE A CA 1
ATOM 3635 C C . ILE A 1 472 ? 58.808 24.172 8.916 1.00 32.81 472 ILE A C 1
ATOM 3637 O O . ILE A 1 472 ? 60.020 24.070 8.738 1.00 32.81 472 ILE A O 1
ATOM 3641 N N . ASN A 1 473 ? 58.180 25.243 9.416 1.00 29.36 473 ASN A N 1
ATOM 3642 C CA . ASN A 1 473 ? 58.703 26.400 10.164 1.00 29.36 473 ASN A CA 1
ATOM 3643 C C . ASN A 1 473 ? 58.353 27.731 9.494 1.00 29.36 473 ASN A C 1
ATOM 3645 O O . ASN A 1 473 ? 59.067 28.167 8.602 1.00 29.36 473 ASN A O 1
ATOM 3649 N N . ASP A 1 474 ? 57.304 28.409 9.974 1.00 28.42 474 ASP A N 1
ATOM 3650 C CA . ASP A 1 474 ? 57.479 29.702 10.655 1.00 28.42 474 ASP A CA 1
ATOM 3651 C C . ASP A 1 474 ? 56.143 30.339 11.100 1.00 28.42 474 ASP A C 1
ATOM 3653 O O . ASP A 1 474 ? 55.200 30.433 10.321 1.00 28.42 474 ASP A O 1
ATOM 3657 N N . ARG A 1 475 ? 56.162 30.893 12.327 1.00 29.31 475 ARG A N 1
ATOM 3658 C CA . ARG A 1 475 ? 55.351 32.021 12.868 1.00 29.31 475 ARG A CA 1
ATOM 3659 C C . ARG A 1 475 ? 53.896 31.720 13.278 1.00 29.31 475 ARG A C 1
ATOM 3661 O O . ARG A 1 475 ? 53.043 31.436 12.453 1.00 29.31 475 ARG A O 1
ATOM 3668 N N . LYS A 1 476 ? 53.582 31.623 14.579 1.00 27.22 476 LYS A N 1
ATOM 3669 C CA . LYS A 1 476 ? 53.420 32.663 15.635 1.00 27.22 476 LYS A CA 1
ATOM 3670 C C . LYS A 1 476 ? 52.233 33.628 15.455 1.00 27.22 476 LYS A C 1
ATOM 3672 O O . LYS A 1 476 ? 52.209 34.422 14.526 1.00 27.22 476 LYS A O 1
ATOM 3677 N N . ASP A 1 477 ? 51.376 33.588 16.482 1.00 28.72 477 ASP A N 1
ATOM 3678 C CA . ASP A 1 477 ? 50.595 34.661 17.115 1.00 28.72 477 ASP A CA 1
ATOM 3679 C C . ASP A 1 477 ? 49.570 35.461 16.288 1.00 28.72 477 ASP A C 1
ATOM 3681 O O . ASP A 1 477 ? 49.931 36.333 15.501 1.00 28.72 477 ASP A O 1
ATOM 3685 N N . LYS A 1 478 ? 48.275 35.292 16.621 1.00 28.36 478 LYS A N 1
ATOM 3686 C CA . LYS A 1 478 ? 47.423 36.296 17.315 1.00 28.36 478 LYS A CA 1
ATOM 3687 C C . LYS A 1 478 ? 45.927 35.913 17.273 1.00 28.36 478 LYS A C 1
ATOM 3689 O O . LYS A 1 478 ? 45.327 35.818 16.211 1.00 28.36 478 LYS A O 1
ATOM 3694 N N . ASN A 1 479 ? 45.337 35.748 18.458 1.00 24.86 479 ASN A N 1
ATOM 3695 C CA . ASN A 1 479 ? 43.896 35.896 18.769 1.00 24.86 479 ASN A CA 1
ATOM 3696 C C . ASN A 1 479 ? 43.592 37.409 19.013 1.00 24.86 479 ASN A C 1
ATOM 3698 O O . ASN A 1 479 ? 44.588 38.143 19.058 1.00 24.86 479 ASN A O 1
ATOM 3702 N N . PRO A 1 480 ? 42.361 37.939 19.292 1.00 41.00 480 PRO A N 1
ATOM 3703 C CA . PRO A 1 480 ? 41.004 37.367 19.555 1.00 41.00 480 PRO A CA 1
ATOM 3704 C C . PRO A 1 480 ? 39.871 38.227 18.856 1.00 41.00 480 PRO A C 1
ATOM 3706 O O . PRO A 1 480 ? 40.219 38.822 17.833 1.00 41.00 480 PRO A O 1
ATOM 3709 N N . PRO A 1 481 ? 38.588 38.426 19.321 1.00 36.47 481 PRO A N 1
ATOM 3710 C CA . PRO A 1 481 ? 37.771 37.872 20.442 1.00 36.47 481 PRO A CA 1
ATOM 3711 C C . PRO A 1 481 ? 36.348 37.337 20.071 1.00 36.47 481 PRO A C 1
ATOM 3713 O O . PRO A 1 481 ? 35.817 37.660 19.018 1.00 36.47 481 PRO A O 1
ATOM 3716 N N . VAL A 1 482 ? 35.770 36.327 20.752 1.00 26.44 482 VAL A N 1
ATOM 3717 C CA . VAL A 1 482 ? 35.009 36.218 22.043 1.00 26.44 482 VAL A CA 1
ATOM 3718 C C . VAL A 1 482 ? 33.610 36.876 22.098 1.00 26.44 482 VAL A C 1
ATOM 3720 O O . VAL A 1 482 ? 33.506 38.095 22.150 1.00 26.44 482 VAL A O 1
ATOM 3723 N N . ALA A 1 483 ? 32.573 36.035 22.271 1.00 23.64 483 ALA A N 1
ATOM 3724 C CA . ALA A 1 483 ? 31.412 36.213 23.171 1.00 23.64 483 ALA A CA 1
ATOM 3725 C C . ALA A 1 483 ? 30.831 34.799 23.493 1.00 23.64 483 ALA A C 1
ATOM 3727 O O . ALA A 1 483 ? 30.477 34.087 22.559 1.00 23.64 483 ALA A O 1
ATOM 3728 N N . ALA A 1 484 ? 31.033 34.197 24.684 1.00 23.30 484 ALA A N 1
ATOM 3729 C CA . ALA A 1 484 ? 30.228 34.272 25.934 1.00 23.30 484 ALA A CA 1
ATOM 3730 C C . ALA A 1 484 ? 28.758 33.798 25.746 1.00 23.30 484 ALA A C 1
ATOM 3732 O O . ALA A 1 484 ? 28.127 34.244 24.801 1.00 23.30 484 ALA A O 1
ATOM 3733 N N . LEU A 1 485 ? 28.093 32.938 26.539 1.00 23.09 485 LEU A N 1
ATOM 3734 C CA . LEU A 1 485 ? 28.190 32.377 27.910 1.00 23.09 485 LEU A CA 1
ATOM 3735 C C . LEU A 1 485 ? 27.254 31.128 27.938 1.00 23.09 485 LEU A C 1
ATOM 3737 O O . LEU A 1 485 ? 26.195 31.168 27.324 1.00 23.09 485 LEU A O 1
ATOM 3741 N N . SER A 1 486 ? 27.657 29.931 28.383 1.00 21.75 486 SER A N 1
ATOM 3742 C CA . SER A 1 486 ? 27.688 29.367 29.755 1.00 21.75 486 SER A CA 1
ATOM 3743 C C . SER A 1 486 ? 26.339 29.134 30.459 1.00 21.75 486 SER A C 1
ATOM 3745 O O . SER A 1 486 ? 25.634 30.089 30.771 1.00 21.75 486 SER A O 1
ATOM 3747 N N . SER A 1 487 ? 26.072 27.872 30.821 1.00 23.33 487 SER A N 1
ATOM 3748 C CA . SER A 1 487 ? 25.849 27.313 32.187 1.00 23.33 487 SER A CA 1
ATOM 3749 C C . SER A 1 487 ? 24.891 26.107 32.078 1.00 23.33 487 SER A C 1
ATOM 3751 O O . SER A 1 487 ? 23.860 26.221 31.432 1.00 23.33 487 SER A O 1
ATOM 3753 N N . SER A 1 488 ? 25.204 24.851 32.428 1.00 22.41 488 SER A N 1
ATOM 3754 C CA . SER A 1 488 ? 25.852 24.188 33.581 1.00 22.41 488 SER A CA 1
ATOM 3755 C C . SER A 1 488 ? 24.926 23.915 34.774 1.00 22.41 488 SER A C 1
ATOM 3757 O O . SER A 1 488 ? 24.401 24.867 35.344 1.00 22.41 488 SER A O 1
ATOM 3759 N N . ASN A 1 489 ? 24.899 22.630 35.176 1.00 24.72 489 ASN A N 1
ATOM 3760 C CA . ASN A 1 489 ? 24.810 22.035 36.533 1.00 24.72 489 ASN A CA 1
ATOM 3761 C C . ASN A 1 489 ? 23.668 21.004 36.698 1.00 24.72 489 ASN A C 1
ATOM 3763 O O . ASN A 1 489 ? 22.515 21.336 36.471 1.00 24.72 489 ASN A O 1
ATOM 3767 N N . SER A 1 490 ? 23.947 19.693 36.862 1.00 23.30 490 SER A N 1
ATOM 3768 C CA . SER A 1 490 ? 24.483 18.946 38.043 1.00 23.30 490 SER A CA 1
ATOM 3769 C C . SER A 1 490 ? 23.372 18.666 39.083 1.00 23.30 490 SER A C 1
ATOM 3771 O O . SER A 1 490 ? 22.573 19.562 39.292 1.00 23.30 490 SER A O 1
ATOM 3773 N N . VAL A 1 491 ? 23.239 17.580 39.860 1.00 23.28 491 VAL A N 1
ATOM 3774 C CA . VAL A 1 491 ? 24.024 16.377 40.218 1.00 23.28 491 VAL A CA 1
ATOM 3775 C C . VAL A 1 491 ? 23.185 15.599 41.287 1.00 23.28 491 VAL A C 1
ATOM 3777 O O . VAL A 1 491 ? 22.330 16.218 41.914 1.00 23.28 491 VAL A O 1
ATOM 3780 N N . ASN A 1 492 ? 23.512 14.315 41.557 1.00 23.47 492 ASN A N 1
ATOM 3781 C CA . ASN A 1 492 ? 23.223 13.499 42.779 1.00 23.47 492 ASN A CA 1
ATOM 3782 C C . ASN A 1 492 ? 21.789 12.966 43.048 1.00 23.47 492 ASN A C 1
ATOM 3784 O O . ASN A 1 492 ? 20.822 13.597 42.663 1.00 23.47 492 ASN A O 1
ATOM 3788 N N . SER A 1 493 ? 21.528 11.873 43.791 1.00 22.53 493 SER A N 1
ATOM 3789 C CA . SER A 1 493 ? 22.266 10.681 44.270 1.00 22.53 493 SER A CA 1
ATOM 3790 C C . SER A 1 493 ? 21.301 9.792 45.117 1.00 22.53 493 SER A C 1
ATOM 3792 O O . SER A 1 493 ? 20.460 10.322 45.827 1.00 22.53 493 SER A O 1
ATOM 3794 N N . VAL A 1 494 ? 21.495 8.457 45.085 1.00 22.09 494 VAL A N 1
ATOM 3795 C CA . VAL A 1 494 ? 21.505 7.494 46.231 1.00 22.09 494 VAL A CA 1
ATOM 3796 C C . VAL A 1 494 ? 20.211 7.022 46.973 1.00 22.09 494 VAL A C 1
ATOM 3798 O O . VAL A 1 494 ? 19.351 7.805 47.349 1.00 22.09 494 VAL A O 1
ATOM 3801 N N . ASN A 1 495 ? 20.251 5.708 47.313 1.00 23.56 495 ASN A N 1
ATOM 3802 C CA . ASN A 1 495 ? 19.496 4.862 48.284 1.00 23.56 495 ASN A CA 1
ATOM 3803 C C . ASN A 1 495 ? 18.134 4.278 47.850 1.00 23.56 495 ASN A C 1
ATOM 3805 O O . ASN A 1 495 ? 17.329 5.003 47.292 1.00 23.56 495 ASN A O 1
ATOM 3809 N N . SER A 1 496 ? 17.711 3.018 48.056 1.00 21.28 496 SER A N 1
ATOM 3810 C CA . SER A 1 496 ? 18.106 1.732 48.697 1.00 21.28 496 SER A CA 1
ATOM 3811 C C . SER A 1 496 ? 16.899 1.207 49.514 1.00 21.28 496 SER A C 1
ATOM 3813 O O . SER A 1 496 ? 16.077 2.001 49.954 1.00 21.28 496 SER A O 1
ATOM 3815 N N . VAL A 1 497 ? 16.834 -0.120 49.738 1.00 23.81 497 VAL A N 1
ATOM 3816 C CA . VAL A 1 497 ? 16.005 -0.862 50.734 1.00 23.81 497 VAL A CA 1
ATOM 3817 C C . VAL A 1 497 ? 14.746 -1.624 50.232 1.00 23.81 497 VAL A C 1
ATOM 3819 O O . VAL A 1 497 ? 13.664 -1.087 50.046 1.00 23.81 497 VAL A O 1
ATOM 3822 N N . THR A 1 498 ? 14.970 -2.935 50.039 1.00 22.59 498 THR A N 1
ATOM 3823 C CA . THR A 1 498 ? 14.231 -4.161 50.455 1.00 22.59 498 THR A CA 1
ATOM 3824 C C . THR A 1 498 ? 12.716 -4.174 50.734 1.00 22.59 498 THR A C 1
ATOM 3826 O O . THR A 1 498 ? 12.218 -3.380 51.522 1.00 22.59 498 THR A O 1
ATOM 3829 N N . GLY A 1 499 ? 12.040 -5.256 50.307 1.00 23.53 499 GLY A N 1
ATOM 3830 C CA . GLY A 1 499 ? 10.779 -5.704 50.923 1.00 23.53 499 GLY A CA 1
ATOM 3831 C C . GLY A 1 499 ? 10.047 -6.837 50.190 1.00 23.53 499 GLY A C 1
ATOM 3832 O O . GLY A 1 499 ? 9.499 -6.651 49.115 1.00 23.53 499 GLY A O 1
ATOM 3833 N N . SER A 1 500 ? 10.051 -8.020 50.790 1.00 21.95 500 SER A N 1
ATOM 3834 C CA . SER A 1 500 ? 9.469 -9.312 50.397 1.00 21.95 500 SER A CA 1
ATOM 3835 C C . SER A 1 500 ? 7.940 -9.436 50.554 1.00 21.95 500 SER A C 1
ATOM 3837 O O . SER A 1 500 ? 7.424 -8.993 51.569 1.00 21.95 500 SER A O 1
ATOM 3839 N N . HIS A 1 501 ? 7.246 -10.150 49.647 1.00 26.00 501 HIS A N 1
ATOM 3840 C CA . HIS A 1 501 ? 6.430 -11.361 49.932 1.00 26.00 501 HIS A CA 1
ATOM 3841 C C . HIS A 1 501 ? 5.482 -11.781 48.776 1.00 26.00 501 HIS A C 1
ATOM 3843 O O . HIS A 1 501 ? 4.731 -10.993 48.217 1.00 26.00 501 HIS A O 1
ATOM 3849 N N . LYS A 1 502 ? 5.515 -13.085 48.467 1.00 23.47 502 LYS A N 1
ATOM 3850 C CA . LYS A 1 502 ? 4.461 -13.951 47.873 1.00 23.47 502 LYS A CA 1
ATOM 3851 C C . LYS A 1 502 ? 3.702 -14.633 49.050 1.00 23.47 502 LYS A C 1
ATOM 3853 O O . LYS A 1 502 ? 4.282 -14.571 50.137 1.00 23.47 502 LYS A O 1
ATOM 3858 N N . PRO A 1 503 ? 2.553 -15.360 48.906 1.00 37.28 503 PRO A N 1
ATOM 3859 C CA . PRO A 1 503 ? 2.236 -16.299 47.800 1.00 37.28 503 PRO A CA 1
ATOM 3860 C C . PRO A 1 503 ? 0.736 -16.557 47.427 1.00 37.28 503 PRO A C 1
ATOM 3862 O O . PRO A 1 503 ? -0.167 -16.066 48.084 1.00 37.28 503 PRO A O 1
ATOM 3865 N N . ALA A 1 504 ? 0.554 -17.425 46.402 1.00 24.88 504 ALA A N 1
ATOM 3866 C CA . ALA A 1 504 ? -0.528 -18.420 46.131 1.00 24.88 504 ALA A CA 1
ATOM 3867 C C . ALA A 1 504 ? -2.002 -17.954 45.951 1.00 24.88 504 ALA A C 1
ATOM 3869 O O . ALA A 1 504 ? -2.423 -16.994 46.565 1.00 24.88 504 ALA A O 1
ATOM 3870 N N . GLY A 1 505 ? -2.888 -18.580 45.157 1.00 23.52 505 GLY A N 1
ATOM 3871 C CA . GLY A 1 505 ? -2.888 -19.803 44.336 1.00 23.52 505 GLY A CA 1
ATOM 3872 C C . GLY A 1 505 ? -4.323 -20.128 43.828 1.00 23.52 505 GLY A C 1
ATOM 3873 O O . GLY A 1 505 ? -5.269 -19.500 44.287 1.00 23.52 505 GLY A O 1
ATOM 3874 N N . ALA A 1 506 ? -4.441 -21.136 42.939 1.00 25.20 506 ALA A N 1
ATOM 3875 C CA . ALA A 1 506 ? -5.657 -21.814 42.406 1.00 25.20 506 ALA A CA 1
ATOM 3876 C C . ALA A 1 506 ? -6.568 -21.005 41.442 1.00 25.20 506 ALA A C 1
ATOM 3878 O O . ALA A 1 506 ? -6.799 -19.828 41.650 1.00 25.20 506 ALA A O 1
ATOM 3879 N N . GLY A 1 507 ? -7.129 -21.517 40.337 1.00 21.80 507 GLY A N 1
ATOM 3880 C CA . GLY A 1 507 ? -7.306 -22.876 39.810 1.00 21.80 507 GLY A CA 1
ATOM 3881 C C . GLY A 1 507 ? -8.784 -23.079 39.414 1.00 21.80 507 GLY A C 1
ATOM 3882 O O . GLY A 1 507 ? -9.640 -22.721 40.210 1.00 21.80 507 GLY A O 1
ATOM 3883 N N . VAL A 1 508 ? -9.057 -23.641 38.221 1.00 26.58 508 VAL A N 1
ATOM 3884 C CA . VAL A 1 508 ? -10.198 -24.520 37.817 1.00 26.58 508 VAL A CA 1
ATOM 3885 C C . VAL A 1 508 ? -10.670 -24.283 36.364 1.00 26.58 508 VAL A C 1
ATOM 3887 O O . VAL A 1 508 ? -10.752 -23.163 35.872 1.00 26.58 508 VAL A O 1
ATOM 3890 N N . GLN A 1 509 ? -10.906 -25.418 35.695 1.00 22.62 509 GLN A N 1
ATOM 3891 C CA . GLN A 1 509 ? -11.178 -25.703 34.281 1.00 22.62 509 GLN A CA 1
ATOM 3892 C C . GLN A 1 509 ? -12.684 -25.862 33.954 1.00 22.62 509 GLN A C 1
ATOM 3894 O O . GLN A 1 509 ? -13.501 -25.920 34.871 1.00 22.62 509 GLN A O 1
ATOM 3899 N N . ASN A 1 510 ? -12.948 -26.157 32.662 1.00 25.67 510 ASN A N 1
ATOM 3900 C CA . ASN A 1 510 ? -14.064 -26.921 32.040 1.00 25.67 510 ASN A CA 1
ATOM 3901 C C . ASN A 1 510 ? -15.179 -26.071 31.386 1.00 25.67 510 ASN A C 1
ATOM 3903 O O . ASN A 1 510 ? -15.545 -25.048 31.942 1.00 25.67 510 ASN A O 1
ATOM 3907 N N . LYS A 1 511 ? -15.814 -26.419 30.249 1.00 25.67 511 LYS A N 1
ATOM 3908 C CA . LYS A 1 511 ? -15.805 -27.589 29.336 1.00 25.67 511 LYS A CA 1
ATOM 3909 C C . LYS A 1 511 ? -16.594 -27.238 28.040 1.00 25.67 511 LYS A C 1
ATOM 3911 O O . LYS A 1 511 ? -17.510 -26.427 28.089 1.00 25.67 511 LYS A O 1
ATOM 3916 N N . GLU A 1 512 ? -16.229 -27.903 26.943 1.00 23.52 512 GLU A N 1
ATOM 3917 C CA . GLU A 1 512 ? -16.925 -28.209 25.658 1.00 23.52 512 GLU A CA 1
ATOM 3918 C C . GLU A 1 512 ? -18.353 -28.820 25.821 1.00 23.52 512 GLU A C 1
ATOM 3920 O O . GLU A 1 512 ? -18.648 -29.285 26.918 1.00 23.52 512 GLU A O 1
ATOM 3925 N N . ALA A 1 513 ? -19.295 -28.981 24.861 1.00 24.67 513 ALA A N 1
ATOM 3926 C CA . ALA A 1 513 ? -19.473 -28.771 23.400 1.00 24.67 513 ALA A CA 1
ATOM 3927 C C . ALA A 1 513 ? -20.999 -29.002 23.020 1.00 24.67 513 ALA A C 1
ATOM 3929 O O . ALA A 1 513 ? -21.826 -28.632 23.848 1.00 24.67 513 ALA A O 1
ATOM 3930 N N . PRO A 1 514 ? -21.438 -29.665 21.908 1.00 38.25 514 PRO A N 1
ATOM 3931 C CA . PRO A 1 514 ? -21.819 -29.135 20.567 1.00 38.25 514 PRO A CA 1
ATOM 3932 C C . PRO A 1 514 ? -23.210 -29.611 20.001 1.00 38.25 514 PRO A C 1
ATOM 3934 O O . PRO A 1 514 ? -23.978 -30.235 20.726 1.00 38.25 514 PRO A O 1
ATOM 3937 N N . LEU A 1 515 ? -23.430 -29.417 18.671 1.00 25.14 515 LEU A N 1
ATOM 3938 C CA . LEU A 1 515 ? -24.422 -30.018 17.713 1.00 25.14 515 LEU A CA 1
ATOM 3939 C C . LEU A 1 515 ? -25.745 -29.227 17.509 1.00 25.14 515 LEU A C 1
ATOM 3941 O O . LEU A 1 515 ? -26.220 -28.608 18.447 1.00 25.14 515 LEU A O 1
ATOM 3945 N N . ALA A 1 516 ? -26.404 -29.147 16.338 1.00 25.59 516 ALA A N 1
ATOM 3946 C CA . ALA A 1 516 ? -26.488 -30.027 15.164 1.00 25.59 516 ALA A CA 1
ATOM 3947 C C . ALA A 1 516 ? -26.966 -29.277 13.887 1.00 25.59 516 ALA A C 1
ATOM 3949 O O . ALA A 1 516 ? -27.624 -28.244 13.987 1.00 25.59 516 ALA A O 1
ATOM 3950 N N . ASP A 1 517 ? -26.696 -29.873 12.721 1.00 23.50 517 ASP A N 1
ATOM 3951 C CA . ASP A 1 517 ? -27.334 -29.643 11.406 1.00 23.50 517 ASP A CA 1
ATOM 3952 C C . ASP A 1 517 ? -28.243 -30.856 11.092 1.00 23.50 517 ASP A C 1
ATOM 3954 O O . ASP A 1 517 ? -27.997 -31.937 11.649 1.00 23.50 517 ASP A O 1
ATOM 3958 N N . PRO A 1 518 ? -29.270 -30.728 10.228 1.00 29.78 518 PRO A N 1
ATOM 3959 C CA . PRO A 1 518 ? -29.351 -31.645 9.075 1.00 29.78 518 PRO A CA 1
ATOM 3960 C C . PRO A 1 518 ? -29.966 -31.043 7.777 1.00 29.78 518 PRO A C 1
ATOM 3962 O O . PRO A 1 518 ? -31.031 -30.436 7.830 1.00 29.78 518 PRO A O 1
ATOM 3965 N N . ASP A 1 519 ? -29.285 -31.252 6.631 1.00 24.22 519 ASP A N 1
ATOM 3966 C CA . ASP A 1 519 ? -29.689 -31.963 5.376 1.00 24.22 519 ASP A CA 1
ATOM 3967 C C . ASP A 1 519 ? -31.145 -31.868 4.793 1.00 24.22 519 ASP A C 1
ATOM 3969 O O . ASP A 1 519 ? -32.104 -31.697 5.538 1.00 24.22 519 ASP A O 1
ATOM 3973 N N . PRO A 1 520 ? -31.417 -32.230 3.505 1.00 33.34 520 PRO A N 1
ATOM 3974 C CA . PRO A 1 520 ? -30.890 -31.712 2.222 1.00 33.34 520 PRO A CA 1
ATOM 3975 C C . PRO A 1 520 ? -31.978 -31.544 1.093 1.00 33.34 520 PRO A C 1
ATOM 3977 O O . PRO A 1 520 ? -33.038 -32.150 1.151 1.00 33.34 520 PRO A O 1
ATOM 3980 N N . GLU A 1 521 ? -31.656 -30.789 0.020 1.00 23.28 521 GLU A N 1
ATOM 3981 C CA . GLU A 1 521 ? -32.104 -30.914 -1.409 1.00 23.28 521 GLU A CA 1
ATOM 3982 C C . GLU A 1 521 ? -33.620 -30.893 -1.834 1.00 23.28 521 GLU A C 1
ATOM 3984 O O . GLU A 1 521 ? -34.485 -31.223 -1.031 1.00 23.28 521 GLU A O 1
ATOM 3989 N N . PRO A 1 522 ? -34.011 -30.480 -3.084 1.00 27.53 522 PRO A N 1
ATOM 3990 C CA . PRO A 1 522 ? -33.485 -31.028 -4.346 1.00 27.53 522 PRO A CA 1
ATOM 3991 C C . PRO A 1 522 ? -33.276 -30.082 -5.548 1.00 27.53 522 PRO A C 1
ATOM 3993 O O . PRO A 1 522 ? -33.762 -28.956 -5.648 1.00 27.53 522 PRO A O 1
ATOM 3996 N N . MET A 1 523 ? -32.534 -30.656 -6.497 1.00 22.34 523 MET A N 1
ATOM 3997 C CA . MET A 1 523 ? -32.214 -30.215 -7.849 1.00 22.34 523 MET A CA 1
ATOM 3998 C C . MET A 1 523 ? -33.398 -29.766 -8.721 1.00 22.34 523 MET A C 1
ATOM 4000 O O . MET A 1 523 ? -34.432 -30.426 -8.791 1.00 22.34 523 MET A O 1
ATOM 4004 N N . ALA A 1 524 ? -33.139 -28.760 -9.563 1.00 24.17 524 ALA A N 1
ATOM 4005 C CA . ALA A 1 524 ? -33.739 -28.657 -10.892 1.00 24.17 524 ALA A CA 1
ATOM 4006 C C . ALA A 1 524 ? -32.702 -28.119 -11.894 1.00 24.17 524 ALA A C 1
ATOM 4008 O O . ALA A 1 524 ? -32.316 -26.950 -11.873 1.00 24.17 524 ALA A O 1
ATOM 4009 N N . ASN A 1 525 ? -32.244 -29.016 -12.768 1.00 22.36 525 ASN A N 1
ATOM 4010 C CA . ASN A 1 525 ? -31.461 -28.725 -13.962 1.00 22.36 525 ASN A CA 1
ATOM 4011 C C . ASN A 1 525 ? -32.318 -27.980 -14.995 1.00 22.36 525 ASN A C 1
ATOM 4013 O O . ASN A 1 525 ? -33.366 -28.477 -15.399 1.00 22.36 525 ASN A O 1
ATOM 4017 N N . ALA A 1 526 ? -31.807 -26.868 -15.520 1.00 24.14 526 ALA A N 1
ATOM 4018 C CA . ALA A 1 526 ? -32.121 -26.409 -16.870 1.00 24.14 526 ALA A CA 1
ATOM 4019 C C . ALA A 1 526 ? -30.909 -25.656 -17.432 1.00 24.14 526 ALA A C 1
ATOM 4021 O O . ALA A 1 526 ? -30.693 -24.469 -17.190 1.00 24.14 526 ALA A O 1
ATOM 4022 N N . SER A 1 527 ? -30.081 -26.391 -18.169 1.00 24.31 527 SER A N 1
ATOM 4023 C CA . SER A 1 527 ? -28.988 -25.870 -18.977 1.00 24.31 527 SER A CA 1
ATOM 4024 C C . SER A 1 527 ? -29.538 -25.088 -20.175 1.00 24.31 527 SER A C 1
ATOM 4026 O O . SER A 1 527 ? -30.077 -25.682 -21.108 1.00 24.31 527 SER A O 1
ATOM 4028 N N . ALA A 1 528 ? -29.337 -23.773 -20.192 1.00 24.77 528 ALA A N 1
ATOM 4029 C CA . ALA A 1 528 ? -29.388 -22.966 -21.406 1.00 24.77 528 ALA A CA 1
ATOM 4030 C C . ALA A 1 528 ? -28.060 -22.208 -21.518 1.00 24.77 528 ALA A C 1
ATOM 4032 O O . ALA A 1 528 ? -27.725 -21.372 -20.679 1.00 24.77 528 ALA A O 1
ATOM 4033 N N . GLY A 1 529 ? -27.258 -22.570 -22.521 1.00 29.09 529 GLY A N 1
ATOM 4034 C CA . GLY A 1 529 ? -25.936 -22.003 -22.753 1.00 29.09 529 GLY A CA 1
ATOM 4035 C C . GLY A 1 529 ? -25.999 -20.500 -23.015 1.00 29.09 529 GLY A C 1
ATOM 4036 O O . GLY A 1 529 ? -26.401 -20.067 -24.091 1.00 29.09 529 GLY A O 1
ATOM 4037 N N . SER A 1 530 ? -25.541 -19.704 -22.051 1.00 24.75 530 SER A N 1
ATOM 4038 C CA . SER A 1 530 ? -25.253 -18.286 -22.249 1.00 24.75 530 SER A CA 1
ATOM 4039 C C . SER A 1 530 ? -23.771 -18.132 -22.588 1.00 24.75 530 SER A C 1
ATOM 4041 O O . SER A 1 530 ? -22.894 -18.234 -21.727 1.00 24.75 530 SER A O 1
ATOM 4043 N N . LYS A 1 531 ? -23.474 -17.903 -23.872 1.00 27.52 531 LYS A N 1
ATOM 4044 C CA . LYS A 1 531 ? -22.199 -17.307 -24.286 1.00 27.52 531 LYS A CA 1
ATOM 4045 C C . LYS A 1 531 ? -22.145 -15.898 -23.682 1.00 27.52 531 LYS A C 1
ATOM 4047 O O . LYS A 1 531 ? -22.661 -14.965 -24.289 1.00 27.52 531 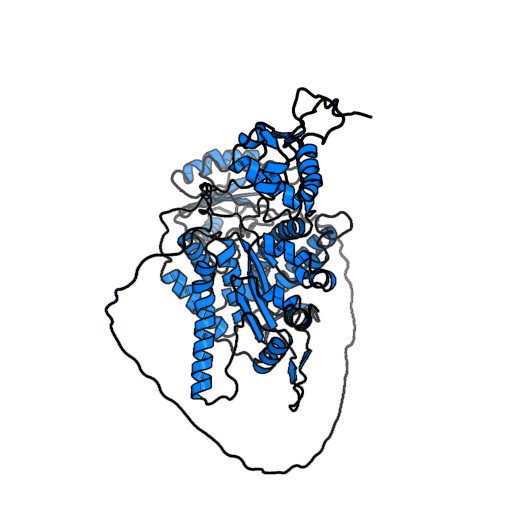LYS A O 1
ATOM 4052 N N . LYS A 1 532 ? -21.534 -15.743 -22.502 1.00 29.19 532 LYS A N 1
ATOM 4053 C CA . LYS A 1 532 ? -21.231 -14.433 -21.901 1.00 29.19 532 LYS A CA 1
ATOM 4054 C C . LYS A 1 532 ? -20.354 -13.633 -22.869 1.00 29.19 532 LYS A C 1
ATOM 4056 O O . LYS A 1 532 ? -19.171 -13.936 -23.041 1.00 29.19 532 LYS A O 1
ATOM 4061 N N . ARG A 1 533 ? -20.946 -12.648 -23.545 1.00 35.38 533 ARG A N 1
ATOM 4062 C CA . ARG A 1 533 ? -20.233 -11.697 -24.404 1.00 35.38 533 ARG A CA 1
ATOM 4063 C C . ARG A 1 533 ? -19.521 -10.674 -23.510 1.00 35.38 533 ARG A C 1
ATOM 4065 O O . ARG A 1 533 ? -20.039 -10.262 -22.481 1.00 35.38 533 ARG A O 1
ATOM 4072 N N . ARG A 1 534 ? -18.266 -10.370 -23.850 1.00 31.11 534 ARG A N 1
ATOM 4073 C CA . ARG A 1 534 ? -17.321 -9.579 -23.042 1.00 31.11 534 ARG A CA 1
ATOM 4074 C C . ARG A 1 534 ? -17.653 -8.081 -23.105 1.00 31.11 534 ARG A C 1
ATOM 4076 O O . ARG A 1 534 ? -17.875 -7.563 -24.192 1.00 31.11 534 ARG A O 1
ATOM 4083 N N . THR A 1 535 ? -17.560 -7.383 -21.975 1.00 33.31 535 THR A N 1
ATOM 4084 C CA . THR A 1 535 ? -17.573 -5.910 -21.886 1.00 33.31 535 THR A CA 1
ATOM 4085 C C . THR A 1 535 ? -16.139 -5.363 -21.845 1.00 33.31 535 THR A C 1
ATOM 4087 O O . THR A 1 535 ? -15.291 -5.934 -21.156 1.00 33.31 535 THR A O 1
ATOM 4090 N N . ARG A 1 536 ? -15.852 -4.250 -22.537 1.00 34.81 536 ARG A N 1
ATOM 4091 C CA . ARG A 1 536 ? -14.638 -3.433 -22.335 1.00 34.81 536 ARG A CA 1
ATOM 4092 C C . ARG A 1 536 ? -15.015 -1.951 -22.196 1.00 34.81 536 ARG A C 1
ATOM 4094 O O . ARG A 1 536 ? -15.728 -1.427 -23.043 1.00 34.81 536 ARG A O 1
ATOM 4101 N N . THR A 1 537 ? -14.503 -1.296 -21.156 1.00 33.19 537 THR A N 1
ATOM 4102 C CA . THR A 1 537 ? -14.620 0.153 -20.901 1.00 33.19 537 THR A CA 1
ATOM 4103 C C . THR A 1 537 ? -13.397 0.871 -21.474 1.00 33.19 537 THR A C 1
ATOM 4105 O O . THR A 1 537 ? -12.281 0.388 -21.279 1.00 33.19 537 THR A O 1
ATOM 4108 N N . PHE A 1 538 ? -13.571 2.019 -22.140 1.00 37.88 538 PHE A N 1
ATOM 4109 C CA . PHE A 1 538 ? -12.455 2.810 -22.676 1.00 37.88 538 PHE A CA 1
ATOM 4110 C C . PHE A 1 538 ? -12.593 4.301 -22.362 1.00 37.88 538 PHE A C 1
ATOM 4112 O O . PHE A 1 538 ? -13.686 4.853 -22.420 1.00 37.88 538 PHE A O 1
ATOM 4119 N N . PHE A 1 539 ? -11.458 4.925 -22.032 1.00 31.75 539 PHE A N 1
ATOM 4120 C CA . PHE A 1 539 ? -11.299 6.355 -21.772 1.00 31.75 539 PHE A CA 1
ATOM 4121 C C . PHE A 1 539 ? -10.737 7.052 -23.012 1.00 31.75 539 PHE A C 1
ATOM 4123 O O . PHE A 1 539 ? -9.753 6.578 -23.582 1.00 31.75 539 PHE A O 1
ATOM 4130 N N . VAL A 1 540 ? -11.288 8.215 -23.371 1.00 40.19 540 VAL A N 1
ATOM 4131 C CA . VAL A 1 540 ? -10.671 9.114 -24.354 1.00 40.19 540 VAL A CA 1
ATOM 4132 C C . VAL A 1 540 ? -10.421 10.471 -23.707 1.00 40.19 540 VAL A C 1
ATOM 4134 O O . VAL A 1 540 ? -11.349 11.126 -23.249 1.00 40.19 540 VAL A O 1
ATOM 4137 N N . GLY A 1 541 ? -9.147 10.858 -23.622 1.00 32.19 541 GLY A N 1
ATOM 4138 C CA . GLY A 1 541 ? -8.677 12.102 -23.008 1.00 32.19 541 GLY A CA 1
ATOM 4139 C C . GLY A 1 541 ? -7.926 13.002 -23.991 1.00 32.19 541 GLY A C 1
ATOM 4140 O O . GLY A 1 541 ? -6.816 13.433 -23.693 1.00 32.19 541 GLY A O 1
ATOM 4141 N N . ALA A 1 542 ? -8.489 13.277 -25.170 1.00 41.59 542 ALA A N 1
ATOM 4142 C CA . ALA A 1 542 ? -7.897 14.201 -26.145 1.00 41.59 542 ALA A CA 1
ATOM 4143 C C . ALA A 1 542 ? -8.944 15.180 -26.709 1.00 41.59 542 ALA A C 1
ATOM 4145 O O . ALA A 1 542 ? -10.143 14.930 -26.612 1.00 41.59 542 ALA A O 1
ATOM 4146 N N . LYS A 1 543 ? -8.489 16.309 -27.288 1.00 43.50 543 LYS A N 1
ATOM 4147 C CA . LYS A 1 543 ? -9.344 17.319 -27.956 1.00 43.50 543 LYS A CA 1
ATOM 4148 C C . LYS A 1 543 ? -10.335 16.654 -28.937 1.00 43.50 543 LYS A C 1
ATOM 4150 O O . LYS A 1 543 ? -9.948 15.650 -29.536 1.00 43.50 543 LYS A O 1
ATOM 4155 N N . PRO A 1 544 ? -11.527 17.237 -29.199 1.00 47.88 544 PRO A N 1
ATOM 4156 C CA . PRO A 1 544 ? -12.575 16.616 -30.024 1.00 47.88 544 PRO A CA 1
ATOM 4157 C C . PRO A 1 544 ? -12.079 16.034 -31.360 1.00 47.88 544 PRO A C 1
ATOM 4159 O O . PRO A 1 544 ? -12.383 14.896 -31.687 1.00 47.88 544 PRO A O 1
ATOM 4162 N N . ALA A 1 545 ? -11.200 16.746 -32.074 1.00 51.75 545 ALA A N 1
ATOM 4163 C CA . ALA A 1 545 ? -10.630 16.311 -33.358 1.00 51.75 545 ALA A CA 1
ATOM 4164 C C . ALA A 1 545 ? -9.621 15.136 -33.287 1.00 51.75 545 ALA A C 1
ATOM 4166 O O . ALA A 1 545 ? -9.093 14.709 -34.313 1.00 51.75 545 ALA A O 1
ATOM 4167 N N . HIS A 1 546 ? -9.290 14.638 -32.093 1.00 47.62 546 HIS A N 1
ATOM 4168 C CA . HIS A 1 546 ? -8.309 13.567 -31.868 1.00 47.62 546 HIS A CA 1
ATOM 4169 C C . HIS A 1 546 ? -8.896 12.347 -31.148 1.00 47.62 546 HIS A C 1
ATOM 4171 O O . HIS A 1 546 ? -8.173 11.393 -30.859 1.00 47.62 546 HIS A O 1
ATOM 4177 N N . CYS A 1 547 ? -10.194 12.369 -30.858 1.00 50.56 547 CYS A N 1
ATOM 4178 C CA . CYS A 1 547 ? -10.916 11.226 -30.327 1.00 50.56 547 CYS A CA 1
ATOM 4179 C C . CYS A 1 547 ? -11.143 10.221 -31.470 1.00 50.56 547 CYS A C 1
ATOM 4181 O O . CYS A 1 547 ? -11.705 10.583 -32.501 1.00 50.56 547 CYS A O 1
ATOM 4183 N N . LYS A 1 548 ? -10.668 8.980 -31.322 1.00 53.78 548 LYS A N 1
ATOM 4184 C CA . LYS A 1 548 ? -10.875 7.910 -32.311 1.00 53.78 548 LYS A CA 1
ATOM 4185 C C . LYS A 1 548 ? -11.760 6.822 -31.714 1.00 53.78 548 LYS A C 1
ATOM 4187 O O . LYS A 1 548 ? -11.506 6.389 -30.590 1.00 53.78 548 LYS A O 1
ATOM 4192 N N . LEU A 1 549 ? -12.763 6.377 -32.472 1.00 54.28 549 LEU A N 1
ATOM 4193 C CA . LEU A 1 549 ? -13.538 5.185 -32.130 1.00 54.28 549 LEU A CA 1
ATOM 4194 C C . LEU A 1 549 ? -12.634 3.931 -32.215 1.00 54.28 549 LEU A C 1
ATOM 4196 O O . LEU A 1 549 ? -11.670 3.918 -32.988 1.00 54.28 549 LEU A O 1
ATOM 4200 N N . PRO A 1 550 ? -12.852 2.916 -31.358 1.00 49.78 550 PRO A N 1
ATOM 4201 C CA . PRO A 1 550 ? -12.000 1.728 -31.304 1.00 49.78 550 PRO A CA 1
ATOM 4202 C C . PRO A 1 550 ? -12.136 0.888 -32.582 1.00 49.78 550 PRO A C 1
ATOM 4204 O O . PRO A 1 550 ? -13.252 0.713 -33.044 1.00 49.78 550 PRO A O 1
ATOM 4207 N N . PRO A 1 551 ? -11.055 0.295 -33.123 1.00 51.38 551 PRO A N 1
ATOM 4208 C CA . PRO A 1 551 ? -11.129 -0.450 -34.378 1.00 51.38 551 PRO A CA 1
ATOM 4209 C C . PRO A 1 551 ? -12.127 -1.622 -34.294 1.00 51.38 551 PRO A C 1
ATOM 4211 O O . PRO A 1 551 ? -12.223 -2.259 -33.238 1.00 51.38 551 PRO A O 1
ATOM 4214 N N . PRO A 1 552 ? -12.848 -1.935 -35.388 1.00 49.91 552 PRO A N 1
ATOM 4215 C CA . PRO A 1 552 ? -13.813 -3.027 -35.405 1.00 49.91 552 PRO A CA 1
ATOM 4216 C C . PRO A 1 552 ? -13.099 -4.369 -35.195 1.00 49.91 552 PRO A C 1
ATOM 4218 O O . PRO A 1 552 ? -12.193 -4.723 -35.943 1.00 49.91 552 PRO A O 1
ATOM 4221 N N . ASP A 1 553 ? -13.510 -5.115 -34.170 1.00 48.06 553 ASP A N 1
ATOM 4222 C CA . ASP A 1 553 ? -13.020 -6.463 -33.857 1.00 48.06 553 ASP A CA 1
ATOM 4223 C C . ASP A 1 553 ? -14.195 -7.451 -34.018 1.00 48.06 553 ASP A C 1
ATOM 4225 O O . ASP A 1 553 ? -15.334 -7.107 -33.687 1.00 48.06 553 ASP A O 1
ATOM 4229 N N . GLU A 1 554 ? -13.958 -8.676 -34.503 1.00 40.59 554 GLU A N 1
ATOM 4230 C CA . GLU A 1 554 ? -14.982 -9.599 -35.062 1.00 40.59 554 GLU A CA 1
ATOM 4231 C C . GLU A 1 554 ? -16.098 -10.081 -34.093 1.00 40.59 554 GLU A C 1
ATOM 4233 O O . GLU A 1 554 ? -16.942 -10.893 -34.462 1.00 40.59 554 GLU A O 1
ATOM 4238 N N . ASN A 1 555 ? -16.159 -9.594 -32.848 1.00 45.09 555 ASN A N 1
ATOM 4239 C CA . ASN A 1 555 ? -17.119 -10.043 -31.826 1.00 45.09 555 ASN A CA 1
ATOM 4240 C C . ASN A 1 555 ? -17.911 -8.926 -31.114 1.00 45.09 555 ASN A C 1
ATOM 4242 O O . ASN A 1 555 ? -18.447 -9.155 -30.025 1.00 45.09 555 ASN A O 1
ATOM 4246 N N . TRP A 1 556 ? -18.015 -7.731 -31.699 1.00 49.94 556 TRP A N 1
ATOM 4247 C CA . TRP A 1 556 ? -18.728 -6.604 -31.083 1.00 49.94 556 TRP A CA 1
ATOM 4248 C C . TRP A 1 556 ? -20.175 -6.472 -31.584 1.00 49.94 556 TRP A C 1
ATOM 4250 O O . TRP A 1 556 ? -20.427 -6.416 -32.782 1.00 49.94 556 TRP A O 1
ATOM 4260 N N . LEU A 1 557 ? -21.131 -6.370 -30.654 1.00 49.12 557 LEU A N 1
ATOM 4261 C CA . LEU A 1 557 ? -22.481 -5.858 -30.920 1.00 49.12 557 LEU A CA 1
ATOM 4262 C C . LEU A 1 557 ? -22.574 -4.466 -30.297 1.00 49.12 557 LEU A C 1
ATOM 4264 O O . LEU A 1 557 ? -22.794 -4.339 -29.093 1.00 49.12 557 LEU A O 1
ATOM 4268 N N . LEU A 1 558 ? -22.338 -3.437 -31.107 1.00 52.28 558 LEU A N 1
ATOM 4269 C CA . LEU A 1 558 ? -22.553 -2.049 -30.714 1.00 52.28 558 LEU A CA 1
ATOM 4270 C C . LEU A 1 558 ? -24.067 -1.780 -30.724 1.00 52.28 558 LEU A C 1
ATOM 4272 O O . LEU A 1 558 ? -24.720 -2.017 -31.736 1.00 52.28 558 LEU A O 1
ATOM 4276 N N . ASP A 1 559 ? -24.631 -1.333 -29.600 1.00 55.75 559 ASP A N 1
ATOM 4277 C CA . ASP A 1 559 ? -26.031 -0.866 -29.541 1.00 55.75 559 ASP A CA 1
ATOM 4278 C C . ASP A 1 559 ? -26.122 0.670 -29.437 1.00 55.75 559 ASP A C 1
ATOM 4280 O O . ASP A 1 559 ? -27.199 1.243 -29.633 1.00 55.75 559 ASP A O 1
ATOM 4284 N N . GLY A 1 560 ? -24.995 1.333 -29.158 1.00 64.56 560 GLY A N 1
ATOM 4285 C CA . GLY A 1 560 ? -24.835 2.780 -29.162 1.00 64.56 560 GLY A CA 1
ATOM 4286 C C . GLY A 1 560 ? -23.568 3.239 -28.442 1.00 64.56 560 GLY A C 1
ATOM 4287 O O . GLY A 1 560 ? -22.753 2.441 -27.974 1.00 64.56 560 GLY A O 1
ATOM 4288 N N . PHE A 1 561 ? -23.392 4.551 -28.358 1.00 64.75 561 PHE A N 1
ATOM 4289 C CA . PHE A 1 561 ? -22.319 5.190 -27.602 1.00 64.75 561 PHE A CA 1
ATOM 4290 C C . PHE A 1 561 ? -22.815 6.513 -27.012 1.00 64.75 561 PHE A C 1
ATOM 4292 O O . PHE A 1 561 ? -23.850 7.039 -27.419 1.00 64.75 561 PHE A O 1
ATOM 4299 N N . TYR A 1 562 ? -22.123 7.037 -26.010 1.00 66.62 562 TYR A N 1
ATOM 4300 C CA . TYR A 1 562 ? -22.417 8.345 -25.443 1.00 66.62 562 TYR A CA 1
ATOM 4301 C C . TYR A 1 562 ? -21.150 9.171 -25.325 1.00 66.62 562 TYR A C 1
ATOM 4303 O O . TYR A 1 562 ? -20.070 8.637 -25.083 1.00 66.62 562 TYR A O 1
ATOM 4311 N N . ALA A 1 563 ? -21.281 10.477 -25.497 1.00 67.38 563 ALA A N 1
ATOM 4312 C CA . ALA A 1 563 ? -20.212 11.429 -25.268 1.00 67.38 563 ALA A CA 1
ATOM 4313 C C . ALA A 1 563 ? -20.628 12.401 -24.170 1.00 67.38 563 ALA A C 1
ATOM 4315 O O . ALA A 1 563 ? -21.795 12.779 -24.104 1.00 67.38 563 ALA A O 1
ATOM 4316 N N . TYR A 1 564 ? -19.697 12.806 -23.314 1.00 67.44 564 TYR A N 1
ATOM 4317 C CA . TYR A 1 564 ? -19.956 13.844 -22.330 1.00 67.44 564 TYR A CA 1
ATOM 4318 C C . TYR A 1 564 ? -18.787 14.815 -22.159 1.00 67.44 564 TYR A C 1
ATOM 4320 O O . TYR A 1 564 ? -17.625 14.494 -22.427 1.00 67.44 564 TYR A O 1
ATOM 4328 N N . SER A 1 565 ? -19.140 16.003 -21.691 1.00 67.31 565 SER A N 1
ATOM 4329 C CA . SER A 1 565 ? -18.294 17.086 -21.210 1.00 67.31 565 SER A CA 1
ATOM 4330 C C . SER A 1 565 ? -18.917 17.657 -19.933 1.00 67.31 565 SER A C 1
ATOM 4332 O O . SER A 1 565 ? -19.960 17.187 -19.474 1.00 67.31 565 SER A O 1
ATOM 4334 N N . ASP A 1 566 ? -18.294 18.688 -19.368 1.00 63.12 566 ASP A N 1
ATOM 4335 C CA . ASP A 1 566 ? -18.847 19.407 -18.216 1.00 63.12 566 ASP A CA 1
ATOM 4336 C C . ASP A 1 566 ? -20.154 20.153 -18.583 1.00 63.12 566 ASP A C 1
ATOM 4338 O O . ASP A 1 566 ? -20.982 20.442 -17.720 1.00 63.12 566 ASP A O 1
ATOM 4342 N N . GLU A 1 567 ? -20.378 20.447 -19.871 1.00 68.75 567 GLU A N 1
ATOM 4343 C CA . GLU A 1 567 ? -21.554 21.189 -20.338 1.00 68.75 567 GLU A CA 1
ATOM 4344 C C . GLU A 1 567 ? -22.604 20.313 -21.033 1.00 68.75 567 GLU A C 1
ATOM 4346 O O . GLU A 1 567 ? -23.802 20.583 -20.905 1.00 68.75 567 GLU A O 1
ATOM 4351 N N . HIS A 1 568 ? -22.191 19.252 -21.727 1.00 72.12 568 HIS A N 1
ATOM 4352 C CA . HIS A 1 568 ? -23.058 18.472 -22.605 1.00 72.12 568 HIS A CA 1
ATOM 4353 C C . HIS A 1 568 ? -22.934 16.970 -22.349 1.00 72.12 568 HIS A C 1
ATOM 4355 O O . HIS A 1 568 ? -21.845 16.442 -22.163 1.00 72.12 568 HIS A O 1
ATOM 4361 N N . VAL A 1 569 ? -24.046 16.248 -22.443 1.00 75.25 569 VAL A N 1
ATOM 4362 C CA . VAL A 1 569 ? -24.069 14.789 -22.609 1.00 75.25 569 VAL A CA 1
ATOM 4363 C C . VAL A 1 569 ? -24.873 14.480 -23.857 1.00 75.25 569 VAL A C 1
ATOM 4365 O O . VAL A 1 569 ? -25.977 14.991 -24.036 1.00 75.25 569 VAL A O 1
ATOM 4368 N N . CYS A 1 570 ? -24.342 13.636 -24.728 1.00 75.94 570 CYS A N 1
ATOM 4369 C CA . CYS A 1 570 ? -25.019 13.196 -25.931 1.00 75.94 570 CYS A CA 1
ATOM 4370 C C . CYS A 1 570 ? -25.067 11.673 -25.985 1.00 75.94 570 CYS A C 1
ATOM 4372 O O . CYS A 1 570 ? -24.035 11.010 -25.918 1.00 75.94 570 CYS A O 1
ATOM 4374 N N . LEU A 1 571 ? -26.271 11.125 -26.104 1.00 74.50 571 LEU A N 1
ATOM 4375 C CA . LEU A 1 571 ? -26.536 9.698 -26.241 1.00 74.50 571 LEU A CA 1
ATOM 4376 C C . LEU A 1 571 ? -26.836 9.404 -27.700 1.00 74.50 571 LEU A C 1
ATOM 4378 O O . LEU A 1 571 ? -27.730 10.022 -28.271 1.00 74.50 571 LEU A O 1
ATOM 4382 N N . VAL A 1 572 ? -26.149 8.432 -28.280 1.00 75.19 572 VAL A N 1
ATOM 4383 C CA . VAL A 1 572 ? -26.258 8.113 -29.699 1.00 75.19 572 VAL A CA 1
ATOM 4384 C C . VAL A 1 572 ? -26.518 6.620 -29.875 1.00 75.19 572 VAL A C 1
ATOM 4386 O O . VAL A 1 572 ? -25.900 5.782 -29.210 1.00 75.19 572 VAL A O 1
ATOM 4389 N N . ARG A 1 573 ? -27.450 6.276 -30.767 1.00 74.69 573 ARG A N 1
ATOM 4390 C CA . ARG A 1 573 ? -27.705 4.892 -31.172 1.00 74.69 573 ARG A CA 1
ATOM 4391 C C . ARG A 1 573 ? -26.960 4.585 -32.469 1.00 74.69 573 ARG A C 1
ATOM 4393 O O . ARG A 1 573 ? -27.259 5.190 -33.483 1.00 74.69 573 ARG A O 1
ATOM 4400 N N . ALA A 1 574 ? -26.093 3.579 -32.444 1.00 70.69 574 ALA A N 1
ATOM 4401 C CA . ALA A 1 574 ? -25.395 3.075 -33.624 1.00 70.69 574 ALA A CA 1
ATOM 4402 C C . ALA A 1 574 ? -25.356 1.547 -33.566 1.00 70.69 574 ALA A C 1
ATOM 4404 O O . ALA A 1 574 ? -25.050 0.984 -32.514 1.00 70.69 574 ALA A O 1
ATOM 4405 N N . ARG A 1 575 ? -25.696 0.877 -34.672 1.00 66.88 575 ARG A N 1
ATOM 4406 C CA . ARG A 1 575 ? -25.729 -0.593 -34.768 1.00 66.88 575 ARG A CA 1
ATOM 4407 C C . ARG A 1 575 ? -24.467 -1.154 -35.412 1.00 66.88 575 ARG A C 1
ATOM 4409 O O . ARG A 1 575 ? -24.165 -2.334 -35.243 1.00 66.88 575 ARG A O 1
ATOM 4416 N N . THR A 1 576 ? -23.736 -0.319 -36.147 1.00 67.50 576 THR A N 1
ATOM 4417 C CA . THR A 1 576 ? -22.457 -0.657 -36.776 1.00 67.50 576 THR A CA 1
ATOM 4418 C C . THR A 1 576 ? -21.378 0.359 -36.408 1.00 67.50 576 THR A C 1
ATOM 4420 O O . THR A 1 576 ? -21.666 1.469 -35.959 1.00 67.50 576 THR A O 1
ATOM 4423 N N . HIS A 1 577 ? -20.113 -0.024 -36.598 1.00 63.97 577 HIS A N 1
ATOM 4424 C CA . HIS A 1 577 ? -18.982 0.879 -36.379 1.00 63.97 577 HIS A CA 1
ATOM 4425 C C . HIS A 1 577 ? -19.002 2.073 -37.350 1.00 63.97 577 HIS A C 1
ATOM 4427 O O . HIS A 1 577 ? -18.764 3.203 -36.939 1.00 63.97 577 HIS A O 1
ATOM 4433 N N . GLU A 1 578 ? -19.364 1.837 -38.614 1.00 69.50 578 GLU A N 1
ATOM 4434 C CA . GLU A 1 578 ? -19.486 2.887 -39.635 1.00 69.50 578 GLU A CA 1
ATOM 4435 C C . GLU A 1 578 ? -20.603 3.893 -39.308 1.00 69.50 578 GLU A C 1
ATOM 4437 O O . GLU A 1 578 ? -20.432 5.098 -39.495 1.00 69.50 578 GLU A O 1
ATOM 4442 N N . GLU A 1 579 ? -21.743 3.423 -38.781 1.00 70.62 579 GLU A N 1
ATOM 4443 C CA . GLU A 1 579 ? -22.812 4.303 -38.286 1.00 70.62 579 GLU A CA 1
ATOM 4444 C C . GLU A 1 579 ? -22.325 5.164 -37.116 1.00 70.62 579 GLU A C 1
ATOM 4446 O O . GLU A 1 579 ? -22.621 6.359 -37.063 1.00 70.62 579 GLU A O 1
ATOM 4451 N N . ALA A 1 580 ? -21.537 4.577 -36.211 1.00 69.69 580 ALA A N 1
ATOM 4452 C CA . ALA A 1 580 ? -20.997 5.284 -35.061 1.00 69.69 580 ALA A CA 1
ATOM 4453 C C . ALA A 1 580 ? -19.990 6.369 -35.459 1.00 69.69 580 ALA A C 1
ATOM 4455 O O . ALA A 1 580 ? -20.079 7.486 -34.953 1.00 69.69 580 ALA A O 1
ATOM 4456 N N . GLU A 1 581 ? -19.078 6.075 -36.391 1.00 69.81 581 GLU A N 1
ATOM 4457 C CA . GLU A 1 581 ? -18.134 7.058 -36.940 1.00 69.81 581 GLU A CA 1
ATOM 4458 C C . GLU A 1 581 ? -18.865 8.218 -37.613 1.00 69.81 581 GLU A C 1
ATOM 4460 O O . GLU A 1 581 ? -18.597 9.382 -37.306 1.00 69.81 581 GLU A O 1
ATOM 4465 N N . ARG A 1 582 ? -19.869 7.916 -38.444 1.00 74.75 582 ARG A N 1
ATOM 4466 C CA . ARG A 1 582 ? -20.670 8.947 -39.109 1.00 74.75 582 ARG A CA 1
ATOM 4467 C C . ARG A 1 582 ? -21.394 9.851 -38.107 1.00 74.75 582 ARG A C 1
ATOM 4469 O O . ARG A 1 582 ? -21.347 11.072 -38.246 1.00 74.75 582 ARG A O 1
ATOM 4476 N N . GLN A 1 583 ? -22.058 9.283 -37.100 1.00 73.00 583 GLN A N 1
ATOM 4477 C CA . GLN A 1 583 ? -22.790 10.066 -36.095 1.00 73.00 583 GLN A CA 1
ATOM 4478 C C . GLN A 1 583 ? -21.853 10.832 -35.151 1.00 73.00 583 GLN A C 1
ATOM 4480 O O . GLN A 1 583 ? -22.183 11.932 -34.699 1.00 73.00 583 GLN A O 1
ATOM 4485 N N . TYR A 1 584 ? -20.662 10.298 -34.876 1.00 72.06 584 TYR A N 1
ATOM 4486 C CA . TYR A 1 584 ? -19.634 11.009 -34.125 1.00 72.06 584 TYR A CA 1
ATOM 4487 C C . TYR A 1 584 ? -19.200 12.288 -34.858 1.00 72.06 584 TYR A C 1
ATOM 4489 O O . TYR A 1 584 ? -19.227 13.377 -34.281 1.00 72.06 584 TYR A O 1
ATOM 4497 N N . GLU A 1 585 ? -18.884 12.188 -36.149 1.00 72.38 585 GLU A N 1
ATOM 4498 C CA . GLU A 1 585 ? -18.443 13.338 -36.942 1.00 72.38 585 GLU A CA 1
ATOM 4499 C C . GLU A 1 585 ? -19.559 14.358 -37.201 1.00 72.38 585 GLU A C 1
ATOM 4501 O O . GLU A 1 585 ? -19.331 15.563 -37.102 1.00 72.38 585 GLU A O 1
ATOM 4506 N N . GLN A 1 586 ? -20.771 13.892 -37.512 1.00 75.44 586 GLN A N 1
ATOM 4507 C CA . GLN A 1 586 ? -21.875 14.764 -37.923 1.00 75.44 586 GLN A CA 1
ATOM 4508 C C . GLN A 1 586 ? -22.649 15.372 -36.753 1.00 75.44 586 GLN A C 1
ATOM 4510 O O . GLN A 1 586 ? -23.255 16.431 -36.912 1.00 75.44 586 GLN A O 1
ATOM 4515 N N . THR A 1 587 ? -22.666 14.715 -35.590 1.00 71.88 587 THR A N 1
ATOM 4516 C CA . THR A 1 587 ? -23.517 15.130 -34.466 1.00 71.88 587 THR A CA 1
ATOM 4517 C C . THR A 1 587 ? -22.718 15.459 -33.214 1.00 71.88 587 THR A C 1
ATOM 4519 O O . THR A 1 587 ? -22.972 16.490 -32.598 1.00 71.88 587 THR A O 1
ATOM 4522 N N . ILE A 1 588 ? -21.723 14.647 -32.846 1.00 71.56 588 ILE A N 1
ATOM 4523 C CA . ILE A 1 588 ? -20.932 14.900 -31.632 1.00 71.56 588 ILE A CA 1
ATOM 4524 C C . ILE A 1 588 ? -19.941 16.046 -31.840 1.00 71.56 588 ILE A C 1
ATOM 4526 O O . ILE A 1 588 ? -19.940 16.992 -31.059 1.00 71.56 588 ILE A O 1
ATOM 4530 N N . LEU A 1 589 ? -19.119 16.023 -32.890 1.00 71.12 589 LEU A N 1
ATOM 4531 C CA . LEU A 1 589 ? -18.097 17.063 -33.070 1.00 71.12 589 LEU A CA 1
ATOM 4532 C C . LEU A 1 589 ? -18.660 18.501 -33.107 1.00 71.12 589 LEU A C 1
ATOM 4534 O O . LEU A 1 589 ? -18.059 19.362 -32.460 1.00 71.12 589 LEU A O 1
ATOM 4538 N N . PRO A 1 590 ? -19.803 18.790 -33.766 1.00 73.81 590 PRO A N 1
ATOM 4539 C CA . PRO A 1 590 ? -20.396 20.127 -33.741 1.00 73.81 590 PRO A CA 1
ATOM 4540 C C . PRO A 1 590 ? -21.007 20.507 -32.386 1.00 73.81 590 PRO A C 1
ATOM 4542 O O . PRO A 1 590 ? -20.862 21.651 -31.965 1.00 73.81 590 PRO A O 1
ATOM 4545 N N . LEU A 1 591 ? -21.666 19.569 -31.687 1.00 68.88 591 LEU A N 1
ATOM 4546 C CA . LEU A 1 591 ? -22.305 19.834 -30.385 1.00 68.88 591 LEU A CA 1
ATOM 4547 C C . LEU A 1 591 ? -21.291 20.172 -29.287 1.00 68.88 591 LEU A C 1
ATOM 4549 O O . LEU A 1 591 ? -21.594 20.944 -28.387 1.00 68.88 591 LEU A O 1
ATOM 4553 N N . PHE A 1 592 ? -20.087 19.610 -29.379 1.00 68.25 592 PHE A N 1
ATOM 4554 C CA . PHE A 1 592 ? -19.015 19.797 -28.402 1.00 68.25 592 PHE A CA 1
ATOM 4555 C C . PHE A 1 592 ? -17.925 20.762 -28.907 1.00 68.25 592 PHE A C 1
ATOM 4557 O O . PHE A 1 592 ? -16.815 20.813 -28.366 1.00 68.25 592 PHE A O 1
ATOM 4564 N N . ALA A 1 593 ? -18.215 21.536 -29.960 1.00 64.75 593 ALA A N 1
ATOM 4565 C CA . ALA A 1 593 ? -17.299 22.520 -30.523 1.00 64.75 593 ALA A CA 1
ATOM 4566 C C . ALA A 1 593 ? -17.077 23.680 -29.534 1.00 64.75 593 ALA A C 1
ATOM 4568 O O . ALA A 1 593 ? -17.871 24.612 -29.449 1.00 64.75 593 ALA A O 1
ATOM 4569 N N . GLY A 1 594 ? -15.977 23.616 -28.780 1.00 59.19 594 GLY A N 1
ATOM 4570 C CA . GLY A 1 594 ? -15.621 24.600 -27.748 1.00 59.19 594 GLY A CA 1
ATOM 4571 C C . GLY A 1 594 ? -15.365 23.982 -26.373 1.00 59.19 594 GLY A C 1
ATOM 4572 O O . GLY A 1 594 ? -14.671 24.591 -25.556 1.00 59.19 594 GLY A O 1
ATOM 4573 N N . ASP A 1 595 ? -15.821 22.747 -26.148 1.00 61.25 595 ASP A N 1
ATOM 4574 C CA . ASP A 1 595 ? -15.567 22.010 -24.913 1.00 61.25 595 ASP A CA 1
ATOM 4575 C C . ASP A 1 595 ? -14.115 21.509 -24.857 1.00 61.25 595 ASP A C 1
ATOM 4577 O O . ASP A 1 595 ? -13.611 20.827 -25.755 1.00 61.25 595 ASP A O 1
ATOM 4581 N N . ARG A 1 596 ? -13.401 21.858 -23.778 1.00 52.97 596 ARG A N 1
ATOM 4582 C CA . ARG A 1 596 ? -11.972 21.523 -23.605 1.00 52.97 596 ARG A CA 1
ATOM 4583 C C . ARG A 1 596 ? -11.729 20.064 -23.204 1.00 52.97 596 ARG A C 1
ATOM 4585 O O . ARG A 1 596 ? -10.581 19.619 -23.251 1.00 52.97 596 ARG A O 1
ATOM 4592 N N . ARG A 1 597 ? -12.777 19.332 -22.815 1.00 56.38 597 ARG A N 1
ATOM 4593 C CA . ARG A 1 597 ? -12.733 17.929 -22.381 1.00 56.38 597 ARG A CA 1
ATOM 4594 C C . ARG A 1 597 ? -13.938 17.190 -22.956 1.00 56.38 597 ARG A C 1
ATOM 4596 O O . ARG A 1 597 ? -15.062 17.436 -22.540 1.00 56.38 597 ARG A O 1
ATOM 4603 N N . LEU A 1 598 ? -13.682 16.301 -23.909 1.00 55.09 598 LEU A N 1
ATOM 4604 C CA . LEU A 1 598 ? -14.678 15.400 -24.474 1.00 55.09 598 LEU A CA 1
ATOM 4605 C C . LEU A 1 598 ? -14.269 13.972 -24.136 1.00 55.09 598 LEU A C 1
ATOM 4607 O O . LEU A 1 598 ? -13.158 13.564 -24.475 1.00 55.09 598 LEU A O 1
ATOM 4611 N N . ALA A 1 599 ? -15.165 13.218 -23.511 1.00 53.38 599 ALA A N 1
ATOM 4612 C CA . ALA A 1 599 ? -14.991 11.791 -23.294 1.00 53.38 599 ALA A CA 1
ATOM 4613 C C . ALA A 1 599 ? -16.131 11.036 -23.989 1.00 53.38 599 ALA A C 1
ATOM 4615 O O . ALA A 1 599 ? -17.294 11.399 -23.835 1.00 53.38 599 ALA A O 1
ATOM 4616 N N . ALA A 1 600 ? -15.804 10.008 -24.776 1.00 54.19 600 ALA A N 1
ATOM 4617 C CA . ALA A 1 600 ? -16.776 9.186 -25.496 1.00 54.19 600 ALA A CA 1
ATOM 4618 C C . ALA A 1 600 ? -16.650 7.713 -25.088 1.00 54.19 600 ALA A C 1
ATOM 4620 O O . ALA A 1 600 ? -15.545 7.186 -24.971 1.00 54.19 600 ALA A O 1
ATOM 4621 N N . PHE A 1 601 ? -17.789 7.057 -24.885 1.00 55.69 601 PHE A N 1
ATOM 4622 C CA . PHE A 1 601 ? -17.907 5.709 -24.343 1.00 55.69 601 PHE A CA 1
ATOM 4623 C C . PHE A 1 601 ? -18.872 4.891 -25.199 1.00 55.69 601 PHE A C 1
ATOM 4625 O O . PHE A 1 601 ? -20.026 5.271 -25.387 1.00 55.69 601 PHE A O 1
ATOM 4632 N N . ALA A 1 602 ? -18.420 3.742 -25.693 1.00 51.78 602 ALA A N 1
ATOM 4633 C CA . ALA A 1 602 ? -19.287 2.765 -26.348 1.00 51.78 602 ALA A CA 1
ATOM 4634 C C . ALA A 1 602 ? -20.000 1.893 -25.302 1.00 51.78 602 ALA A C 1
ATOM 4636 O O . ALA A 1 602 ? -19.396 1.526 -24.292 1.00 51.78 602 ALA A O 1
ATOM 4637 N N . TYR A 1 603 ? -21.260 1.525 -25.550 1.00 55.19 603 TYR A N 1
ATOM 4638 C CA . TYR A 1 603 ? -21.998 0.586 -24.700 1.00 55.19 603 TYR A CA 1
ATOM 4639 C C . TYR A 1 603 ? -22.735 -0.479 -25.526 1.00 55.19 603 TYR A C 1
ATOM 4641 O O . TYR A 1 603 ? -22.977 -0.345 -26.726 1.00 55.19 603 TYR A O 1
ATOM 4649 N N . THR A 1 604 ? -23.088 -1.578 -24.859 1.00 51.97 604 THR A N 1
ATOM 4650 C CA . THR A 1 604 ? -23.877 -2.687 -25.421 1.00 51.97 604 THR A CA 1
ATOM 4651 C C . THR A 1 604 ? -25.222 -2.787 -24.691 1.00 51.97 604 THR A C 1
ATOM 4653 O O . THR A 1 604 ? -25.346 -2.270 -23.577 1.00 51.97 604 THR A O 1
ATOM 4656 N N . ARG A 1 605 ? -26.228 -3.486 -25.253 1.00 47.72 605 ARG A N 1
ATOM 4657 C CA . ARG A 1 605 ? -27.530 -3.756 -24.588 1.00 47.72 605 ARG A CA 1
ATOM 4658 C C . ARG A 1 605 ? -27.443 -4.287 -23.157 1.00 47.72 605 ARG A C 1
ATOM 4660 O O . ARG A 1 605 ? -28.365 -4.064 -22.382 1.00 47.72 605 ARG A O 1
ATOM 4667 N N . GLU A 1 606 ? -26.350 -4.953 -22.807 1.00 44.16 606 GLU A N 1
ATOM 4668 C CA . GLU A 1 606 ? -26.122 -5.543 -21.484 1.00 44.16 606 GLU A CA 1
ATOM 4669 C C . GLU A 1 606 ? -25.418 -4.581 -20.502 1.00 44.16 606 GLU A C 1
ATOM 4671 O O . GLU A 1 606 ? -25.400 -4.853 -19.308 1.00 44.16 606 GLU A O 1
ATOM 4676 N N . ASN A 1 607 ? -24.884 -3.442 -20.973 1.00 48.44 607 ASN A N 1
ATOM 4677 C CA . ASN A 1 607 ? -24.070 -2.500 -20.185 1.00 48.44 607 ASN A CA 1
ATOM 4678 C C . ASN A 1 607 ? -24.598 -1.056 -20.193 1.00 48.44 607 ASN A C 1
ATOM 4680 O O . ASN A 1 607 ? -23.828 -0.117 -20.014 1.00 48.44 607 ASN A O 1
ATOM 4684 N N . TRP A 1 608 ? -25.905 -0.853 -20.370 1.00 49.59 608 TRP A N 1
ATOM 4685 C CA . TRP A 1 608 ? -26.521 0.484 -20.304 1.00 49.59 608 TRP A CA 1
ATOM 4686 C C . TRP A 1 608 ? -26.299 1.218 -18.964 1.00 49.59 608 TRP A C 1
ATOM 4688 O O . TRP A 1 608 ? -26.535 2.418 -18.870 1.00 49.59 608 TRP A O 1
ATOM 4698 N N . GLY A 1 609 ? -25.813 0.515 -17.934 1.00 45.94 609 GLY A N 1
ATOM 4699 C CA . GLY A 1 609 ? -25.593 1.041 -16.588 1.00 45.94 609 GLY A CA 1
ATOM 4700 C C . GLY A 1 609 ? -24.393 1.979 -16.401 1.00 45.94 609 GLY A C 1
ATOM 4701 O O . GLY A 1 609 ? -24.228 2.499 -15.304 1.00 45.94 609 GLY A O 1
ATOM 4702 N N . THR A 1 610 ? -23.558 2.230 -17.416 1.00 51.25 610 THR A N 1
ATOM 4703 C CA . THR A 1 610 ? -22.342 3.058 -17.260 1.00 51.25 610 THR A CA 1
ATOM 4704 C C . THR A 1 610 ? -22.577 4.573 -17.262 1.00 51.25 610 THR A C 1
ATOM 4706 O O . THR A 1 610 ? -21.641 5.322 -16.991 1.00 51.25 610 THR A O 1
ATOM 4709 N N . ILE A 1 611 ? -23.815 5.038 -17.467 1.00 48.47 611 ILE A N 1
ATOM 4710 C CA . ILE A 1 611 ? -24.202 6.446 -17.272 1.00 48.47 611 ILE A CA 1
ATOM 4711 C C . ILE A 1 611 ? -25.240 6.535 -16.151 1.00 48.47 611 ILE A C 1
ATOM 4713 O O . ILE A 1 611 ? -26.435 6.346 -16.382 1.00 48.47 611 ILE A O 1
ATOM 4717 N N . GLY A 1 612 ? -24.773 6.722 -14.915 1.00 47.62 612 GLY A N 1
ATOM 4718 C CA . GLY A 1 612 ? -25.619 6.888 -13.720 1.00 47.62 612 GLY A CA 1
ATOM 4719 C C . GLY A 1 612 ? -26.540 5.708 -13.360 1.00 47.62 612 GLY A C 1
ATOM 4720 O O . GLY A 1 612 ? -27.313 5.770 -12.410 1.00 47.62 612 GLY A O 1
ATOM 4721 N N . GLY A 1 613 ? -26.514 4.603 -14.115 1.00 55.56 613 GLY A N 1
ATOM 4722 C CA . GLY A 1 613 ? -27.447 3.486 -13.934 1.00 55.56 613 GLY A CA 1
ATOM 4723 C C . GLY A 1 613 ? -28.916 3.809 -14.257 1.00 55.56 613 GLY A C 1
ATOM 4724 O O . GLY A 1 613 ? -29.787 3.005 -13.929 1.00 55.56 613 GLY A O 1
ATOM 4725 N N . LYS A 1 614 ? -29.214 4.965 -14.874 1.00 64.38 614 LYS A N 1
ATOM 4726 C CA . LYS A 1 614 ? -30.590 5.491 -15.005 1.00 64.38 614 LYS A CA 1
ATOM 4727 C C . LYS A 1 614 ? -31.262 5.243 -16.343 1.00 64.38 614 LYS A C 1
ATOM 4729 O O . LYS A 1 614 ? -32.480 5.357 -16.436 1.00 64.38 614 LYS A O 1
ATOM 4734 N N . ILE A 1 615 ? -30.510 4.891 -17.381 1.00 66.12 615 ILE A N 1
ATOM 4735 C CA . ILE A 1 615 ? -31.096 4.682 -18.703 1.00 66.12 615 ILE A CA 1
ATOM 4736 C C . ILE A 1 615 ? -31.428 3.197 -18.915 1.00 66.12 615 ILE A C 1
ATOM 4738 O O . ILE A 1 615 ? -30.528 2.357 -18.858 1.00 66.12 615 ILE A O 1
ATOM 4742 N N . PRO A 1 616 ? -32.699 2.834 -19.181 1.00 63.91 616 PRO A N 1
ATOM 4743 C CA . PRO A 1 616 ? -33.074 1.441 -19.384 1.00 63.91 616 PRO A CA 1
ATOM 4744 C C . PRO A 1 616 ? -32.546 0.905 -20.722 1.00 63.91 616 PRO A C 1
ATOM 4746 O O . PRO A 1 616 ? -32.480 1.623 -21.718 1.00 63.91 616 PRO A O 1
ATOM 4749 N N . ALA A 1 617 ? -32.255 -0.397 -20.790 1.00 60.38 617 ALA A N 1
ATOM 4750 C CA . ALA A 1 617 ? -31.659 -1.035 -21.973 1.00 60.38 617 ALA A CA 1
ATOM 4751 C C . ALA A 1 617 ? -32.486 -0.917 -23.273 1.00 60.38 617 ALA A C 1
ATOM 4753 O O . ALA A 1 617 ? -31.971 -1.093 -24.378 1.00 60.38 617 ALA A O 1
ATOM 4754 N N . ASN A 1 618 ? -33.783 -0.623 -23.161 1.00 65.50 618 ASN A N 1
ATOM 4755 C CA . ASN A 1 618 ? -34.695 -0.399 -24.280 1.00 65.50 618 ASN A CA 1
ATOM 4756 C C . ASN A 1 618 ? -34.984 1.090 -24.544 1.00 65.50 618 ASN A C 1
ATOM 4758 O O . ASN A 1 618 ? -35.910 1.385 -25.296 1.00 65.50 618 ASN A O 1
ATOM 4762 N N . TYR A 1 619 ? -34.225 2.025 -23.969 1.00 73.94 619 TYR A N 1
ATOM 4763 C CA . TYR A 1 619 ? -34.500 3.465 -24.008 1.00 73.94 619 TYR A CA 1
ATOM 4764 C C . TYR A 1 619 ? -34.746 4.023 -25.422 1.00 73.94 619 TYR A C 1
ATOM 4766 O O . TYR A 1 619 ? -35.751 4.697 -25.655 1.00 73.94 619 TYR A O 1
ATOM 4774 N N . PHE A 1 620 ? -33.918 3.667 -26.415 1.00 72.56 620 PHE A N 1
ATOM 4775 C CA . PHE A 1 620 ? -34.127 4.091 -27.812 1.00 72.56 620 PHE A CA 1
ATOM 4776 C C . PHE A 1 620 ? -35.314 3.415 -28.517 1.00 72.56 620 PHE A C 1
ATOM 4778 O O . PHE A 1 620 ? -35.662 3.804 -29.633 1.00 72.56 620 PHE A O 1
ATOM 4785 N N . ASN A 1 621 ? -35.952 2.432 -27.883 1.00 73.94 621 ASN A N 1
ATOM 4786 C CA . ASN A 1 621 ? -37.186 1.802 -28.350 1.00 73.94 621 ASN A CA 1
ATOM 4787 C C . ASN A 1 621 ? -38.431 2.337 -27.611 1.00 73.94 621 ASN A C 1
ATOM 4789 O O . ASN A 1 621 ? -39.545 2.045 -28.035 1.00 73.94 621 ASN A O 1
ATOM 4793 N N . LEU A 1 622 ? -38.274 3.134 -26.543 1.00 74.25 622 LEU A N 1
ATOM 4794 C CA . LEU A 1 622 ? -39.396 3.793 -25.865 1.00 74.25 622 LEU A CA 1
ATOM 4795 C C . LEU A 1 622 ? -39.976 4.924 -26.736 1.00 74.25 622 LEU A C 1
ATOM 4797 O O . LEU A 1 622 ? -39.222 5.560 -27.480 1.00 74.25 622 LEU A O 1
ATOM 4801 N N . PRO A 1 623 ? -41.277 5.251 -26.643 1.00 79.56 623 PRO A N 1
ATOM 4802 C CA . PRO A 1 623 ? -41.837 6.461 -27.249 1.00 79.56 623 PRO A CA 1
ATOM 4803 C C . PRO A 1 623 ? -41.121 7.728 -26.755 1.00 79.56 623 PRO A C 1
ATOM 4805 O O . PRO A 1 623 ? -40.752 7.804 -25.585 1.00 79.56 623 PRO A O 1
ATOM 4808 N N . ARG A 1 624 ? -40.958 8.757 -27.607 1.00 73.69 624 ARG A N 1
ATOM 4809 C CA . ARG A 1 624 ? -40.218 9.995 -27.254 1.00 73.69 624 ARG A CA 1
ATOM 4810 C C . ARG A 1 624 ? -40.698 10.641 -25.944 1.00 73.69 624 ARG A C 1
ATOM 4812 O O . ARG A 1 624 ? -39.867 11.062 -25.149 1.00 73.69 624 ARG A O 1
ATOM 4819 N N . ALA A 1 625 ? -42.006 10.647 -25.682 1.00 76.25 625 ALA A N 1
ATOM 4820 C CA . ALA A 1 625 ? -42.580 11.197 -24.448 1.00 76.25 625 ALA A CA 1
ATOM 4821 C C . ALA A 1 625 ? -42.125 10.460 -23.170 1.00 76.25 625 ALA A C 1
ATOM 4823 O O . ALA A 1 625 ? -42.030 11.071 -22.113 1.00 76.25 625 ALA A O 1
ATOM 4824 N N . GLN A 1 626 ? -41.800 9.166 -23.267 1.00 78.44 626 GLN A N 1
ATOM 4825 C CA . GLN A 1 626 ? -41.334 8.347 -22.140 1.00 78.44 626 GLN A CA 1
ATOM 4826 C C . GLN A 1 626 ? -39.813 8.406 -21.946 1.00 78.44 626 GLN A C 1
ATOM 4828 O O . GLN A 1 626 ? -39.299 7.878 -20.968 1.00 78.44 626 GLN A O 1
ATOM 4833 N N . ARG A 1 627 ? -39.080 9.040 -22.869 1.00 79.44 627 ARG A N 1
ATOM 4834 C CA . ARG A 1 627 ? -37.622 9.193 -22.784 1.00 79.44 627 ARG A CA 1
ATOM 4835 C C . ARG A 1 627 ? -37.201 10.392 -21.936 1.00 79.44 627 ARG A C 1
ATOM 4837 O O . ARG A 1 627 ? -36.183 10.325 -21.259 1.00 79.44 627 ARG A O 1
ATOM 4844 N N . ALA A 1 628 ? -37.988 11.467 -21.963 1.00 79.31 628 ALA A N 1
ATOM 4845 C CA . ALA A 1 628 ? -37.648 12.740 -21.326 1.00 79.31 628 ALA A CA 1
ATOM 4846 C C . ALA A 1 628 ? -37.311 12.641 -19.821 1.00 79.31 628 ALA A C 1
ATOM 4848 O O . ALA A 1 628 ? -36.318 13.249 -19.425 1.00 79.31 628 ALA A O 1
ATOM 4849 N N . PRO A 1 629 ? -38.029 11.850 -18.993 1.00 81.31 629 PRO A N 1
ATOM 4850 C CA . PRO A 1 629 ? -37.702 11.734 -17.570 1.00 81.31 629 PRO A CA 1
ATOM 4851 C C . PRO A 1 629 ? -36.301 11.163 -17.312 1.00 81.31 629 PRO A C 1
ATOM 4853 O O . PRO A 1 629 ? -35.590 11.660 -16.447 1.00 81.31 629 PRO A O 1
ATOM 4856 N N . PHE A 1 630 ? -35.871 10.175 -18.106 1.00 76.94 630 PHE A N 1
ATOM 4857 C CA . PHE A 1 630 ? -34.546 9.564 -17.966 1.00 76.94 630 PHE A CA 1
ATOM 4858 C C . PHE A 1 630 ? -33.416 10.530 -18.338 1.00 76.94 630 PHE A C 1
ATOM 4860 O O . PHE A 1 630 ? -32.346 10.483 -17.738 1.00 76.94 630 PHE A O 1
ATOM 4867 N N . LEU A 1 631 ? -33.642 11.414 -19.317 1.00 76.50 631 LEU A N 1
ATOM 4868 C CA . LEU A 1 631 ? -32.656 12.433 -19.689 1.00 76.50 631 LEU A CA 1
ATOM 4869 C C . LEU A 1 631 ? -32.520 13.521 -18.632 1.00 76.50 631 LEU A C 1
ATOM 4871 O O . LEU A 1 631 ? -31.413 13.996 -18.397 1.00 76.50 631 LEU A O 1
ATOM 4875 N N . GLU A 1 632 ? -33.627 13.908 -18.003 1.00 77.62 632 GLU A N 1
ATOM 4876 C CA . GLU A 1 632 ? -33.618 14.923 -16.952 1.00 77.62 632 GLU A CA 1
ATOM 4877 C C . GLU A 1 632 ? -32.982 14.390 -15.661 1.00 77.62 632 GLU A C 1
ATOM 4879 O O . GLU A 1 632 ? -32.161 15.077 -15.059 1.00 77.62 632 GLU A O 1
ATOM 4884 N N . GLU A 1 633 ? -33.269 13.141 -15.282 1.00 75.81 633 GLU A N 1
ATOM 4885 C CA . GLU A 1 633 ? -32.595 12.486 -14.152 1.00 75.81 633 GLU A CA 1
ATOM 4886 C C . GLU A 1 633 ? -31.082 12.383 -14.399 1.00 75.81 633 GLU A C 1
ATOM 4888 O O . GLU A 1 633 ? -30.279 12.741 -13.536 1.00 75.81 633 GLU A O 1
ATOM 4893 N N . LEU A 1 634 ? -30.687 11.997 -15.617 1.00 71.56 634 LEU A N 1
ATOM 4894 C CA . LEU A 1 634 ? -29.280 11.927 -15.996 1.00 71.56 634 LEU A CA 1
ATOM 4895 C C . LEU A 1 634 ? -28.597 13.306 -15.984 1.00 71.56 634 LEU A C 1
ATOM 4897 O O . LEU A 1 634 ? -27.447 13.428 -15.558 1.00 71.56 634 LEU A O 1
ATOM 4901 N N . ARG A 1 635 ? -29.296 14.354 -16.432 1.00 76.44 635 ARG A N 1
ATOM 4902 C CA . ARG A 1 635 ? -28.795 15.735 -16.412 1.00 76.44 635 ARG A CA 1
ATOM 4903 C C . ARG A 1 635 ? -28.482 16.197 -14.993 1.00 76.44 635 ARG A C 1
ATOM 4905 O O . ARG A 1 635 ? -27.424 16.782 -14.767 1.00 76.44 635 ARG A O 1
ATOM 4912 N N . GLN A 1 636 ? -29.396 15.932 -14.061 1.00 76.31 636 GLN A N 1
ATOM 4913 C CA . GLN A 1 636 ? -29.261 16.317 -12.657 1.00 76.31 636 GLN A CA 1
ATOM 4914 C C . GLN A 1 636 ? -28.101 15.588 -11.981 1.00 76.31 636 GLN A C 1
ATOM 4916 O O . GLN A 1 636 ? -27.307 16.218 -11.284 1.00 76.31 636 GLN A O 1
ATOM 4921 N N . GLU A 1 637 ? -27.970 14.284 -12.222 1.00 69.75 637 GLU A N 1
ATOM 4922 C CA . GLU A 1 637 ? -26.901 13.469 -11.645 1.00 69.75 637 GLU A CA 1
ATOM 4923 C C . GLU A 1 637 ? -25.516 13.895 -12.141 1.00 69.75 637 GLU A C 1
ATOM 4925 O O . GLU A 1 637 ? -24.594 14.071 -11.345 1.00 69.75 637 GLU A O 1
ATOM 4930 N N . LEU A 1 638 ? -25.376 14.105 -13.452 1.00 65.88 638 LEU A N 1
ATOM 4931 C CA . LEU A 1 638 ? -24.101 14.493 -14.053 1.00 65.88 638 LEU A CA 1
ATOM 4932 C C . LEU A 1 638 ? -23.795 15.990 -13.917 1.00 65.88 638 LEU A C 1
ATOM 4934 O O . LEU A 1 638 ? -22.725 16.422 -14.334 1.00 65.88 638 LEU A O 1
ATOM 4938 N N . GLN A 1 639 ? -24.714 16.778 -13.349 1.00 71.12 639 GLN A N 1
ATOM 4939 C CA . GLN A 1 639 ? -24.591 18.232 -13.185 1.00 71.12 639 GLN A CA 1
ATOM 4940 C C . GLN A 1 639 ? -24.273 18.969 -14.500 1.00 71.12 639 GLN A C 1
ATOM 4942 O O . GLN A 1 639 ? -23.607 20.003 -14.503 1.00 71.12 639 GLN A O 1
ATOM 4947 N N . THR A 1 640 ? -24.763 18.447 -15.629 1.00 67.62 640 THR A N 1
ATOM 4948 C CA . THR A 1 640 ? -24.480 19.005 -16.961 1.00 67.62 640 THR A CA 1
ATOM 4949 C C . THR A 1 640 ? -25.545 20.003 -17.395 1.00 67.62 640 THR A C 1
ATOM 4951 O O . THR A 1 640 ? -26.715 19.939 -16.999 1.00 67.62 640 THR A O 1
ATOM 4954 N N . LYS A 1 641 ? -25.156 20.962 -18.240 1.00 70.06 641 LYS A N 1
ATOM 4955 C CA . LYS A 1 641 ? -26.085 21.989 -18.725 1.00 70.06 641 LYS A CA 1
ATOM 4956 C C . LYS A 1 641 ? -27.091 21.424 -19.714 1.00 70.06 641 LYS A C 1
ATOM 4958 O O . LYS A 1 641 ? -28.228 21.886 -19.694 1.00 70.06 641 LYS A O 1
ATOM 4963 N N . THR A 1 642 ? -26.722 20.428 -20.516 1.00 75.44 642 THR A N 1
ATOM 4964 C CA . THR A 1 642 ? -27.591 19.890 -21.568 1.00 75.44 642 THR A CA 1
ATOM 4965 C C . THR A 1 642 ? -27.393 18.387 -21.735 1.00 75.44 642 THR A C 1
ATOM 4967 O O . THR A 1 642 ? -26.268 17.926 -21.898 1.00 75.44 642 THR A O 1
ATOM 4970 N N . VAL A 1 643 ? -28.487 17.623 -21.798 1.00 73.19 643 VAL A N 1
ATOM 4971 C CA . VAL A 1 643 ? -28.463 16.210 -22.206 1.00 73.19 643 VAL A CA 1
ATOM 4972 C C . VAL A 1 643 ? -29.295 16.048 -23.472 1.00 73.19 643 VAL A C 1
ATOM 4974 O O . VAL A 1 643 ? -30.470 16.405 -23.499 1.00 73.19 643 VAL A O 1
ATOM 4977 N N . THR A 1 644 ? -28.691 15.503 -24.524 1.00 76.44 644 THR A N 1
ATOM 4978 C CA . THR A 1 644 ? -29.333 15.283 -25.825 1.00 76.44 644 THR A CA 1
ATOM 4979 C C . THR A 1 644 ? -29.294 13.802 -26.181 1.00 76.44 644 THR A C 1
ATOM 4981 O O . THR A 1 644 ? -28.278 13.142 -26.000 1.00 76.44 644 THR A O 1
ATOM 4984 N N . ALA A 1 645 ? -30.393 13.261 -26.705 1.00 71.25 645 ALA A N 1
ATOM 4985 C CA . ALA A 1 645 ? -30.416 11.914 -27.267 1.00 71.25 645 ALA A CA 1
ATOM 4986 C C . ALA A 1 645 ? -30.683 11.968 -28.772 1.00 71.25 645 ALA A C 1
ATOM 4988 O O . ALA A 1 645 ? -31.680 12.541 -29.211 1.00 71.25 645 ALA A O 1
ATOM 4989 N N . VAL A 1 646 ? -29.813 11.327 -29.543 1.00 68.88 646 VAL A N 1
ATOM 4990 C CA . VAL A 1 646 ? -29.846 11.230 -31.002 1.00 68.88 646 VAL A CA 1
ATOM 4991 C C . VAL A 1 646 ? -30.223 9.796 -31.347 1.00 68.88 646 VAL A C 1
ATOM 4993 O O . VAL A 1 646 ? -29.573 8.848 -30.910 1.00 68.88 646 VAL A O 1
ATOM 4996 N N . ALA A 1 647 ? -31.345 9.633 -32.043 1.00 61.59 647 ALA A N 1
ATOM 4997 C CA . ALA A 1 647 ? -32.039 8.352 -32.147 1.00 61.59 647 ALA A CA 1
ATOM 4998 C C . ALA A 1 647 ? -32.178 7.817 -33.577 1.00 61.59 647 ALA A C 1
ATOM 5000 O O . ALA A 1 647 ? -33.006 6.923 -33.761 1.00 61.59 647 ALA A O 1
ATOM 5001 N N . ASP A 1 648 ? -31.436 8.365 -34.540 1.00 54.94 648 ASP A N 1
ATOM 5002 C CA . ASP A 1 648 ? -31.494 7.889 -35.928 1.00 54.94 648 ASP A CA 1
ATOM 5003 C C . ASP A 1 648 ? -30.904 6.483 -36.073 1.00 54.94 648 ASP A C 1
ATOM 5005 O O . ASP A 1 648 ? -29.746 6.277 -35.640 1.00 54.94 648 ASP A O 1
#

Foldseek 3Di:
DDDPPPDVDFDDFDFPDQQAADQDPLVLFAPLQSLQLVQLCLQQVARSVLLSLLLLLLLLLLQFLQEWEPLDVPDIFTLAAAAEEADAPPRCNVSSNCLSCVLVVVLLVVQQVVCVVVVPPDRAAAEDEQDALLVVVVNCLVNLQHHEYADQEDVNLCRQCCVPPPRNHDCVSVVCQRGQPKDWRDDVPDDITINRGHHYHYHYYYHLVVLLVSLVSVCCVVVLVVLRYQYHYHDGCVVVGDPDGDHRDPSSSVSSSVLSVLSNPNDSPDYFYAYADPLLSVLLVVLVVVLVVQCDVPHPCVLVNSNSVCLSSQLSSQLVSSQSSNVSVPPCSRVDHRYNSSSVSSSVVSVSSSSRVSVSVCSNVPDVLNVLLLVLLLVCQLVVDQKDFLVVSCVVPVVSDVDSVSCVSNVVVCVVSSQKAWDDDDDDDPDDDDTIMIGGDPCSNVCVSDNHDRDHDDDDDDDDDDDDPDDDDDDDDDDDDDDDDDDDDDDDDDDDDDDDDDDDDDDDDDDDDDDDDDDDDDDDDDDDDDPPQDDDKDKDWQDLVPDDDDDDDPRDQFQWKWKDAQAEIETEGDRDPVRHVVCSVPPVCVVCVPGRGMIMITDDLVPPCPQVHQAHSCLLVDDPVVNVVSQVVSCVVSVHNYYYYDRD

Sequence (648 aa):
MSICTNTASWPPLVLFSKITPPVFPIGTLPPWLRGYVEAEAEFTQTPVDLPAMVGLSAMAIACGGKMKVTVRPGHVEPLNLYILVAMESGSRKSPVFKPMMKPVRDFERDLIDAAEKADEPNLPTLLVDDVTPEALSQLMAANGGRMAMASDEGGIFGTMAGRYSHNMPNIDVFLKAHSGDHFIVNRKGKRTEIVSDPCLTISIALQPDVIRSLARVAAFRSRGLLARFVYVLPQSNIGYRKVDGQSVPDLAQSNYEANLKKLLDIPIQPLRMMTLTREAFAIWLDFLSRIEPRLRPGADLYPLADWANKLAGTVARVAGLLHMADRTNDAAPWQAPIPGPTMERAIIFGFYLVEHAKIAFDLMGTDPVLDDALHVLIWIRASGVQVFSKRDVYRAMQARFRTATQADPVLGELESRGYIRCRPVDYIGHGRKPTPVYDVNPEVHDGKGASAPVVAATPTKPAQKPPNANDINDRKDKNPPVAALSSSNSVNSVNSVTGSHKPAGAGVQNKEAPLADPDPEPMANASAGSKKRRTRTFFVGAKPAHCKLPPPDENWLLDGFYAYSDEHVCLVRARTHEEAERQYEQTILPLFAGDRRLAAFAYTRENWGTIGGKIPANYFNLPRAQRAPFLEELRQELQTKTVTAVAD

pLDDT: mean 73.64, std 23.61, range [21.28, 98.75]